Protein AF-A0A7C1ATA1-F1 (afdb_monomer_lite)

Foldseek 3Di:
DDDDDDDDDDDDDDDDDDDDDDDDDPDDPPPPPPPPPPPPPPQFAAQADACPPPPLRLLVRLLVVLVLDQADDPPVSRHNQQFAFDFLLNVLSNLCSLQVFDAPPDQQAPECPPPPSSSSVRSCVVLVLDQADDPPSSRHNRRRDGAFLLNVLSNLCSSLVQDDLVPFQQAVPCPVPPSRSSQSSLVVLVLDQADDPPVSRHNRRGHTQGSSNVSSSSCSSSVGDGHHRRSGDDAADQKFAFADPDDDATDTDGHDHDDDDPDDVVPPPQVPQQEAEEDLVPPQEDPPHRADPVHHHNADDAEHEFSHEYEHEYDADEDDRHHAYHYDPVGAYEYAYNYEYENHDVPGFPYKYDNHHRYIYYHYHYPDDDDDWDQDPVNIITD

pLDDT: mean 73.65, std 23.17, range [24.56, 98.75]

Secondary structure (DSSP, 8-state):
--------------------------------------------SSS-SS-TT-TTHHHHHHHHHTTS---SSTTT-----TTSBPBHHHHHHHHHHHHTPPP-S----TT-TT-TTHHHHHHHHHTT----SSTTT-----TTPBPBHHHHHHHHHHHHT----TTS--STT-TT-TTHHHHHHHHHTTS---SSTTT-----TTSBPBHHHHHHHHHHHTTPPP--------S----EEE--SSSS---EEE----------GGGS---GGGEEEEETTSTT---SSS--SSS-BSS--SEEETT-EEEEEE----SPEEEEEE-BTTB-EEEEESSEE--PPTT--SEEE-S-BSEEEE--EESSS----EE-TTS-EE-

Radius of gyration: 32.14 Å; chains: 1; bounding box: 125×49×92 Å

Structure (mmCIF, N/CA/C/O backbone):
data_AF-A0A7C1ATA1-F1
#
_entry.id   AF-A0A7C1ATA1-F1
#
loop_
_atom_site.group_PDB
_atom_site.id
_atom_site.type_symbol
_atom_site.label_atom_id
_atom_site.label_alt_id
_atom_site.label_comp_id
_atom_site.label_asym_id
_atom_site.label_entity_id
_atom_site.label_seq_id
_atom_site.pdbx_PDB_ins_code
_atom_site.Cartn_x
_atom_site.Cartn_y
_atom_site.Cartn_z
_atom_site.occupancy
_atom_site.B_iso_or_equiv
_atom_site.auth_seq_id
_atom_site.auth_comp_id
_atom_site.auth_asym_id
_atom_site.auth_atom_id
_atom_site.pdbx_PDB_model_num
ATOM 1 N N . MET A 1 1 ? 84.760 -33.172 36.096 1.00 39.41 1 MET A N 1
ATOM 2 C CA . MET A 1 1 ? 84.115 -33.027 34.775 1.00 39.41 1 MET A CA 1
ATOM 3 C C . MET A 1 1 ? 82.608 -33.099 34.961 1.00 39.41 1 MET A C 1
ATOM 5 O O . MET A 1 1 ? 82.132 -34.064 35.534 1.00 39.41 1 MET A O 1
ATOM 9 N N . ASN A 1 2 ? 81.933 -32.041 34.510 1.00 38.62 2 ASN A N 1
ATOM 10 C CA . ASN A 1 2 ? 80.506 -31.889 34.202 1.00 38.62 2 ASN A CA 1
ATOM 11 C C . ASN A 1 2 ? 79.431 -32.105 35.284 1.00 38.62 2 ASN A C 1
ATOM 13 O O . ASN A 1 2 ? 78.920 -33.193 35.503 1.00 38.62 2 ASN A O 1
ATOM 17 N N . HIS A 1 3 ? 79.065 -30.952 35.856 1.00 39.44 3 HIS A N 1
ATOM 18 C CA . HIS A 1 3 ? 77.738 -30.324 35.908 1.00 39.44 3 HIS A CA 1
ATOM 19 C C . HIS A 1 3 ? 76.489 -31.098 36.363 1.00 39.44 3 HIS A C 1
ATOM 21 O O . HIS A 1 3 ? 75.913 -31.924 35.663 1.00 39.44 3 HIS A O 1
ATOM 27 N N . ALA A 1 4 ? 76.009 -30.612 37.510 1.00 38.56 4 ALA A N 1
ATOM 28 C CA . ALA A 1 4 ? 74.712 -30.784 38.140 1.00 38.56 4 ALA A CA 1
ATOM 29 C C . ALA A 1 4 ? 73.516 -30.225 37.339 1.00 38.56 4 ALA A C 1
ATOM 31 O O . ALA A 1 4 ? 73.629 -29.211 36.647 1.00 38.56 4 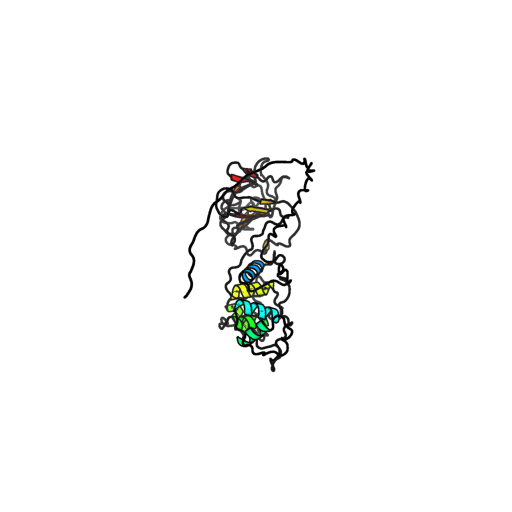ALA A O 1
ATOM 32 N N . ARG A 1 5 ? 72.328 -30.801 37.587 1.00 44.75 5 ARG A N 1
ATOM 33 C CA . ARG A 1 5 ? 71.056 -30.062 37.648 1.00 44.75 5 ARG A CA 1
ATOM 34 C C . ARG A 1 5 ? 70.409 -30.259 39.023 1.00 44.75 5 ARG A C 1
ATOM 36 O O . ARG A 1 5 ? 70.501 -31.319 39.629 1.00 44.75 5 ARG A O 1
ATOM 43 N N . ASN A 1 6 ? 69.830 -29.157 39.473 1.00 39.19 6 ASN A N 1
ATOM 44 C CA . ASN A 1 6 ? 69.396 -28.763 40.810 1.00 39.19 6 ASN A CA 1
ATOM 45 C C . ASN A 1 6 ? 68.031 -29.363 41.225 1.00 39.19 6 ASN A C 1
ATOM 47 O O . ASN A 1 6 ? 67.185 -29.528 40.342 1.00 39.19 6 ASN A O 1
ATOM 51 N N . PRO A 1 7 ? 67.751 -29.576 42.528 1.00 46.19 7 PRO A N 1
ATOM 52 C CA . PRO A 1 7 ? 66.396 -29.795 43.024 1.00 46.19 7 PRO A CA 1
ATOM 53 C C . PRO A 1 7 ? 65.865 -28.676 43.949 1.00 46.19 7 PRO A C 1
ATOM 55 O O . PRO A 1 7 ? 66.582 -28.106 44.760 1.00 46.19 7 PRO A O 1
ATOM 58 N N . ALA A 1 8 ? 64.545 -28.497 43.846 1.00 41.56 8 ALA A N 1
ATOM 59 C CA . ALA A 1 8 ? 63.555 -28.361 44.920 1.00 41.56 8 ALA A CA 1
ATOM 60 C C . ALA A 1 8 ? 63.459 -27.123 45.848 1.00 41.56 8 ALA A C 1
ATOM 62 O O . ALA A 1 8 ? 64.402 -26.675 46.488 1.00 41.56 8 ALA A O 1
ATOM 63 N N . SER A 1 9 ? 62.176 -26.794 46.070 1.00 39.56 9 SER A N 1
ATOM 64 C CA . SER A 1 9 ? 61.508 -26.583 47.369 1.00 39.56 9 SER A CA 1
ATOM 65 C C . SER A 1 9 ? 61.124 -25.149 47.733 1.00 39.56 9 SER A C 1
ATOM 67 O O . SER A 1 9 ? 61.961 -24.303 48.029 1.00 39.56 9 SER A O 1
ATOM 69 N N . GLY A 1 10 ? 59.806 -24.931 47.809 1.00 45.44 10 GLY A N 1
ATOM 70 C CA . GLY A 1 10 ? 59.180 -23.744 48.387 1.00 45.44 10 GLY A CA 1
ATOM 71 C C . GLY A 1 10 ? 59.223 -23.697 49.918 1.00 45.44 10 GLY A C 1
ATOM 72 O O . GLY A 1 10 ? 59.625 -24.658 50.581 1.00 45.44 10 GLY A O 1
ATOM 73 N N . ARG A 1 11 ? 58.779 -22.561 50.480 1.00 45.28 11 ARG A N 1
ATOM 74 C CA . ARG A 1 11 ? 58.467 -22.416 51.909 1.00 45.28 11 ARG A CA 1
ATOM 75 C C . ARG A 1 11 ? 57.536 -21.224 52.209 1.00 45.28 11 ARG A C 1
ATOM 77 O O . ARG A 1 11 ? 57.894 -20.087 51.944 1.00 45.28 11 ARG A O 1
ATOM 84 N N . HIS A 1 12 ? 56.372 -21.557 52.772 1.00 37.31 12 HIS A N 1
ATOM 85 C CA . HIS A 1 12 ? 55.624 -20.952 53.892 1.00 37.31 12 HIS A CA 1
ATOM 86 C C . HIS A 1 12 ? 55.566 -19.419 54.120 1.00 37.31 12 HIS A C 1
ATOM 88 O O . HIS A 1 12 ? 56.536 -18.798 54.536 1.00 37.31 12 HIS A O 1
ATOM 94 N N . GLU A 1 13 ? 54.349 -18.876 53.979 1.00 51.25 13 GLU A N 1
ATOM 95 C CA . GLU A 1 13 ? 53.472 -18.343 55.050 1.00 51.25 13 GLU A CA 1
ATOM 96 C C . GLU A 1 13 ? 54.093 -17.547 56.226 1.00 51.25 13 GLU A C 1
ATOM 98 O O . GLU A 1 13 ? 54.871 -18.097 57.007 1.00 51.25 13 GLU A O 1
ATOM 103 N N . LYS A 1 14 ? 53.625 -16.298 56.430 1.00 38.19 14 LYS A N 1
ATOM 104 C CA . LYS A 1 14 ? 53.154 -15.750 57.730 1.00 38.19 14 LYS A CA 1
ATOM 105 C C . LYS A 1 14 ? 52.607 -14.317 57.607 1.00 38.19 14 LYS A C 1
ATOM 107 O O . LYS A 1 14 ? 53.278 -13.420 57.107 1.00 38.19 14 LYS A O 1
ATOM 112 N N . ALA A 1 15 ? 51.397 -14.120 58.125 1.00 44.94 15 ALA A N 1
ATOM 113 C CA . ALA A 1 15 ? 50.736 -12.836 58.344 1.00 44.94 15 ALA A CA 1
ATOM 114 C C . ALA A 1 15 ? 51.186 -12.178 59.662 1.00 44.94 15 ALA A C 1
ATOM 116 O O . ALA A 1 15 ? 51.399 -12.901 60.632 1.00 44.94 15 ALA A O 1
ATOM 117 N N . THR A 1 16 ? 51.205 -10.836 59.727 1.00 46.66 16 THR A N 1
ATOM 118 C CA . THR A 1 16 ? 51.072 -10.066 60.985 1.00 46.66 16 THR A CA 1
ATOM 119 C C . THR A 1 16 ? 50.442 -8.688 60.726 1.00 46.66 16 THR A C 1
ATOM 121 O O . THR A 1 16 ? 50.883 -7.935 59.863 1.00 46.66 16 THR A O 1
ATOM 124 N N . VAL A 1 17 ? 49.415 -8.370 61.516 1.00 46.78 17 VAL A N 1
ATOM 125 C CA . VAL A 1 17 ? 48.624 -7.126 61.576 1.00 46.78 17 VAL A CA 1
ATOM 126 C C . VAL A 1 17 ? 49.290 -6.095 62.506 1.00 46.78 17 VAL A C 1
ATOM 128 O O . VAL A 1 17 ? 49.743 -6.485 63.578 1.00 46.78 17 VAL A O 1
ATOM 131 N N . SER A 1 18 ? 49.261 -4.784 62.196 1.00 37.59 18 SER A N 1
ATOM 132 C CA . SER A 1 18 ? 49.436 -3.723 63.219 1.00 37.59 18 SER A CA 1
ATOM 133 C C . SER A 1 18 ? 48.897 -2.326 62.829 1.00 37.59 18 SER A C 1
ATOM 135 O O . SER A 1 18 ? 49.565 -1.546 62.164 1.00 37.59 18 SER A O 1
ATOM 137 N N . ARG A 1 19 ? 47.690 -2.033 63.335 1.00 49.34 19 ARG A N 1
ATOM 138 C CA . ARG A 1 19 ? 47.210 -0.843 64.087 1.00 49.34 19 ARG A CA 1
ATOM 139 C C . ARG A 1 19 ? 47.552 0.619 63.684 1.00 49.34 19 ARG A C 1
ATOM 141 O O . ARG A 1 19 ? 48.668 1.085 63.862 1.00 49.34 19 ARG A O 1
ATOM 148 N N . LEU A 1 20 ? 46.438 1.348 63.475 1.00 47.75 20 LEU A N 1
ATOM 149 C CA . LEU A 1 20 ? 46.050 2.711 63.914 1.00 47.75 20 LEU A CA 1
ATOM 150 C C . LEU A 1 20 ? 46.734 3.960 63.316 1.00 47.75 20 LEU A C 1
ATOM 152 O O . LEU A 1 20 ? 47.887 4.247 63.615 1.00 47.75 20 LEU A O 1
ATOM 156 N N . ARG A 1 21 ? 45.908 4.860 62.751 1.00 47.88 21 ARG A N 1
ATOM 157 C CA . ARG A 1 21 ? 45.452 6.093 63.438 1.00 47.88 21 ARG A CA 1
ATOM 158 C C . ARG A 1 21 ? 44.312 6.788 62.681 1.00 47.88 21 ARG A C 1
ATOM 160 O O . ARG A 1 21 ? 44.357 6.958 61.472 1.00 47.88 21 ARG A O 1
ATOM 167 N N . SER A 1 22 ? 43.294 7.153 63.452 1.00 44.22 22 SER A N 1
ATOM 168 C CA . SER A 1 22 ? 42.032 7.770 63.060 1.00 44.22 22 SER A CA 1
ATOM 169 C C . SER A 1 22 ? 42.198 9.186 62.505 1.00 44.22 22 SER A C 1
ATOM 171 O O . SER A 1 22 ? 42.897 10.010 63.092 1.00 44.22 22 SER A O 1
ATOM 173 N N . THR A 1 23 ? 41.463 9.501 61.442 1.00 47.69 23 THR A N 1
ATOM 174 C CA . THR A 1 23 ? 41.158 10.877 61.035 1.00 47.69 23 THR A CA 1
ATOM 175 C C . THR A 1 23 ? 39.650 10.938 60.815 1.00 47.69 23 THR A C 1
ATOM 177 O O . THR A 1 23 ? 39.127 10.242 59.949 1.00 47.69 23 THR A O 1
ATOM 180 N N . LEU A 1 24 ? 38.935 11.691 61.660 1.00 43.41 24 LEU A N 1
ATOM 181 C CA . LEU A 1 24 ? 37.517 11.981 61.451 1.00 43.41 24 LEU A CA 1
ATOM 182 C C . LEU A 1 24 ? 37.401 12.861 60.202 1.00 43.41 24 LEU A C 1
ATOM 184 O O . LEU A 1 24 ? 37.769 14.033 60.235 1.00 43.41 24 LEU A O 1
ATOM 188 N N . LEU A 1 25 ? 36.894 12.290 59.114 1.00 40.97 25 LEU A N 1
ATOM 189 C CA . LEU A 1 25 ? 36.463 13.029 57.937 1.00 40.97 25 LEU A CA 1
ATOM 190 C C . LEU A 1 25 ? 34.956 13.273 58.088 1.00 40.97 25 LEU A C 1
ATOM 192 O O . LEU A 1 25 ? 34.162 12.336 58.034 1.00 40.97 25 LEU A O 1
ATOM 196 N N . VAL A 1 26 ? 34.563 14.525 58.327 1.00 46.84 26 VAL A N 1
ATOM 197 C CA . VAL A 1 26 ? 33.162 14.953 58.244 1.00 46.84 26 VAL A CA 1
ATOM 198 C C . VAL A 1 26 ? 32.791 14.931 56.762 1.00 46.84 26 VAL A C 1
ATOM 200 O O . VAL A 1 26 ? 33.082 15.877 56.034 1.00 46.84 26 VAL A O 1
ATOM 203 N N . LEU A 1 27 ? 32.215 13.824 56.288 1.00 39.12 27 LEU A N 1
ATOM 204 C CA . LEU A 1 27 ? 31.630 13.777 54.953 1.00 39.12 27 LEU A CA 1
ATOM 205 C C . LEU A 1 27 ? 30.306 14.539 55.008 1.00 39.12 27 LEU A C 1
ATOM 207 O O . LEU A 1 27 ? 29.321 14.063 55.572 1.00 39.12 27 LEU A O 1
ATOM 211 N N . ALA A 1 28 ? 30.295 15.739 54.433 1.00 43.81 28 ALA A N 1
ATOM 212 C CA . ALA A 1 28 ? 29.060 16.376 54.021 1.00 43.81 28 ALA A CA 1
ATOM 213 C C . ALA A 1 28 ? 28.344 15.406 53.071 1.00 43.81 28 ALA A C 1
ATOM 215 O O . ALA A 1 28 ? 28.845 15.117 51.983 1.00 43.81 28 ALA A O 1
ATOM 216 N N . VAL A 1 29 ? 27.202 14.864 53.495 1.00 44.47 29 VAL A N 1
ATOM 217 C CA . VAL A 1 29 ? 26.305 14.136 52.598 1.00 44.47 29 VAL A CA 1
ATOM 218 C C . VAL A 1 29 ? 25.724 15.186 51.662 1.00 44.47 29 VAL A C 1
ATOM 220 O O . VAL A 1 29 ? 24.733 15.842 51.972 1.00 44.47 29 VAL A O 1
ATOM 223 N N . ALA A 1 30 ? 26.403 15.407 50.538 1.00 46.44 30 ALA A N 1
ATOM 224 C CA . ALA A 1 30 ? 25.793 16.056 49.399 1.00 46.44 30 ALA A CA 1
ATOM 225 C C . ALA A 1 30 ? 24.594 15.184 49.022 1.00 46.44 30 ALA A C 1
ATOM 227 O O . ALA A 1 30 ? 24.766 14.037 48.609 1.00 46.44 30 ALA A O 1
ATOM 228 N N . PHE A 1 31 ? 23.385 15.705 49.229 1.00 47.56 31 PHE A N 1
ATOM 229 C CA . PHE A 1 31 ? 22.196 15.182 48.575 1.00 47.56 31 PHE A CA 1
ATOM 230 C C . PHE A 1 31 ? 22.475 15.273 47.073 1.00 47.56 31 PHE A C 1
ATOM 232 O O . PHE A 1 31 ? 22.336 16.336 46.470 1.00 47.56 31 PHE A O 1
ATOM 239 N N . ALA A 1 32 ? 22.966 14.179 46.491 1.00 49.94 32 ALA A N 1
ATOM 240 C CA . ALA A 1 32 ? 22.978 14.001 45.055 1.00 49.94 32 ALA A CA 1
ATOM 241 C C . ALA A 1 32 ? 21.514 14.106 44.639 1.00 49.94 32 ALA A C 1
ATOM 243 O O . ALA A 1 32 ? 20.700 13.254 44.999 1.00 49.94 32 ALA A O 1
ATOM 244 N N . GLY A 1 33 ? 21.178 15.231 44.005 1.00 44.78 33 GLY A N 1
ATOM 245 C CA . GLY A 1 33 ? 19.848 15.483 43.486 1.00 44.78 33 GLY A CA 1
ATOM 246 C C . GLY A 1 33 ? 19.424 14.269 42.682 1.00 44.78 33 GLY A C 1
ATOM 247 O O . GLY A 1 33 ? 20.157 13.824 41.799 1.00 44.78 33 GLY A O 1
ATOM 248 N N . LEU A 1 34 ? 18.277 13.709 43.052 1.00 43.75 34 LEU A N 1
ATOM 249 C CA . LEU A 1 34 ? 17.637 12.639 42.315 1.00 43.75 34 LEU A CA 1
ATOM 250 C C . LEU A 1 34 ? 17.423 13.171 40.895 1.00 43.75 34 LEU A C 1
ATOM 252 O O . LEU A 1 34 ? 16.560 14.019 40.669 1.00 43.75 34 LEU A O 1
ATOM 256 N N . SER A 1 35 ? 18.278 12.761 39.960 1.00 39.72 35 SER A N 1
ATOM 257 C CA . SER A 1 35 ? 18.061 13.038 38.551 1.00 39.72 35 SER A CA 1
ATOM 258 C C . SER A 1 35 ? 16.770 12.331 38.190 1.00 39.72 35 SER A C 1
ATOM 260 O O . SER A 1 35 ? 16.709 11.102 38.182 1.00 39.72 35 SER A O 1
ATOM 262 N N . VAL A 1 36 ? 15.723 13.115 37.951 1.00 39.41 36 VAL A N 1
ATOM 263 C CA . VAL A 1 36 ? 14.541 12.628 37.257 1.00 39.41 36 VAL A CA 1
ATOM 264 C C . VAL A 1 36 ? 15.054 12.227 35.883 1.00 39.41 36 VAL A C 1
ATOM 266 O O . VAL A 1 36 ? 15.340 13.075 35.040 1.00 39.41 36 VAL A O 1
ATOM 269 N N . VAL A 1 37 ? 15.297 10.933 35.699 1.00 36.44 37 VAL A N 1
ATOM 270 C CA . VAL A 1 37 ? 15.455 10.374 34.367 1.00 36.44 37 VAL A CA 1
ATOM 271 C C . VAL A 1 37 ? 14.085 10.575 33.743 1.00 36.44 37 VAL A C 1
ATOM 273 O O . VAL A 1 37 ? 13.114 9.958 34.181 1.00 36.44 37 VAL A O 1
ATOM 276 N N . SER A 1 38 ? 13.979 11.497 32.787 1.00 31.86 38 SER A N 1
ATOM 277 C CA . SER A 1 38 ? 12.852 11.476 31.869 1.00 31.86 38 SER A CA 1
ATOM 278 C C . SER A 1 38 ? 12.953 10.135 31.161 1.00 31.86 38 SER A C 1
ATOM 280 O O . SER A 1 38 ? 13.826 9.942 30.311 1.00 31.86 38 SER A O 1
ATOM 282 N N . VAL A 1 39 ? 12.140 9.175 31.585 1.00 31.50 39 VAL A N 1
ATOM 283 C CA . VAL A 1 39 ? 11.906 7.979 30.790 1.00 31.50 39 VAL A CA 1
ATOM 284 C C . VAL A 1 39 ? 11.403 8.516 29.457 1.00 31.50 39 VAL A C 1
ATOM 286 O O . VAL A 1 39 ? 10.394 9.221 29.428 1.00 31.50 39 VAL A O 1
ATOM 289 N N . GLY A 1 40 ? 12.187 8.315 28.395 1.00 33.25 40 GLY A N 1
ATOM 290 C CA . GLY A 1 40 ? 11.743 8.623 27.045 1.00 33.25 40 GLY A CA 1
ATOM 291 C C . GLY A 1 40 ? 10.387 7.964 26.859 1.00 33.25 40 GLY A C 1
ATOM 292 O O . GLY A 1 40 ? 10.221 6.797 27.216 1.00 33.25 40 GLY A O 1
ATOM 293 N N . GLN A 1 41 ? 9.424 8.762 26.414 1.00 30.28 41 GLN A N 1
ATOM 294 C CA . GLN A 1 41 ? 8.101 8.324 26.011 1.00 30.28 41 GLN A CA 1
ATOM 295 C C . GLN A 1 41 ? 8.276 7.057 25.167 1.00 30.28 41 GLN A C 1
ATOM 297 O O . GLN A 1 41 ? 8.998 7.081 24.173 1.00 30.28 41 GLN A O 1
ATOM 302 N N . ALA A 1 42 ? 7.742 5.931 25.638 1.00 34.97 42 ALA A N 1
ATOM 303 C CA . ALA A 1 42 ? 7.700 4.729 24.828 1.00 34.97 42 ALA A CA 1
ATOM 304 C C . ALA A 1 42 ? 6.777 5.062 23.657 1.00 34.97 42 ALA A C 1
ATOM 306 O O . ALA A 1 42 ? 5.573 5.218 23.864 1.00 34.97 42 ALA A O 1
ATOM 307 N N . ASP A 1 43 ? 7.366 5.291 22.483 1.00 38.94 43 ASP A N 1
ATOM 308 C CA . ASP A 1 43 ? 6.608 5.463 21.256 1.00 38.94 43 ASP A CA 1
ATOM 309 C C . ASP A 1 43 ? 5.790 4.203 21.046 1.00 38.94 43 ASP A C 1
ATOM 311 O O . ASP A 1 43 ? 6.235 3.068 21.228 1.00 38.94 43 ASP A O 1
ATOM 315 N N . ALA A 1 44 ? 4.533 4.458 20.789 1.00 46.12 44 ALA A N 1
ATOM 316 C CA . ALA A 1 44 ? 3.469 3.545 21.059 1.00 46.12 44 ALA A CA 1
ATOM 317 C C . ALA A 1 44 ? 2.819 3.193 19.708 1.00 46.12 44 ALA A C 1
ATOM 319 O O . ALA A 1 44 ? 1.615 3.211 19.562 1.00 46.12 44 ALA A O 1
ATOM 320 N N . ALA A 1 45 ? 3.615 2.964 18.669 1.00 58.03 45 ALA A N 1
ATOM 321 C CA . ALA A 1 45 ? 3.108 2.816 17.311 1.00 58.03 45 ALA A CA 1
ATOM 322 C C . ALA A 1 45 ? 4.203 2.224 16.424 1.00 58.03 45 ALA A C 1
ATOM 324 O O . ALA A 1 45 ? 5.286 2.801 16.359 1.00 58.03 45 ALA A O 1
ATOM 325 N N . GLY A 1 46 ? 3.924 1.070 15.812 1.00 66.38 46 GLY A N 1
ATOM 326 C CA . GLY A 1 46 ? 4.640 0.534 14.647 1.00 66.38 46 GLY A CA 1
ATOM 327 C C . GLY A 1 46 ? 6.172 0.535 14.641 1.00 66.38 46 GLY A C 1
ATOM 328 O O . GLY A 1 46 ? 6.869 0.688 15.642 1.00 66.38 46 GLY A O 1
ATOM 329 N N . THR A 1 47 ? 6.714 0.280 13.457 1.00 82.12 47 THR A N 1
ATOM 330 C CA . THR A 1 47 ? 8.118 0.482 13.102 1.00 82.12 47 THR A CA 1
ATOM 331 C C . THR A 1 47 ? 8.359 1.940 12.717 1.00 82.12 47 THR A C 1
ATOM 333 O O . THR A 1 47 ? 9.460 2.463 12.924 1.00 82.12 47 THR A O 1
ATOM 336 N N . PHE A 1 48 ? 7.346 2.594 12.143 1.00 83.69 48 PHE A N 1
ATOM 337 C CA . PHE A 1 48 ? 7.389 3.989 11.725 1.00 83.69 48 PHE A CA 1
ATOM 338 C C . PHE A 1 48 ? 6.345 4.814 12.483 1.00 83.69 48 PHE A C 1
ATOM 340 O O . PHE A 1 48 ? 5.376 4.284 12.997 1.00 83.69 48 PHE A O 1
ATOM 347 N N . ASN A 1 49 ? 6.590 6.118 12.614 1.00 81.75 49 ASN A N 1
ATOM 348 C CA . ASN A 1 49 ? 5.730 7.019 13.387 1.00 81.75 49 ASN A CA 1
ATOM 349 C C . ASN A 1 49 ? 4.842 7.927 12.519 1.00 81.75 49 ASN A C 1
ATOM 351 O O . ASN A 1 49 ? 4.205 8.842 13.036 1.00 81.75 49 ASN A O 1
ATOM 355 N N . ASP A 1 50 ? 4.909 7.778 11.195 1.00 80.69 50 ASP A N 1
ATOM 356 C CA . ASP A 1 50 ? 4.201 8.624 10.230 1.00 80.69 50 ASP A CA 1
ATOM 357 C C . ASP A 1 50 ? 3.348 7.830 9.234 1.00 80.69 50 ASP A C 1
ATOM 359 O O . ASP A 1 50 ? 2.916 8.387 8.226 1.00 80.69 50 ASP A O 1
ATOM 363 N N . ASP A 1 51 ? 3.114 6.547 9.500 1.00 74.00 51 ASP A N 1
ATOM 364 C CA . ASP A 1 51 ? 2.184 5.681 8.780 1.00 74.00 51 ASP A CA 1
ATOM 365 C C . ASP A 1 51 ? 0.890 5.384 9.551 1.00 74.00 51 ASP A C 1
ATOM 367 O O . ASP A 1 51 ? -0.055 4.886 8.933 1.00 74.00 51 ASP A O 1
ATOM 371 N N . ASP A 1 52 ? 0.813 5.771 10.827 1.00 70.25 52 ASP A N 1
ATOM 372 C CA . ASP A 1 52 ? -0.397 5.715 11.649 1.00 70.25 52 ASP A CA 1
ATOM 373 C C . ASP A 1 52 ? -1.612 6.312 10.919 1.00 70.25 52 ASP A C 1
ATOM 375 O O . ASP A 1 52 ? -1.607 7.462 10.461 1.00 70.25 52 ASP A O 1
ATOM 379 N N . GLY A 1 53 ? -2.687 5.527 10.815 1.00 58.72 53 GLY A N 1
ATOM 380 C CA . GLY A 1 53 ? -3.927 5.938 10.146 1.00 58.72 53 GLY A CA 1
ATOM 381 C C . GLY A 1 53 ? -3.900 5.795 8.620 1.00 58.72 53 GLY A C 1
ATOM 382 O O . GLY A 1 53 ? -4.899 6.078 7.952 1.00 58.72 53 GLY A O 1
ATOM 383 N N . SER A 1 54 ? -2.800 5.311 8.040 1.00 66.44 54 SER A N 1
ATOM 384 C CA . SER A 1 54 ? -2.779 4.879 6.647 1.00 66.44 54 SER A CA 1
ATOM 385 C C . SER A 1 54 ? -3.557 3.574 6.482 1.00 66.44 54 SER A C 1
ATOM 387 O O . SER A 1 54 ? -3.281 2.576 7.141 1.00 66.44 54 SER A O 1
ATOM 389 N N . ILE A 1 55 ? -4.428 3.482 5.472 1.00 69.06 55 ILE A N 1
ATOM 390 C CA . ILE A 1 55 ? -5.065 2.200 5.099 1.00 69.06 55 ILE A CA 1
ATOM 391 C C . ILE A 1 55 ? -4.052 1.113 4.681 1.00 69.06 55 ILE A C 1
ATOM 393 O O . ILE A 1 55 ? -4.413 -0.048 4.477 1.00 69.06 55 ILE A O 1
ATOM 397 N N . HIS A 1 56 ? -2.789 1.498 4.483 1.00 80.25 56 HIS A N 1
ATOM 398 C CA . HIS A 1 56 ? -1.689 0.632 4.089 1.00 80.25 56 HIS A CA 1
ATOM 399 C C . HIS A 1 56 ? -0.751 0.271 5.248 1.00 80.25 56 HIS A C 1
ATOM 401 O O . HIS A 1 56 ? 0.121 -0.569 5.029 1.00 80.25 56 HIS A O 1
ATOM 407 N N . GLU A 1 57 ? -0.940 0.850 6.440 1.00 77.94 57 GLU A N 1
ATOM 408 C CA . GLU A 1 57 ? -0.096 0.694 7.638 1.00 77.94 57 GLU A CA 1
ATOM 409 C C . GLU A 1 57 ? 0.237 -0.776 7.906 1.00 77.94 57 GLU A C 1
ATOM 411 O O . GLU A 1 57 ? 1.398 -1.171 7.942 1.00 77.94 57 GLU A O 1
ATOM 416 N N . SER A 1 58 ? -0.780 -1.641 7.903 1.00 79.75 58 SER A N 1
ATOM 417 C CA . SER A 1 58 ? -0.561 -3.064 8.178 1.00 79.75 58 SER A CA 1
ATOM 418 C C . SER A 1 58 ? 0.389 -3.777 7.204 1.00 79.75 58 SER A C 1
ATOM 420 O O . SER A 1 58 ? 1.078 -4.731 7.571 1.00 79.75 58 SER A O 1
ATOM 422 N N . TYR A 1 59 ? 0.452 -3.328 5.948 1.00 84.31 59 TYR A N 1
ATOM 423 C CA . TYR A 1 59 ? 1.425 -3.836 4.985 1.00 84.31 59 TYR A CA 1
ATOM 424 C C . TYR A 1 59 ? 2.758 -3.094 5.046 1.00 84.31 59 TYR A C 1
ATOM 426 O O . TYR A 1 59 ? 3.766 -3.702 4.698 1.00 84.31 59 TYR A O 1
ATOM 434 N N . ILE A 1 60 ? 2.782 -1.831 5.479 1.00 89.12 60 ILE A N 1
ATOM 435 C CA . ILE A 1 60 ? 4.018 -1.085 5.752 1.00 89.12 60 ILE A CA 1
ATOM 436 C C . ILE A 1 60 ? 4.812 -1.810 6.843 1.00 89.12 60 ILE A C 1
ATOM 438 O O . ILE A 1 60 ? 5.974 -2.156 6.623 1.00 89.12 60 ILE A O 1
ATOM 442 N N . GLU A 1 61 ? 4.152 -2.170 7.939 1.00 85.75 61 GLU A N 1
ATOM 443 C CA . GLU A 1 61 ? 4.739 -2.952 9.026 1.00 85.75 61 GLU A CA 1
ATOM 444 C C . GLU A 1 61 ? 5.175 -4.349 8.576 1.00 85.75 61 GLU A C 1
ATOM 446 O O . GLU A 1 61 ? 6.282 -4.795 8.880 1.00 85.75 61 GLU A O 1
ATOM 451 N N . ALA A 1 62 ? 4.359 -5.030 7.765 1.00 83.56 62 ALA A N 1
ATOM 452 C CA . ALA A 1 62 ? 4.715 -6.345 7.238 1.00 83.56 62 ALA A CA 1
ATOM 453 C C . ALA A 1 62 ? 5.992 -6.310 6.379 1.00 83.56 62 ALA A C 1
ATOM 455 O O . ALA A 1 62 ? 6.871 -7.162 6.537 1.00 83.56 62 ALA A O 1
ATOM 456 N N . ILE A 1 63 ? 6.134 -5.321 5.486 1.00 96.69 63 ILE A N 1
ATOM 457 C CA . ILE A 1 63 ? 7.347 -5.194 4.666 1.00 96.69 63 ILE A CA 1
ATOM 458 C C . ILE A 1 63 ? 8.552 -4.701 5.483 1.00 96.69 63 ILE A C 1
ATOM 460 O O . ILE A 1 63 ? 9.693 -4.976 5.107 1.00 96.69 63 ILE A O 1
ATOM 464 N N . ALA A 1 64 ? 8.330 -3.995 6.595 1.00 94.88 64 ALA A N 1
ATOM 465 C CA . ALA A 1 64 ? 9.385 -3.590 7.520 1.00 94.88 64 ALA A CA 1
ATOM 466 C C . ALA A 1 64 ? 9.924 -4.790 8.301 1.00 94.88 64 ALA A C 1
ATOM 468 O O . ALA A 1 64 ? 11.132 -5.033 8.299 1.00 94.88 64 ALA A O 1
ATOM 469 N N . ALA A 1 65 ? 9.029 -5.607 8.861 1.00 88.25 65 ALA A N 1
ATOM 470 C CA . ALA A 1 65 ? 9.367 -6.853 9.542 1.00 88.25 65 ALA A CA 1
ATOM 471 C C . ALA A 1 65 ? 10.085 -7.850 8.615 1.00 88.25 65 ALA A C 1
ATOM 473 O O . ALA A 1 65 ? 10.982 -8.571 9.050 1.00 88.25 65 ALA A O 1
ATOM 474 N N . ALA A 1 66 ? 9.741 -7.854 7.322 1.00 89.44 66 ALA A N 1
ATOM 475 C CA . ALA A 1 66 ? 10.429 -8.638 6.296 1.00 89.44 66 ALA A CA 1
ATOM 476 C C . ALA A 1 66 ? 11.777 -8.034 5.837 1.00 89.44 66 ALA A C 1
ATOM 478 O O . ALA A 1 66 ? 12.459 -8.625 5.003 1.00 89.44 66 ALA A O 1
ATOM 479 N N . GLY A 1 67 ? 12.175 -6.858 6.338 1.00 95.06 67 GLY A N 1
ATOM 480 C CA . GLY A 1 67 ? 13.434 -6.192 5.982 1.00 95.06 67 GLY A CA 1
ATOM 481 C C . GLY A 1 67 ? 13.461 -5.557 4.584 1.00 95.06 67 GLY A C 1
AT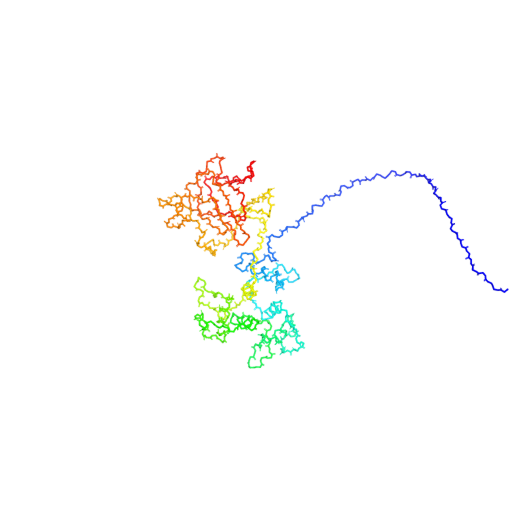OM 482 O O . GLY A 1 67 ? 14.528 -5.187 4.088 1.00 95.06 67 GLY A O 1
ATOM 483 N N . ILE A 1 68 ? 12.303 -5.411 3.939 1.00 97.75 68 ILE A N 1
ATOM 484 C CA . ILE A 1 68 ? 12.170 -4.889 2.570 1.00 97.75 68 ILE A CA 1
ATOM 485 C C . ILE A 1 68 ? 12.278 -3.360 2.561 1.00 97.75 68 ILE A C 1
ATOM 487 O O . ILE A 1 68 ? 12.906 -2.774 1.672 1.00 97.75 68 ILE A O 1
ATOM 491 N N . THR A 1 69 ? 11.716 -2.700 3.575 1.00 97.19 69 THR A N 1
ATOM 492 C CA . THR A 1 69 ? 11.862 -1.254 3.790 1.00 97.19 69 THR A CA 1
ATOM 493 C C . THR A 1 69 ? 12.763 -0.948 4.981 1.00 97.19 69 THR A C 1
ATOM 495 O O . THR A 1 69 ? 12.852 -1.718 5.931 1.00 97.19 69 THR A O 1
ATOM 498 N N . LYS A 1 70 ? 13.430 0.207 4.918 1.00 93.00 70 LYS A N 1
ATOM 499 C CA . LYS A 1 70 ? 14.233 0.780 6.009 1.00 93.00 70 LYS A CA 1
ATOM 500 C C . LYS A 1 70 ? 13.753 2.181 6.409 1.00 93.00 70 LYS A C 1
ATOM 502 O O . LYS A 1 70 ? 14.473 2.876 7.106 1.00 93.00 70 LYS A O 1
ATOM 507 N N . GLY A 1 71 ? 12.599 2.627 5.912 1.00 94.19 71 GLY A N 1
ATOM 508 C CA . GLY A 1 71 ? 12.129 4.005 6.088 1.00 94.19 71 GLY A CA 1
ATOM 509 C C . GLY A 1 71 ? 12.697 4.995 5.062 1.00 94.19 71 GLY A C 1
ATOM 510 O O . GLY A 1 71 ? 13.206 4.593 4.011 1.00 94.19 71 GLY A O 1
ATOM 511 N N . CYS A 1 72 ? 12.539 6.291 5.335 1.00 95.31 72 CYS A N 1
ATOM 512 C CA . CYS A 1 72 ? 12.873 7.395 4.424 1.00 95.31 72 CYS A CA 1
ATOM 513 C C . CYS A 1 72 ? 13.815 8.460 5.019 1.00 95.31 72 CYS A C 1
ATOM 515 O O . CYS A 1 72 ? 14.270 9.332 4.281 1.00 95.31 72 CYS A O 1
ATOM 517 N N . ASN A 1 73 ? 14.127 8.424 6.319 1.00 94.62 73 ASN A N 1
ATOM 518 C CA . ASN A 1 73 ? 14.880 9.484 7.003 1.00 94.62 73 ASN A CA 1
ATOM 519 C C . ASN A 1 73 ? 16.160 8.974 7.701 1.00 94.62 73 ASN A C 1
ATOM 521 O O . ASN A 1 73 ? 16.260 8.990 8.934 1.00 94.62 73 ASN A O 1
ATOM 525 N N . PRO A 1 74 ? 17.179 8.541 6.938 1.00 90.62 74 PRO A N 1
ATOM 526 C CA . PRO A 1 74 ? 18.434 8.092 7.522 1.00 90.62 74 PRO A CA 1
ATOM 527 C C . PRO A 1 74 ? 19.151 9.231 8.277 1.00 90.62 74 PRO A C 1
ATOM 529 O O . PRO A 1 74 ? 19.049 10.396 7.888 1.00 90.62 74 PRO A O 1
ATOM 532 N N . PRO A 1 75 ? 19.922 8.915 9.333 1.00 91.50 75 PRO A N 1
ATOM 533 C CA . PRO A 1 75 ? 20.163 7.570 9.856 1.00 91.50 75 PRO A CA 1
ATOM 534 C C . PRO A 1 75 ? 19.065 7.073 10.809 1.00 91.50 75 PRO A C 1
ATOM 536 O O . PRO A 1 75 ? 19.084 5.897 11.159 1.00 91.50 75 PRO A O 1
ATOM 539 N N . THR A 1 76 ? 18.143 7.945 11.232 1.00 93.00 76 THR A N 1
ATOM 540 C CA . THR A 1 76 ? 17.135 7.638 12.259 1.00 93.00 76 THR A CA 1
ATOM 541 C C . THR A 1 76 ? 16.153 6.569 11.800 1.00 93.00 76 THR A C 1
ATOM 543 O O . THR A 1 76 ? 15.846 5.675 12.579 1.00 93.00 76 THR A O 1
ATOM 546 N N . ASN A 1 77 ? 15.712 6.628 10.538 1.00 91.75 77 ASN A N 1
ATOM 547 C CA . ASN A 1 77 ? 14.883 5.602 9.898 1.00 91.75 77 ASN A CA 1
ATOM 548 C C . ASN A 1 77 ? 13.591 5.252 10.663 1.00 91.75 77 ASN A C 1
ATOM 550 O O . ASN A 1 77 ? 13.117 4.124 10.586 1.00 91.75 77 ASN A O 1
ATOM 554 N N . ASN A 1 78 ? 13.015 6.220 11.377 1.00 88.25 78 ASN A N 1
ATOM 555 C CA . ASN A 1 78 ? 11.750 6.073 12.102 1.00 88.25 78 ASN A CA 1
ATOM 556 C C . ASN A 1 78 ? 10.535 6.606 11.325 1.00 88.25 78 ASN A C 1
ATOM 558 O O . ASN A 1 78 ? 9.430 6.563 11.843 1.00 88.25 78 ASN A O 1
ATOM 562 N N . ARG A 1 79 ? 10.724 7.104 10.095 1.00 89.44 79 ARG A N 1
ATOM 563 C CA . ARG A 1 79 ? 9.644 7.520 9.188 1.00 89.44 79 ARG A CA 1
ATOM 564 C C . ARG A 1 79 ? 9.579 6.625 7.960 1.00 89.44 79 ARG A C 1
ATOM 566 O O . ARG A 1 79 ? 10.621 6.292 7.387 1.00 89.44 79 ARG A O 1
ATOM 573 N N . PHE A 1 80 ? 8.374 6.311 7.505 1.00 93.31 80 PHE A N 1
ATOM 574 C CA . PHE A 1 80 ? 8.102 5.627 6.251 1.00 93.31 80 PHE A CA 1
ATOM 575 C C . PHE A 1 80 ? 7.881 6.589 5.081 1.00 93.31 80 PHE A C 1
ATOM 577 O O . PHE A 1 80 ? 8.266 6.230 3.963 1.00 93.31 80 PHE A O 1
ATOM 584 N N . CYS A 1 81 ? 7.330 7.787 5.317 1.00 94.62 81 CYS A N 1
ATOM 585 C CA . CYS A 1 81 ? 6.894 8.739 4.284 1.00 94.62 81 CYS A CA 1
ATOM 586 C C . CYS A 1 81 ? 5.845 8.130 3.317 1.00 94.62 81 CYS A C 1
ATOM 588 O O . CYS A 1 81 ? 6.154 7.898 2.145 1.00 94.62 81 CYS A O 1
ATOM 590 N N . PRO A 1 82 ? 4.621 7.815 3.781 1.00 85.50 82 PRO A N 1
ATOM 591 C CA . PRO A 1 82 ? 3.638 7.028 3.020 1.00 85.50 82 PRO A CA 1
ATOM 592 C C . PRO A 1 82 ? 3.148 7.677 1.716 1.00 85.50 82 PRO A C 1
ATOM 594 O O . PRO A 1 82 ? 2.905 6.958 0.739 1.00 85.50 82 PRO A O 1
ATOM 597 N N . ASP A 1 83 ? 3.032 9.006 1.686 1.00 87.81 83 ASP A N 1
ATOM 598 C CA . ASP A 1 83 ? 2.470 9.760 0.555 1.00 87.81 83 ASP A CA 1
ATOM 599 C C . ASP A 1 83 ? 3.488 10.086 -0.542 1.00 87.81 83 ASP A C 1
ATOM 601 O O . ASP A 1 83 ? 3.108 10.464 -1.654 1.00 87.81 83 ASP A O 1
ATOM 605 N N . ASP A 1 84 ? 4.781 9.912 -0.265 1.00 95.50 84 ASP A N 1
ATOM 606 C CA . ASP A 1 84 ? 5.820 10.215 -1.241 1.00 95.50 84 ASP A CA 1
ATOM 607 C C . ASP A 1 84 ? 5.736 9.236 -2.429 1.00 95.50 84 ASP A C 1
ATOM 609 O O . ASP A 1 84 ? 5.576 8.021 -2.236 1.00 95.50 84 ASP A O 1
ATOM 613 N N . PRO A 1 85 ? 5.868 9.723 -3.676 1.00 96.25 85 PRO A N 1
ATOM 614 C CA . PRO A 1 85 ? 5.943 8.857 -4.841 1.00 96.25 85 PRO A CA 1
ATOM 615 C C . PRO A 1 85 ? 7.253 8.060 -4.843 1.00 96.25 85 PRO A C 1
ATOM 617 O O . PRO A 1 85 ? 8.317 8.565 -4.484 1.00 96.25 85 PRO A O 1
ATOM 620 N N . VAL A 1 86 ? 7.187 6.808 -5.294 1.00 98.44 86 VAL A N 1
ATOM 621 C CA . VAL A 1 86 ? 8.357 5.921 -5.363 1.00 98.44 86 VAL A CA 1
ATOM 622 C C . VAL A 1 86 ? 9.235 6.285 -6.561 1.00 98.44 86 VAL A C 1
ATOM 624 O O . VAL A 1 86 ? 8.759 6.338 -7.700 1.00 98.44 86 VAL A O 1
ATOM 627 N N . THR A 1 87 ? 10.536 6.479 -6.326 1.00 98.56 87 THR A N 1
ATOM 628 C CA . THR A 1 87 ? 11.523 6.591 -7.412 1.00 98.56 87 THR A CA 1
ATOM 629 C C . THR A 1 87 ? 11.885 5.216 -7.973 1.00 98.56 87 THR A C 1
ATOM 631 O O . THR A 1 87 ? 11.786 4.186 -7.302 1.00 98.56 87 THR A O 1
ATOM 634 N N . ARG A 1 88 ? 12.370 5.168 -9.214 1.00 98.44 88 ARG A N 1
ATOM 635 C CA . ARG A 1 88 ? 12.814 3.921 -9.857 1.00 98.44 88 ARG A CA 1
ATOM 636 C C . ARG A 1 88 ? 13.949 3.240 -9.095 1.00 98.44 88 ARG A C 1
ATOM 638 O O . ARG A 1 88 ? 13.978 2.016 -9.015 1.00 98.44 88 ARG A O 1
ATOM 645 N N . SER A 1 89 ? 14.859 4.010 -8.508 1.00 98.06 89 SER A N 1
ATOM 646 C CA . SER A 1 89 ? 15.945 3.474 -7.683 1.00 98.06 89 SER A CA 1
ATOM 647 C C . SER A 1 89 ? 15.450 2.909 -6.345 1.00 98.06 89 SER A C 1
ATOM 649 O O . SER A 1 89 ? 15.888 1.838 -5.932 1.00 98.06 89 SER A O 1
ATOM 651 N N . GLN A 1 90 ? 14.445 3.533 -5.721 1.00 98.31 90 GLN A N 1
ATOM 652 C CA . GLN A 1 90 ? 13.764 2.958 -4.555 1.00 98.31 90 GLN A CA 1
ATOM 653 C C . GLN A 1 90 ? 13.011 1.666 -4.906 1.00 98.31 90 GLN A C 1
ATOM 655 O O . GLN A 1 90 ? 13.068 0.709 -4.137 1.00 98.31 90 GLN A O 1
ATOM 660 N N . MET A 1 91 ? 12.351 1.602 -6.070 1.00 98.62 91 MET A N 1
ATOM 661 C CA . MET A 1 91 ? 11.734 0.367 -6.575 1.00 98.62 91 MET A CA 1
ATOM 662 C C . MET A 1 91 ? 12.768 -0.760 -6.709 1.00 98.62 91 MET A C 1
ATOM 664 O O . MET A 1 91 ? 12.506 -1.881 -6.276 1.00 98.62 91 MET A O 1
ATOM 668 N N . ALA A 1 92 ? 13.954 -0.465 -7.255 1.00 98.06 92 ALA A N 1
ATOM 669 C CA . ALA A 1 92 ? 15.039 -1.442 -7.344 1.00 98.06 92 ALA A CA 1
ATOM 670 C C . ALA A 1 92 ? 15.454 -1.959 -5.964 1.00 98.06 92 ALA A C 1
ATOM 672 O O . ALA A 1 92 ? 15.522 -3.166 -5.749 1.00 98.06 92 ALA A O 1
ATOM 673 N N . ALA A 1 93 ? 15.630 -1.052 -5.005 1.00 97.94 93 ALA A N 1
ATOM 674 C CA . ALA A 1 93 ? 15.987 -1.406 -3.641 1.00 97.94 93 ALA A CA 1
ATOM 675 C C . ALA A 1 93 ? 14.924 -2.274 -2.942 1.00 97.94 93 ALA A C 1
ATOM 677 O O . ALA A 1 93 ? 15.273 -3.214 -2.227 1.00 97.94 93 ALA A O 1
ATOM 678 N N . PHE A 1 94 ? 13.633 -1.985 -3.143 1.00 98.62 94 PHE A N 1
ATOM 679 C CA . PHE A 1 94 ? 12.553 -2.817 -2.609 1.00 98.62 94 PHE A CA 1
ATOM 680 C C . PHE A 1 94 ? 12.570 -4.225 -3.208 1.00 98.62 94 PHE A C 1
ATOM 682 O O . PHE A 1 94 ? 12.520 -5.201 -2.465 1.00 98.62 94 PHE A O 1
ATOM 689 N N . LEU A 1 95 ? 12.672 -4.340 -4.534 1.00 98.62 95 LEU A N 1
ATOM 690 C CA . LEU A 1 95 ? 12.628 -5.635 -5.214 1.00 98.62 95 LEU A CA 1
ATOM 691 C C . LEU A 1 95 ? 13.873 -6.478 -4.958 1.00 98.62 95 LEU A C 1
ATOM 693 O O . LEU A 1 95 ? 13.748 -7.685 -4.775 1.00 98.62 95 LEU A O 1
ATOM 697 N N . ASN A 1 96 ? 15.051 -5.858 -4.879 1.00 97.94 96 ASN A N 1
ATOM 698 C CA . ASN A 1 96 ? 16.264 -6.583 -4.530 1.00 97.94 96 ASN A CA 1
ATOM 699 C C . ASN A 1 96 ? 16.171 -7.167 -3.112 1.00 97.94 96 ASN A C 1
ATOM 701 O O . ASN A 1 96 ? 16.445 -8.344 -2.919 1.00 97.94 96 ASN A O 1
ATOM 705 N N . ARG A 1 97 ? 15.695 -6.394 -2.124 1.00 97.94 97 ARG A N 1
ATOM 706 C CA . ARG A 1 97 ? 15.505 -6.912 -0.755 1.00 97.94 97 ARG A CA 1
ATOM 707 C C . ARG A 1 97 ? 14.398 -7.956 -0.656 1.00 97.94 97 ARG A C 1
ATOM 709 O O . ARG A 1 97 ? 14.527 -8.885 0.128 1.00 97.94 97 ARG A O 1
ATOM 716 N N . ALA A 1 98 ? 13.330 -7.810 -1.436 1.00 97.25 98 ALA A N 1
ATOM 717 C CA . ALA A 1 98 ? 12.230 -8.770 -1.458 1.00 97.25 98 ALA A CA 1
ATOM 718 C C . ALA A 1 98 ? 12.631 -10.130 -2.054 1.00 97.25 98 ALA A C 1
ATOM 720 O O . ALA A 1 98 ? 12.073 -11.149 -1.655 1.00 97.25 98 ALA A O 1
ATOM 721 N N . LEU A 1 99 ? 13.562 -10.143 -3.012 1.00 97.00 99 LEU A N 1
ATOM 722 C CA . LEU A 1 99 ? 13.927 -11.340 -3.777 1.00 97.00 99 LEU A CA 1
ATOM 723 C C . LEU A 1 99 ? 15.349 -11.853 -3.512 1.00 97.00 99 LEU A C 1
ATOM 725 O O . LEU A 1 99 ? 15.701 -12.904 -4.040 1.00 97.00 99 LEU A O 1
ATOM 729 N N . ASP A 1 100 ? 16.147 -11.124 -2.728 1.00 95.56 100 ASP A N 1
ATOM 730 C CA . ASP A 1 100 ? 17.564 -11.403 -2.452 1.00 95.56 100 ASP A CA 1
ATOM 731 C C . ASP A 1 100 ? 18.365 -11.666 -3.744 1.00 95.56 100 ASP A C 1
ATOM 733 O O . ASP A 1 100 ? 18.947 -12.733 -3.958 1.00 95.56 100 ASP A O 1
ATOM 737 N N . LEU A 1 101 ? 18.324 -10.707 -4.678 1.00 95.00 101 LEU A N 1
ATOM 738 C CA . LEU A 1 101 ? 18.892 -10.900 -6.013 1.00 95.00 101 LEU A CA 1
ATOM 739 C C . LEU A 1 101 ? 20.422 -10.817 -5.983 1.00 95.00 101 LEU A C 1
ATOM 741 O O . LEU A 1 101 ? 21.031 -9.910 -5.415 1.00 95.00 101 LEU A O 1
ATOM 745 N N . ALA A 1 102 ? 21.062 -11.736 -6.703 1.00 87.94 102 ALA A N 1
ATOM 746 C CA . ALA A 1 102 ? 22.499 -11.683 -6.920 1.00 87.94 102 ALA A CA 1
ATOM 747 C C . ALA A 1 102 ? 22.870 -10.544 -7.885 1.00 87.94 102 ALA A C 1
ATOM 749 O O . ALA A 1 102 ? 22.324 -10.435 -8.986 1.00 87.94 102 ALA A O 1
ATOM 750 N N . SER A 1 103 ? 23.863 -9.735 -7.512 1.00 77.12 103 SER A N 1
ATOM 751 C CA . SER A 1 103 ? 24.485 -8.795 -8.449 1.00 77.12 103 SER A CA 1
ATOM 752 C C . SER A 1 103 ? 25.326 -9.548 -9.485 1.00 77.12 103 SER A C 1
ATOM 754 O O . SER A 1 103 ? 26.056 -10.482 -9.146 1.00 77.12 103 SER A O 1
ATOM 756 N N . SER A 1 104 ? 25.252 -9.130 -10.752 1.00 71.69 104 SER A N 1
ATOM 757 C CA . SER A 1 104 ? 26.066 -9.709 -11.834 1.00 71.69 104 SER A CA 1
ATOM 758 C C . SER A 1 104 ? 27.416 -9.016 -12.038 1.00 71.69 104 SER A C 1
ATOM 760 O O . SER A 1 104 ? 28.188 -9.440 -12.899 1.00 71.69 104 SER A O 1
ATOM 762 N N . GLY A 1 105 ? 27.705 -7.940 -11.292 1.00 67.56 105 GLY A N 1
ATOM 763 C CA . GLY A 1 105 ? 28.922 -7.130 -11.444 1.00 67.56 105 GLY A CA 1
ATOM 764 C C . GLY A 1 105 ? 29.104 -6.481 -12.825 1.00 67.56 105 GLY A C 1
ATOM 765 O O . GLY A 1 105 ? 30.133 -5.858 -13.067 1.00 67.56 105 GLY A O 1
ATOM 766 N N . THR A 1 106 ? 28.141 -6.645 -13.737 1.00 81.19 106 THR A N 1
ATOM 767 C CA . THR A 1 106 ? 28.137 -6.016 -15.056 1.00 81.19 106 THR A CA 1
ATOM 768 C C . THR A 1 106 ? 27.299 -4.760 -14.967 1.00 81.19 106 THR A C 1
ATOM 770 O O . THR A 1 106 ? 26.098 -4.855 -14.722 1.00 81.19 106 THR A O 1
ATOM 773 N N . ASP A 1 107 ? 27.931 -3.613 -15.185 1.00 87.31 107 ASP A N 1
ATOM 774 C CA . ASP A 1 107 ? 27.220 -2.350 -15.284 1.00 87.31 107 ASP A CA 1
ATOM 775 C C . ASP A 1 107 ? 26.502 -2.252 -16.639 1.00 87.31 107 ASP A C 1
ATOM 777 O O . ASP A 1 107 ? 27.126 -2.290 -17.706 1.00 87.31 107 ASP A O 1
ATOM 781 N N . ARG A 1 108 ? 25.167 -2.206 -16.588 1.00 91.31 108 ARG A N 1
ATOM 782 C CA . ARG A 1 108 ? 24.307 -2.111 -17.771 1.00 91.31 108 ARG A CA 1
ATOM 783 C C . ARG A 1 108 ? 23.873 -0.680 -18.101 1.00 91.31 108 ARG A C 1
ATOM 785 O O . ARG A 1 108 ? 23.480 -0.452 -19.249 1.00 91.31 108 ARG A O 1
ATOM 792 N N . PHE A 1 109 ? 23.866 0.240 -17.141 1.00 96.00 109 PHE A N 1
ATOM 793 C CA . PHE A 1 109 ? 23.200 1.530 -17.288 1.00 96.00 109 PHE A CA 1
ATOM 794 C C . PHE A 1 109 ? 24.168 2.680 -17.058 1.00 96.00 109 PHE A C 1
ATOM 796 O O . PHE A 1 109 ? 24.747 2.826 -16.004 1.00 96.00 109 PHE A O 1
ATOM 803 N N . THR A 1 110 ? 24.278 3.593 -18.016 1.00 96.06 110 THR A N 1
ATOM 804 C CA . THR A 1 110 ? 25.286 4.663 -17.958 1.00 96.06 110 THR A CA 1
ATOM 805 C C . THR A 1 110 ? 24.933 5.812 -17.008 1.00 96.06 110 THR A C 1
ATOM 807 O O . THR A 1 110 ? 25.594 6.849 -17.040 1.00 96.06 110 THR A O 1
ATOM 810 N N . ASP A 1 111 ? 23.806 5.737 -16.297 1.00 96.94 111 ASP A N 1
ATOM 811 C CA . ASP A 1 111 ? 23.270 6.844 -15.499 1.00 96.94 111 ASP A CA 1
ATOM 812 C C . ASP A 1 111 ? 22.877 6.473 -14.063 1.00 96.94 111 ASP A C 1
ATOM 814 O O . ASP A 1 111 ? 22.131 7.227 -13.436 1.00 96.94 111 ASP A O 1
ATOM 818 N N . ASP A 1 112 ? 23.388 5.358 -13.527 1.00 94.56 112 ASP A N 1
ATOM 819 C CA . ASP A 1 112 ? 23.162 4.927 -12.143 1.00 94.56 112 ASP A CA 1
ATOM 820 C C . ASP A 1 112 ? 24.403 4.969 -11.229 1.00 94.56 112 ASP A C 1
ATOM 822 O O . ASP A 1 112 ? 24.215 4.891 -10.018 1.00 94.56 112 ASP A O 1
ATOM 826 N N . ASP A 1 113 ? 25.606 5.239 -11.754 1.00 92.12 113 ASP A N 1
ATOM 827 C CA . ASP A 1 113 ? 26.876 5.375 -11.001 1.00 92.12 113 ASP A CA 1
ATOM 828 C C . ASP A 1 113 ? 26.799 6.289 -9.758 1.00 92.12 113 ASP A C 1
ATOM 830 O O . ASP A 1 113 ? 27.521 6.124 -8.775 1.00 92.12 113 ASP A O 1
ATOM 834 N N . ALA A 1 114 ? 25.960 7.328 -9.805 1.00 92.44 114 ALA A N 1
ATOM 835 C CA . ALA A 1 114 ? 25.786 8.279 -8.703 1.00 92.44 114 ALA A CA 1
ATOM 836 C C . ALA A 1 114 ? 24.679 7.868 -7.713 1.00 92.44 114 ALA A C 1
ATOM 838 O O . ALA A 1 114 ? 24.456 8.548 -6.708 1.00 92.44 114 ALA A O 1
ATOM 839 N N . SER A 1 115 ? 23.947 6.792 -8.003 1.00 94.06 115 SER A N 1
ATOM 840 C CA . SER A 1 115 ? 22.829 6.324 -7.196 1.00 94.06 115 SER A CA 1
ATOM 841 C C . SER A 1 115 ? 23.319 5.524 -5.997 1.00 94.06 115 SER A C 1
ATOM 843 O O . SER A 1 115 ? 24.081 4.573 -6.124 1.00 94.06 115 SER A O 1
ATOM 845 N N . LEU A 1 116 ? 22.762 5.811 -4.819 1.00 93.25 116 LEU A N 1
ATOM 846 C CA . LEU A 1 116 ? 22.956 4.965 -3.633 1.00 93.25 116 LEU A CA 1
ATOM 847 C C . LEU A 1 116 ? 22.433 3.529 -3.824 1.00 93.25 116 LEU A C 1
ATOM 849 O O . LEU A 1 116 ? 22.753 2.655 -3.021 1.00 93.25 116 LEU A O 1
ATOM 853 N N . PHE A 1 117 ? 21.617 3.302 -4.857 1.00 95.25 117 PHE A N 1
ATOM 854 C CA . PHE A 1 117 ? 20.985 2.025 -5.173 1.00 95.25 117 PHE A CA 1
ATOM 855 C C . PHE A 1 117 ? 21.560 1.377 -6.442 1.00 95.25 117 PHE A C 1
ATOM 857 O O . PHE A 1 117 ? 20.938 0.465 -6.975 1.00 95.25 117 PHE A O 1
ATOM 864 N N . GLU A 1 118 ? 22.728 1.815 -6.929 1.00 95.12 118 GLU A N 1
ATOM 865 C CA . GLU A 1 118 ? 23.398 1.243 -8.111 1.00 95.12 118 GLU A CA 1
ATOM 866 C C . GLU A 1 118 ? 23.451 -0.294 -8.039 1.00 95.12 118 GLU A C 1
ATOM 868 O O . GLU A 1 118 ? 22.952 -0.989 -8.919 1.00 95.12 118 GLU A O 1
ATOM 873 N N . ALA A 1 119 ? 23.928 -0.856 -6.924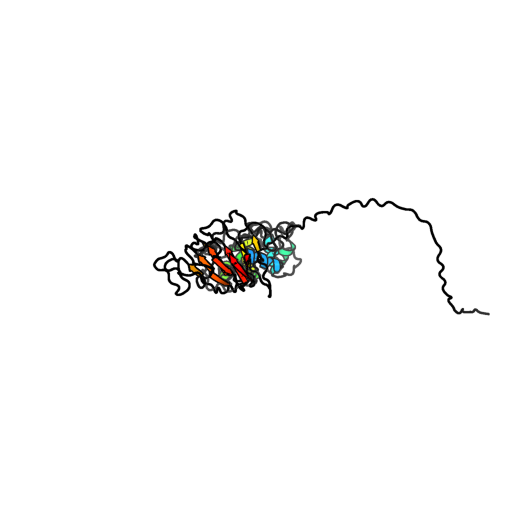 1.00 94.44 119 ALA A N 1
ATOM 874 C CA . ALA A 1 119 ? 24.003 -2.308 -6.749 1.00 94.44 119 ALA A CA 1
ATOM 875 C C . ALA A 1 119 ? 22.634 -3.013 -6.857 1.00 94.44 119 ALA A C 1
ATOM 877 O O . ALA A 1 119 ? 22.553 -4.104 -7.426 1.00 94.44 119 ALA A O 1
ATOM 878 N N . ASP A 1 120 ? 21.565 -2.391 -6.347 1.00 96.31 120 ASP A N 1
ATOM 879 C CA . ASP A 1 120 ? 20.199 -2.913 -6.463 1.00 96.31 120 ASP A CA 1
ATOM 880 C C . ASP A 1 120 ? 19.724 -2.868 -7.925 1.00 96.31 120 ASP A C 1
ATOM 882 O O . ASP A 1 120 ? 19.129 -3.822 -8.429 1.00 96.31 120 ASP A O 1
ATOM 886 N N . ILE A 1 121 ? 20.032 -1.780 -8.636 1.00 96.88 121 ILE A N 1
ATOM 887 C CA . ILE A 1 121 ? 19.695 -1.588 -10.051 1.00 96.88 121 ILE A CA 1
ATOM 888 C C . ILE A 1 121 ? 20.371 -2.659 -10.918 1.00 96.88 121 ILE A C 1
ATOM 890 O O . ILE A 1 121 ? 19.700 -3.295 -11.740 1.00 96.88 121 ILE A O 1
ATOM 894 N N . GLN A 1 122 ? 21.659 -2.924 -10.695 1.00 94.94 122 GLN A N 1
ATOM 895 C CA . GLN A 1 122 ? 22.399 -3.947 -11.437 1.00 94.94 122 GLN A CA 1
ATOM 896 C C . GLN A 1 122 ? 21.895 -5.366 -11.139 1.00 94.94 122 GLN A C 1
ATOM 898 O O . GLN A 1 122 ? 21.863 -6.214 -12.036 1.00 94.94 122 GLN A O 1
ATOM 903 N N . ALA A 1 123 ? 21.447 -5.641 -9.910 1.00 96.25 123 ALA A N 1
ATOM 904 C CA . ALA A 1 123 ? 20.830 -6.921 -9.562 1.00 96.25 123 ALA A CA 1
ATOM 905 C C . ALA A 1 123 ? 19.489 -7.123 -10.295 1.00 96.25 123 ALA A C 1
ATOM 907 O O . ALA A 1 123 ? 19.242 -8.183 -10.875 1.00 96.25 123 ALA A O 1
ATOM 908 N N . LEU A 1 124 ? 18.651 -6.082 -10.378 1.00 97.00 124 LEU A N 1
ATOM 909 C CA . LEU A 1 124 ? 17.421 -6.122 -11.178 1.00 97.00 124 LEU A CA 1
ATOM 910 C C . LEU A 1 124 ? 17.706 -6.316 -12.672 1.00 97.00 124 LEU A C 1
ATOM 912 O O . LEU A 1 124 ? 16.956 -7.017 -13.357 1.00 97.00 124 LEU A O 1
ATOM 916 N N . ALA A 1 125 ? 18.755 -5.676 -13.192 1.00 95.56 125 ALA A N 1
ATOM 917 C CA . ALA A 1 125 ? 19.168 -5.812 -14.584 1.00 95.56 125 ALA A CA 1
ATOM 918 C C . ALA A 1 125 ? 19.609 -7.248 -14.892 1.00 95.56 125 ALA A C 1
ATOM 920 O O . ALA A 1 125 ? 19.156 -7.837 -15.874 1.00 95.56 125 ALA A O 1
ATOM 921 N N . ALA A 1 126 ? 20.434 -7.827 -14.015 1.00 95.44 126 ALA A N 1
ATOM 922 C CA . ALA A 1 126 ? 20.886 -9.213 -14.092 1.00 95.44 126 ALA A CA 1
ATOM 923 C C . ALA A 1 126 ? 19.723 -10.212 -14.081 1.00 95.44 126 ALA A C 1
ATOM 925 O O . ALA A 1 126 ? 19.728 -11.179 -14.841 1.00 95.44 126 ALA A O 1
ATOM 926 N N . ALA A 1 127 ? 18.710 -9.951 -13.252 1.00 95.94 127 ALA A N 1
ATOM 927 C CA . ALA A 1 127 ? 17.505 -10.767 -13.149 1.00 95.94 127 ALA A CA 1
ATOM 928 C C . ALA A 1 127 ? 16.502 -10.545 -14.302 1.00 95.94 127 ALA A C 1
ATOM 930 O O . ALA A 1 127 ? 15.475 -11.216 -14.359 1.00 95.94 127 ALA A O 1
ATOM 931 N N . GLY A 1 128 ? 16.758 -9.604 -15.221 1.00 95.19 128 GLY A N 1
ATOM 932 C CA . GLY A 1 128 ? 15.849 -9.287 -16.330 1.00 95.19 128 GLY A CA 1
ATOM 933 C C . GLY A 1 128 ? 14.567 -8.554 -15.911 1.00 95.19 128 GLY A C 1
ATOM 934 O O . GLY A 1 128 ? 13.614 -8.476 -16.690 1.00 95.19 128 GLY A O 1
ATOM 935 N N . ILE A 1 129 ? 14.537 -7.997 -14.698 1.00 97.44 129 ILE A N 1
ATOM 936 C CA . ILE A 1 129 ? 13.373 -7.302 -14.133 1.00 97.44 129 ILE A CA 1
ATOM 937 C C . ILE A 1 129 ? 13.231 -5.903 -14.745 1.00 97.44 129 ILE A C 1
ATOM 939 O O . ILE A 1 129 ? 12.129 -5.470 -15.091 1.00 97.44 129 ILE A O 1
ATOM 943 N N . THR A 1 130 ? 14.349 -5.197 -14.934 1.00 96.00 130 THR A N 1
ATOM 944 C CA . THR A 1 130 ? 14.375 -3.881 -15.588 1.00 96.00 130 THR A CA 1
ATOM 945 C C . THR A 1 130 ? 14.920 -3.962 -17.009 1.00 96.00 130 THR A C 1
ATOM 947 O O . THR A 1 130 ? 15.850 -4.710 -17.301 1.00 96.00 130 THR A O 1
ATOM 950 N N . LYS A 1 131 ? 14.349 -3.145 -17.899 1.00 93.12 131 LYS A N 1
ATOM 951 C CA . LYS A 1 131 ? 14.788 -2.997 -19.294 1.00 93.12 131 LYS A CA 1
ATOM 952 C C . LYS A 1 131 ? 15.407 -1.629 -19.596 1.00 93.12 131 LYS A C 1
ATOM 954 O O . LYS A 1 131 ? 15.840 -1.439 -20.719 1.00 93.12 131 LYS A O 1
ATOM 959 N N . GLY A 1 132 ? 15.453 -0.702 -18.638 1.00 95.19 132 GLY A N 1
ATOM 960 C CA . GLY A 1 132 ? 15.855 0.694 -18.869 1.00 95.19 132 GLY A CA 1
ATOM 961 C C . GLY A 1 132 ? 14.679 1.638 -19.159 1.00 95.19 132 GLY A C 1
ATOM 962 O O . GLY A 1 132 ? 13.517 1.239 -19.056 1.00 95.19 132 GLY A O 1
ATOM 963 N N . CYS A 1 133 ? 14.980 2.908 -19.447 1.00 96.00 133 CYS A N 1
ATOM 964 C CA . CYS A 1 133 ? 13.994 3.992 -19.591 1.00 96.00 133 CYS A CA 1
ATOM 965 C C . CYS A 1 133 ? 14.043 4.746 -20.934 1.00 96.00 133 CYS A C 1
ATOM 967 O O . CYS A 1 133 ? 13.179 5.585 -21.179 1.00 96.00 133 CYS A O 1
ATOM 969 N N . ASN A 1 134 ? 15.025 4.490 -21.802 1.00 96.06 134 ASN A N 1
ATOM 970 C CA . ASN A 1 134 ? 15.251 5.257 -23.033 1.00 96.06 134 ASN A CA 1
ATOM 971 C C . ASN A 1 134 ? 15.257 4.363 -24.292 1.00 96.06 134 ASN A C 1
ATOM 973 O O . ASN A 1 134 ? 16.302 4.150 -24.918 1.00 96.06 134 ASN A O 1
ATOM 977 N N . PRO A 1 135 ? 14.096 3.826 -24.699 1.00 92.25 135 PRO A N 1
ATOM 978 C CA . PRO A 1 135 ? 14.018 3.015 -25.904 1.00 92.25 135 PRO A CA 1
ATOM 979 C C . PRO A 1 135 ? 14.404 3.828 -27.160 1.00 92.25 135 PRO A C 1
ATOM 981 O O . PRO A 1 135 ? 14.148 5.031 -27.223 1.00 92.25 135 PRO A O 1
ATOM 984 N N . PRO A 1 136 ? 14.990 3.186 -28.188 1.00 94.31 136 PRO A N 1
ATOM 985 C CA . PRO A 1 136 ? 15.312 1.759 -28.245 1.00 94.31 136 PRO A CA 1
ATOM 986 C C . PRO A 1 136 ? 16.652 1.395 -27.579 1.00 94.31 136 PRO A C 1
ATOM 988 O O . PRO A 1 136 ? 16.925 0.207 -27.433 1.00 94.31 136 PRO A O 1
ATOM 991 N N . ALA A 1 137 ? 17.470 2.384 -27.192 1.00 95.81 137 ALA A N 1
ATOM 992 C CA . ALA A 1 137 ? 18.828 2.172 -26.681 1.00 95.81 137 ALA A CA 1
ATOM 993 C C . ALA A 1 137 ? 18.838 1.401 -25.357 1.00 95.81 137 ALA A C 1
ATOM 995 O O . ALA A 1 137 ? 19.577 0.426 -25.233 1.00 95.81 137 ALA A O 1
ATOM 996 N N . ASN A 1 138 ? 17.952 1.770 -24.423 1.00 95.12 138 ASN A N 1
ATOM 997 C CA . ASN A 1 138 ? 17.754 1.058 -23.158 1.00 95.12 138 ASN A CA 1
ATOM 998 C C . ASN A 1 138 ? 19.051 0.885 -22.335 1.00 95.12 138 ASN A C 1
ATOM 1000 O O . ASN A 1 138 ? 19.222 -0.108 -21.625 1.00 95.12 138 ASN A O 1
ATOM 1004 N N . ASP A 1 139 ? 19.953 1.860 -22.448 1.00 95.88 139 ASP A N 1
ATOM 1005 C CA . ASP A 1 139 ? 21.237 1.973 -21.748 1.00 95.88 139 ASP A CA 1
ATOM 1006 C C . ASP A 1 139 ? 21.175 2.960 -20.570 1.00 95.88 139 ASP A C 1
ATOM 1008 O O . ASP A 1 139 ? 22.182 3.209 -19.917 1.00 95.88 139 ASP A O 1
ATOM 1012 N N . ARG A 1 140 ? 19.989 3.494 -20.251 1.00 97.81 140 ARG A N 1
ATOM 1013 C CA . ARG A 1 140 ? 19.733 4.316 -19.060 1.00 97.81 140 ARG A CA 1
ATOM 1014 C C . ARG A 1 140 ? 18.686 3.686 -18.155 1.00 97.81 140 ARG A C 1
ATOM 1016 O O . ARG A 1 140 ? 17.684 3.151 -18.639 1.00 97.81 140 ARG A O 1
ATOM 1023 N N . PHE A 1 141 ? 18.874 3.804 -16.845 1.00 97.81 141 PHE A N 1
ATOM 1024 C CA . PHE A 1 141 ? 17.913 3.381 -15.834 1.00 97.81 141 PHE A CA 1
ATOM 1025 C C . PHE A 1 141 ? 16.977 4.509 -15.394 1.00 97.81 141 PHE A C 1
ATOM 1027 O O . PHE A 1 141 ? 15.825 4.213 -15.066 1.00 97.81 141 PHE A O 1
ATOM 1034 N N . CYS A 1 142 ? 17.424 5.771 -15.422 1.00 97.81 142 CYS A N 1
ATOM 1035 C CA . CYS A 1 142 ? 16.720 6.932 -14.861 1.00 97.81 142 CYS A CA 1
ATOM 1036 C C . CYS A 1 142 ? 16.408 6.790 -13.346 1.00 97.81 142 CYS A C 1
ATOM 1038 O O . CYS A 1 142 ? 15.230 6.699 -12.982 1.00 97.81 142 CYS A O 1
ATOM 1040 N N . PRO A 1 143 ? 17.417 6.771 -12.449 1.00 98.06 143 PRO A N 1
ATOM 1041 C CA . PRO A 1 143 ? 17.245 6.438 -11.024 1.00 98.06 143 PRO A CA 1
ATOM 1042 C C . PRO A 1 143 ? 16.245 7.311 -10.248 1.00 98.06 143 PRO A C 1
ATOM 1044 O O . PRO A 1 143 ? 15.529 6.796 -9.384 1.00 98.06 143 PRO A O 1
ATOM 1047 N N . ASP A 1 144 ? 16.171 8.603 -10.571 1.00 97.88 144 ASP A N 1
ATOM 1048 C CA . ASP A 1 144 ? 15.301 9.581 -9.895 1.00 97.88 144 ASP A CA 1
ATOM 1049 C C . ASP A 1 144 ? 13.912 9.703 -10.537 1.00 97.88 144 ASP A C 1
ATOM 1051 O O . ASP A 1 144 ? 13.051 10.434 -10.048 1.00 97.88 144 ASP A O 1
ATOM 1055 N N . GLY A 1 145 ? 13.670 8.993 -11.644 1.00 98.12 145 GLY A N 1
ATOM 1056 C CA . GLY A 1 145 ? 12.361 8.981 -12.289 1.00 98.12 145 GLY A CA 1
ATOM 1057 C C . GLY A 1 145 ? 11.302 8.405 -11.351 1.00 98.12 145 GLY A C 1
ATOM 1058 O O . GLY A 1 145 ? 11.535 7.380 -10.712 1.00 98.12 145 GLY A O 1
ATOM 1059 N N . LEU A 1 146 ? 10.136 9.045 -11.278 1.00 98.56 146 LEU A N 1
ATOM 1060 C CA . LEU A 1 146 ? 9.003 8.538 -10.504 1.00 98.56 146 LEU A CA 1
ATOM 1061 C C . LEU A 1 146 ? 8.323 7.392 -11.255 1.00 98.56 146 LEU A C 1
ATOM 1063 O O . LEU A 1 146 ? 8.248 7.400 -12.485 1.00 98.56 146 LEU A O 1
ATOM 1067 N N . VAL A 1 147 ? 7.840 6.401 -10.513 1.00 98.56 147 VAL A N 1
ATOM 1068 C CA . VAL A 1 147 ? 7.233 5.197 -11.084 1.00 98.56 147 VAL A CA 1
ATOM 1069 C C . VAL A 1 147 ? 5.725 5.387 -11.231 1.00 98.56 147 VAL A C 1
ATOM 1071 O O . VAL A 1 147 ? 5.022 5.655 -10.254 1.00 98.56 147 VAL A O 1
ATOM 1074 N N . THR A 1 148 ? 5.209 5.207 -12.448 1.00 98.50 148 THR A N 1
ATOM 1075 C CA . THR A 1 148 ? 3.759 5.108 -12.671 1.00 98.50 148 THR A CA 1
ATOM 1076 C C . THR A 1 148 ? 3.246 3.717 -12.309 1.00 98.50 148 THR A C 1
ATOM 1078 O O . THR A 1 148 ? 3.998 2.740 -12.284 1.00 98.50 148 THR A O 1
ATOM 1081 N N . ARG A 1 149 ? 1.944 3.584 -12.068 1.00 98.25 149 ARG A N 1
ATOM 1082 C CA . ARG A 1 149 ? 1.324 2.295 -11.745 1.00 98.25 149 ARG A CA 1
ATOM 1083 C C . ARG A 1 149 ? 1.487 1.265 -12.866 1.00 98.25 149 ARG A C 1
ATOM 1085 O O . ARG A 1 149 ? 1.750 0.105 -12.569 1.00 98.25 149 ARG A O 1
ATOM 1092 N N . GLY A 1 150 ? 1.411 1.672 -14.134 1.00 98.19 150 GLY A N 1
ATOM 1093 C CA . GLY A 1 150 ? 1.677 0.780 -15.269 1.00 98.19 150 GLY A CA 1
ATOM 1094 C C . GLY A 1 150 ? 3.125 0.277 -15.287 1.00 98.19 150 GLY A C 1
ATOM 1095 O O . GLY A 1 150 ? 3.377 -0.916 -15.444 1.00 98.19 150 GLY A O 1
ATOM 1096 N N . GLN A 1 151 ? 4.093 1.158 -15.019 1.00 98.56 151 GLN A N 1
ATOM 1097 C CA . GLN A 1 151 ? 5.495 0.750 -14.890 1.00 98.56 151 GLN A CA 1
ATOM 1098 C C . GLN A 1 151 ? 5.713 -0.183 -13.692 1.00 98.56 151 GLN A C 1
ATOM 1100 O O . GLN A 1 151 ? 6.449 -1.160 -13.807 1.00 98.56 151 GLN A O 1
ATOM 1105 N N . MET A 1 152 ? 5.069 0.095 -12.555 1.00 98.69 152 MET A N 1
ATOM 1106 C CA . MET A 1 152 ? 5.098 -0.763 -11.369 1.00 98.69 152 MET A CA 1
ATOM 1107 C C . MET A 1 152 ? 4.541 -2.160 -11.667 1.00 98.69 152 MET A C 1
ATOM 1109 O O . MET A 1 152 ? 5.170 -3.139 -11.269 1.00 98.69 152 MET A O 1
ATOM 1113 N N . ALA A 1 153 ? 3.457 -2.277 -12.442 1.00 98.50 153 ALA A N 1
ATOM 1114 C CA . ALA A 1 153 ? 2.953 -3.576 -12.888 1.00 98.50 153 ALA A CA 1
ATOM 1115 C C . ALA A 1 153 ? 4.009 -4.348 -13.685 1.00 98.50 153 ALA A C 1
ATOM 1117 O O . ALA A 1 153 ? 4.315 -5.492 -13.361 1.00 98.50 153 ALA A O 1
ATOM 1118 N N . ALA A 1 154 ? 4.661 -3.688 -14.640 1.00 98.44 154 ALA A N 1
ATOM 1119 C CA . ALA A 1 154 ? 5.718 -4.296 -15.439 1.00 98.44 154 ALA A CA 1
ATOM 1120 C C . ALA A 1 154 ? 6.936 -4.748 -14.609 1.00 98.44 154 ALA A C 1
ATOM 1122 O O . ALA A 1 154 ? 7.571 -5.754 -14.935 1.00 98.44 154 ALA A O 1
ATOM 1123 N N . PHE A 1 155 ? 7.280 -4.015 -13.544 1.00 98.75 155 PHE A N 1
ATOM 1124 C CA . PHE A 1 155 ? 8.306 -4.429 -12.585 1.00 98.75 155 PHE A CA 1
ATOM 1125 C C . PHE A 1 155 ? 7.876 -5.683 -11.816 1.00 98.75 155 PHE A C 1
ATOM 1127 O O . PHE A 1 155 ? 8.614 -6.665 -11.803 1.00 98.75 155 PHE A O 1
ATOM 1134 N N . LEU A 1 156 ? 6.685 -5.671 -11.211 1.00 98.69 156 LEU A N 1
ATOM 1135 C CA . LEU A 1 156 ? 6.202 -6.770 -10.371 1.00 98.69 156 LEU A CA 1
ATOM 1136 C C . LEU A 1 156 ? 5.934 -8.048 -11.168 1.00 98.69 156 LEU A C 1
ATOM 1138 O O . LEU A 1 156 ? 6.321 -9.126 -10.728 1.00 98.69 156 LEU A O 1
ATOM 1142 N N . VAL A 1 157 ? 5.354 -7.948 -12.364 1.00 98.50 157 VAL A N 1
ATOM 1143 C CA . VAL A 1 157 ? 5.117 -9.109 -13.234 1.00 98.50 157 VAL A CA 1
ATOM 1144 C C . VAL A 1 157 ? 6.420 -9.816 -13.588 1.00 98.50 157 VAL A C 1
ATOM 1146 O O . VAL A 1 157 ? 6.490 -11.040 -13.510 1.00 98.50 157 VAL A O 1
ATOM 1149 N N . ARG A 1 158 ? 7.480 -9.067 -13.917 1.00 98.62 158 ARG A N 1
ATOM 1150 C CA . ARG A 1 158 ? 8.797 -9.660 -14.209 1.00 98.62 158 ARG A CA 1
ATOM 1151 C C . ARG A 1 158 ? 9.478 -10.197 -12.959 1.00 98.62 158 ARG A C 1
ATOM 1153 O O . ARG A 1 158 ? 10.084 -11.257 -13.024 1.00 98.62 158 ARG A O 1
ATOM 1160 N N . ALA A 1 159 ? 9.364 -9.481 -11.844 1.00 98.31 159 ALA A N 1
ATOM 1161 C CA . ALA A 1 159 ? 9.960 -9.862 -10.569 1.00 98.31 159 ALA A CA 1
ATOM 1162 C C . ALA A 1 159 ? 9.376 -11.174 -10.017 1.00 98.31 159 ALA A C 1
ATOM 1164 O O . ALA A 1 159 ? 10.126 -12.026 -9.551 1.00 98.31 159 ALA A O 1
ATOM 1165 N N . PHE A 1 160 ? 8.057 -11.355 -10.112 1.00 97.69 160 PHE A N 1
ATOM 1166 C CA . PHE A 1 160 ? 7.343 -12.506 -9.547 1.00 97.69 160 PHE A CA 1
ATOM 1167 C C . PHE A 1 160 ? 6.915 -13.552 -10.587 1.00 97.69 160 PHE A C 1
ATOM 1169 O O . PHE A 1 160 ? 6.338 -14.576 -10.230 1.00 97.69 160 PHE A O 1
ATOM 1176 N N . GLY A 1 161 ? 7.214 -13.325 -11.869 1.00 97.38 161 GLY A N 1
ATOM 1177 C CA . GLY A 1 161 ? 6.971 -14.291 -12.941 1.00 97.38 161 GLY A CA 1
ATOM 1178 C C . GLY A 1 161 ? 5.491 -14.558 -13.216 1.00 97.38 161 GLY A C 1
ATOM 1179 O O . GLY A 1 161 ? 5.130 -15.683 -13.560 1.00 97.38 161 GLY A O 1
ATOM 1180 N N . TYR A 1 162 ? 4.622 -13.556 -13.057 1.00 97.50 162 TYR A N 1
ATOM 1181 C CA . TYR A 1 162 ? 3.204 -13.713 -13.378 1.00 97.50 162 TYR A CA 1
ATOM 1182 C C . TYR A 1 162 ? 3.022 -13.867 -14.891 1.00 97.50 162 TYR A C 1
ATOM 1184 O O . TYR A 1 162 ? 3.523 -13.063 -15.673 1.00 97.50 162 TYR A O 1
ATOM 1192 N N . VAL A 1 163 ? 2.315 -14.918 -15.305 1.00 96.19 163 VAL A N 1
ATOM 1193 C CA . VAL A 1 163 ? 2.104 -15.247 -16.728 1.00 96.19 163 VAL A CA 1
ATOM 1194 C C . VAL A 1 163 ? 0.634 -15.279 -17.129 1.00 96.19 163 VAL A C 1
ATOM 1196 O O . VAL A 1 163 ? 0.333 -15.060 -18.299 1.00 96.19 163 VAL A O 1
ATOM 1199 N N . ASP A 1 164 ? -0.261 -15.538 -16.177 1.00 94.94 164 ASP A N 1
ATOM 1200 C CA . ASP A 1 164 ? -1.701 -15.654 -16.401 1.00 94.94 164 ASP A CA 1
ATOM 1201 C C . ASP A 1 164 ? -2.360 -14.273 -16.345 1.00 94.94 164 ASP A C 1
ATOM 1203 O O . ASP A 1 164 ? -2.311 -13.607 -15.312 1.00 94.94 164 ASP A O 1
ATOM 1207 N N . ASP A 1 165 ? -2.944 -13.840 -17.460 1.00 92.12 165 ASP A N 1
ATOM 1208 C CA . ASP A 1 165 ? -3.702 -12.591 -17.571 1.00 92.12 165 ASP A CA 1
ATOM 1209 C C . ASP A 1 165 ? -5.179 -12.760 -17.180 1.00 92.12 165 ASP A C 1
ATOM 1211 O O . ASP A 1 165 ? -5.907 -11.775 -17.095 1.00 92.12 165 ASP A O 1
ATOM 1215 N N . GLY A 1 166 ? -5.636 -13.981 -16.883 1.00 87.06 166 GLY A N 1
ATOM 1216 C CA . GLY A 1 166 ? -7.015 -14.254 -16.486 1.00 87.06 166 GLY A CA 1
ATOM 1217 C C . GLY A 1 166 ? -8.037 -14.025 -17.603 1.00 87.06 166 GLY A C 1
ATOM 1218 O O . GLY A 1 166 ? -9.226 -13.894 -17.310 1.00 87.06 166 GLY A O 1
ATOM 1219 N N . GLY A 1 167 ? -7.594 -13.989 -18.865 1.00 85.12 167 GLY A N 1
ATOM 1220 C CA . GLY A 1 167 ? -8.432 -13.708 -20.032 1.00 85.12 167 GLY A CA 1
ATOM 1221 C C . GLY A 1 167 ? -8.405 -12.253 -20.511 1.00 85.12 167 GLY A C 1
ATOM 1222 O O . GLY A 1 167 ? -9.071 -11.964 -21.506 1.00 85.12 167 GLY A O 1
ATOM 1223 N N . GLY A 1 168 ? -7.627 -11.386 -19.851 1.00 82.94 168 GLY A N 1
ATOM 1224 C CA . GLY A 1 168 ? -7.441 -9.973 -20.201 1.00 82.94 168 GLY A CA 1
ATOM 1225 C C . GLY A 1 168 ? -8.618 -9.052 -19.850 1.00 82.94 168 GLY A C 1
ATOM 1226 O O . GLY A 1 168 ? -9.679 -9.518 -19.426 1.00 82.94 168 GLY A O 1
ATOM 1227 N N . ASP A 1 169 ? -8.412 -7.745 -20.050 1.00 84.81 169 ASP A N 1
ATOM 1228 C CA . ASP A 1 169 ? -9.423 -6.672 -19.946 1.00 84.81 169 ASP A CA 1
ATOM 1229 C C . ASP A 1 169 ? -10.080 -6.587 -18.553 1.00 84.81 169 ASP A C 1
ATOM 1231 O O . ASP A 1 169 ? -11.302 -6.514 -18.379 1.00 84.81 169 ASP A O 1
ATOM 1235 N N . ARG A 1 170 ? -9.257 -6.656 -17.501 1.00 86.94 170 ARG A N 1
ATOM 1236 C CA . ARG A 1 170 ? -9.742 -6.602 -16.116 1.00 86.94 170 ARG A CA 1
ATOM 1237 C C . ARG A 1 170 ? -10.105 -5.183 -15.681 1.00 86.94 170 ARG A C 1
ATOM 1239 O O . ARG A 1 170 ? -10.928 -5.023 -14.771 1.00 86.94 170 ARG A O 1
ATOM 1246 N N . PHE A 1 171 ? -9.491 -4.167 -16.283 1.00 92.94 171 PHE A N 1
ATOM 1247 C CA . PHE A 1 171 ? -9.697 -2.766 -15.938 1.00 92.94 171 PHE A CA 1
ATOM 1248 C C . PHE A 1 171 ? -10.081 -1.942 -17.164 1.00 92.94 171 PHE A C 1
ATOM 1250 O O . PHE A 1 171 ? -9.409 -1.950 -18.176 1.00 92.94 171 PHE A O 1
ATOM 1257 N N . ILE A 1 172 ? -11.119 -1.119 -17.037 1.00 94.81 172 ILE A N 1
ATOM 1258 C CA . ILE A 1 172 ? -11.706 -0.396 -18.181 1.00 94.81 172 ILE A CA 1
ATOM 1259 C C . ILE A 1 172 ? -10.850 0.765 -18.720 1.00 94.81 172 ILE A C 1
ATOM 1261 O O . ILE A 1 172 ? -11.300 1.509 -19.591 1.00 94.81 172 ILE A O 1
ATOM 1265 N N . ASP A 1 173 ? -9.701 1.046 -18.104 1.00 95.25 173 ASP A N 1
ATOM 1266 C CA . ASP A 1 173 ? -8.865 2.216 -18.389 1.00 95.25 173 ASP A CA 1
ATOM 1267 C C . ASP A 1 173 ? -7.395 1.875 -18.674 1.00 95.25 173 ASP A C 1
ATOM 1269 O O . ASP A 1 173 ? -6.551 2.775 -18.633 1.00 95.25 173 ASP A O 1
ATOM 1273 N N . ASP A 1 174 ? -7.076 0.615 -18.985 1.00 93.44 174 ASP A N 1
ATOM 1274 C CA . ASP A 1 174 ? -5.722 0.178 -19.342 1.00 93.44 174 ASP A CA 1
ATOM 1275 C C . ASP A 1 174 ? -5.514 -0.141 -20.835 1.00 93.44 174 ASP A C 1
ATOM 1277 O O . ASP A 1 174 ? -4.361 -0.208 -21.252 1.00 93.44 174 ASP A O 1
ATOM 1281 N N . ASP A 1 175 ? -6.571 -0.186 -21.655 1.00 90.56 175 ASP A N 1
ATOM 1282 C CA . ASP A 1 175 ? -6.529 -0.451 -23.110 1.00 90.56 175 ASP A CA 1
ATOM 1283 C C . ASP A 1 175 ? -5.542 0.418 -23.912 1.00 90.56 175 ASP A C 1
ATOM 1285 O O . ASP A 1 175 ? -5.033 0.028 -24.964 1.00 90.56 175 ASP A O 1
ATOM 1289 N N . ALA A 1 176 ? -5.288 1.647 -23.458 1.00 91.19 176 ALA A N 1
ATOM 1290 C CA . ALA A 1 176 ? -4.344 2.561 -24.106 1.00 91.19 176 ALA A CA 1
ATOM 1291 C C . ALA A 1 176 ? -2.912 2.440 -23.553 1.00 91.19 176 ALA A C 1
ATOM 1293 O O . ALA A 1 176 ? -1.991 3.097 -24.049 1.00 91.19 176 ALA A O 1
ATOM 1294 N N . SER A 1 177 ? -2.713 1.644 -22.503 1.00 95.25 177 SER A N 1
ATOM 1295 C CA . SER A 1 177 ? -1.437 1.485 -21.825 1.00 95.25 177 SER A CA 1
ATOM 1296 C C . SER A 1 177 ? -0.566 0.460 -22.535 1.00 95.25 177 SER A C 1
ATOM 1298 O O . SER A 1 177 ? -0.961 -0.675 -22.770 1.00 95.25 177 SER A O 1
ATOM 1300 N N . VAL A 1 178 ? 0.705 0.804 -22.747 1.00 95.44 178 VAL A N 1
ATOM 1301 C CA . VAL A 1 178 ? 1.722 -0.169 -23.191 1.00 95.44 178 VAL A CA 1
ATOM 1302 C C . VAL A 1 178 ? 1.975 -1.288 -22.168 1.00 95.44 178 VAL A C 1
ATOM 1304 O O . VAL A 1 178 ? 2.730 -2.214 -22.456 1.00 95.44 178 VAL A O 1
ATOM 1307 N N . PHE A 1 179 ? 1.394 -1.179 -20.969 1.00 96.75 179 PHE A N 1
ATOM 1308 C CA . PHE A 1 179 ? 1.512 -2.137 -19.875 1.00 96.75 179 PHE A CA 1
ATOM 1309 C C . PHE A 1 179 ? 0.235 -2.958 -19.646 1.00 96.75 179 PHE A C 1
ATOM 1311 O O . PHE A 1 179 ? 0.187 -3.645 -18.633 1.00 96.75 179 PHE A O 1
ATOM 1318 N N . GLN A 1 180 ? -0.767 -2.903 -20.535 1.00 96.56 180 GLN A N 1
ATOM 1319 C CA . GLN A 1 180 ? -2.048 -3.612 -20.378 1.00 96.56 180 GLN A CA 1
ATOM 1320 C C . GLN A 1 180 ? -1.865 -5.082 -19.950 1.00 96.56 180 GLN A C 1
ATOM 1322 O O . GLN A 1 180 ? -2.303 -5.461 -18.869 1.00 96.56 180 GLN A O 1
ATOM 1327 N N . ASP A 1 181 ? -1.087 -5.870 -20.700 1.00 96.25 181 ASP A N 1
ATOM 1328 C CA . ASP A 1 181 ? -0.812 -7.276 -20.358 1.00 96.25 181 ASP A CA 1
ATOM 1329 C C . ASP A 1 181 ? -0.210 -7.459 -18.950 1.00 96.25 181 ASP A C 1
ATOM 1331 O O . ASP A 1 181 ? -0.515 -8.419 -18.240 1.00 96.25 181 ASP A O 1
ATOM 1335 N N . ASP A 1 182 ? 0.698 -6.564 -18.544 1.00 97.94 182 ASP A N 1
ATOM 1336 C CA . ASP A 1 182 ? 1.328 -6.626 -17.223 1.00 97.94 182 ASP A CA 1
ATOM 1337 C C . ASP A 1 182 ? 0.312 -6.235 -16.122 1.00 97.94 182 ASP A C 1
ATOM 1339 O O . ASP A 1 182 ? 0.333 -6.783 -15.018 1.00 97.94 182 ASP A O 1
ATOM 1343 N N . ILE A 1 183 ? -0.606 -5.314 -16.415 1.00 98.38 183 ILE A N 1
ATOM 1344 C CA . ILE A 1 183 ? -1.672 -4.874 -15.508 1.00 98.38 183 ILE A CA 1
ATOM 1345 C C . ILE A 1 183 ? -2.685 -5.999 -15.268 1.00 98.38 183 ILE A C 1
ATOM 1347 O O . ILE A 1 183 ? -2.998 -6.293 -14.109 1.00 98.38 183 ILE A O 1
ATOM 1351 N N . ASP A 1 184 ? -3.133 -6.667 -16.330 1.00 96.25 184 ASP A N 1
ATOM 1352 C CA . ASP A 1 184 ? -4.078 -7.782 -16.248 1.00 96.25 184 ASP A CA 1
ATOM 1353 C C . ASP A 1 184 ? -3.497 -8.949 -15.446 1.00 96.25 184 ASP A C 1
ATOM 1355 O O . ASP A 1 184 ? -4.129 -9.436 -14.505 1.00 96.25 184 ASP A O 1
ATOM 1359 N N . ARG A 1 185 ? -2.238 -9.327 -15.711 1.00 97.88 185 ARG A N 1
ATOM 1360 C CA . ARG A 1 185 ? -1.528 -10.357 -14.930 1.00 97.88 185 ARG A CA 1
ATOM 1361 C C . ARG A 1 185 ? -1.418 -9.999 -13.454 1.00 97.88 185 ARG A C 1
ATOM 1363 O O . ARG A 1 185 ? -1.637 -10.845 -12.586 1.00 97.88 185 ARG A O 1
ATOM 1370 N N . LEU A 1 186 ? -1.101 -8.741 -13.147 1.00 96.44 186 LEU A N 1
ATOM 1371 C CA . LEU A 1 186 ? -1.012 -8.266 -11.767 1.00 96.44 186 LEU A CA 1
ATOM 1372 C C . LEU A 1 186 ? -2.376 -8.311 -11.057 1.00 96.44 186 LEU A C 1
ATOM 1374 O O . LEU A 1 186 ? -2.458 -8.626 -9.865 1.00 96.44 186 LEU A O 1
ATOM 1378 N N . GLY A 1 187 ? -3.448 -7.975 -11.778 1.00 91.88 187 GLY A N 1
ATOM 1379 C CA . GLY A 1 187 ? -4.819 -8.031 -11.281 1.00 91.88 187 GLY A CA 1
ATOM 1380 C C . GLY A 1 187 ? -5.309 -9.459 -11.060 1.00 91.88 187 GLY A C 1
ATOM 1381 O O . GLY A 1 187 ? -5.924 -9.733 -10.028 1.00 91.88 187 GLY A O 1
ATOM 1382 N N . THR A 1 188 ? -4.984 -10.367 -11.977 1.00 93.50 188 THR A N 1
ATOM 1383 C CA . THR A 1 188 ? -5.287 -11.802 -11.889 1.00 93.50 188 THR A CA 1
ATOM 1384 C C . THR A 1 188 ? -4.538 -12.469 -10.738 1.00 93.50 188 THR A C 1
ATOM 1386 O O . THR A 1 188 ? -5.129 -13.247 -9.992 1.00 93.50 188 THR A O 1
ATOM 1389 N N . ALA A 1 189 ? -3.287 -12.073 -10.484 1.00 89.81 189 ALA A N 1
ATOM 1390 C CA . ALA A 1 189 ? -2.525 -12.506 -9.312 1.00 89.81 189 ALA A CA 1
ATOM 1391 C C . ALA A 1 189 ? -3.058 -11.949 -7.970 1.00 89.81 189 ALA A C 1
ATOM 1393 O O . ALA A 1 189 ? -2.548 -12.304 -6.909 1.00 89.81 189 ALA A O 1
ATOM 1394 N N . GLY A 1 190 ? -4.059 -11.057 -7.981 1.00 88.38 190 GLY A N 1
ATOM 1395 C CA . GLY A 1 190 ? -4.649 -10.470 -6.771 1.00 88.38 190 GLY A CA 1
ATOM 1396 C C . GLY A 1 190 ? -3.771 -9.420 -6.077 1.00 88.38 190 GLY A C 1
ATOM 1397 O O . GLY A 1 190 ? -4.070 -8.997 -4.956 1.00 88.38 190 GLY A O 1
ATOM 1398 N N . VAL A 1 191 ? -2.699 -8.969 -6.732 1.00 89.62 191 VAL A N 1
ATOM 1399 C CA . VAL A 1 191 ? -1.763 -7.983 -6.174 1.00 89.62 191 VAL A CA 1
ATOM 1400 C C . VAL A 1 191 ? -2.376 -6.581 -6.184 1.00 89.62 191 VAL A C 1
ATOM 1402 O O . VAL A 1 191 ? -2.264 -5.833 -5.204 1.00 89.62 191 VAL A O 1
ATOM 1405 N N . THR A 1 192 ? -3.098 -6.233 -7.253 1.00 89.19 192 THR A N 1
ATOM 1406 C CA . THR A 1 192 ? -3.856 -4.979 -7.352 1.00 89.19 192 THR A CA 1
ATOM 1407 C C . THR A 1 192 ? -5.354 -5.184 -7.153 1.00 89.19 192 THR A C 1
ATOM 1409 O O . THR A 1 192 ? -5.932 -6.172 -7.598 1.00 89.19 192 THR A O 1
ATOM 1412 N N . LYS A 1 193 ? -5.990 -4.210 -6.490 1.00 82.00 193 LYS A N 1
ATOM 1413 C CA . LYS A 1 193 ? -7.446 -4.134 -6.303 1.00 82.00 193 LYS A CA 1
ATOM 1414 C C . LYS A 1 193 ? -8.102 -3.034 -7.149 1.00 82.00 193 LYS A C 1
ATOM 1416 O O . LYS A 1 193 ? -9.290 -2.823 -6.995 1.00 82.00 193 LYS A O 1
ATOM 1421 N N . GLY A 1 194 ? -7.356 -2.322 -7.997 1.00 81.50 194 GLY A N 1
ATOM 1422 C CA . GLY A 1 194 ? -7.848 -1.129 -8.704 1.00 81.50 194 GLY A CA 1
ATOM 1423 C C . GLY A 1 194 ? -7.622 0.183 -7.936 1.00 81.50 194 GLY A C 1
ATOM 1424 O O . GLY A 1 194 ? -6.918 0.198 -6.924 1.00 81.50 194 GLY A O 1
ATOM 1425 N N . CYS A 1 195 ? -8.139 1.297 -8.464 1.00 81.12 195 CYS A N 1
ATOM 1426 C CA . CYS A 1 195 ? -7.901 2.658 -7.951 1.00 81.12 195 CYS A CA 1
ATOM 1427 C C . CYS A 1 195 ? -9.171 3.477 -7.653 1.00 81.12 195 CYS A C 1
ATOM 1429 O O . CYS A 1 195 ? -9.054 4.606 -7.184 1.00 81.12 195 CYS A O 1
ATOM 1431 N N . ASN A 1 196 ? -10.372 2.963 -7.930 1.00 80.06 196 ASN A N 1
ATOM 1432 C CA . ASN A 1 196 ? -11.626 3.713 -7.798 1.00 80.06 196 ASN A CA 1
ATOM 1433 C C . ASN A 1 196 ? -12.661 2.973 -6.930 1.00 80.06 196 ASN A C 1
ATOM 1435 O O . ASN A 1 196 ? -13.669 2.472 -7.444 1.00 80.06 196 ASN A O 1
ATOM 1439 N N . PRO A 1 197 ? -12.433 2.880 -5.611 1.00 66.56 197 PRO A N 1
ATOM 1440 C CA . PRO A 1 197 ? -13.393 2.251 -4.717 1.00 66.56 197 PRO A CA 1
ATOM 1441 C C . PRO A 1 197 ? -14.757 2.976 -4.752 1.00 66.56 197 PRO A C 1
ATOM 1443 O O . PRO A 1 197 ? -14.808 4.182 -5.001 1.00 66.56 197 PRO A O 1
ATOM 1446 N N . PRO A 1 198 ? -15.870 2.259 -4.509 1.00 61.06 198 PRO A N 1
ATOM 1447 C CA . PRO A 1 198 ? -15.931 0.816 -4.259 1.00 61.06 198 PRO A CA 1
ATOM 1448 C C . PRO A 1 198 ? -15.871 -0.026 -5.546 1.00 61.06 198 PRO A C 1
ATOM 1450 O O . PRO A 1 198 ? -15.588 -1.219 -5.474 1.00 61.06 198 PRO A O 1
ATOM 1453 N N . SER A 1 199 ? -16.111 0.581 -6.714 1.00 71.69 199 SER A N 1
ATOM 1454 C CA . SER A 1 199 ? -16.258 -0.129 -7.991 1.00 71.69 199 SER A CA 1
ATOM 1455 C C . SER A 1 199 ? -14.998 -0.866 -8.429 1.00 71.69 199 SER A C 1
ATOM 1457 O O . SER A 1 199 ? -15.107 -1.944 -9.003 1.00 71.69 199 SER A O 1
ATOM 1459 N N . ASN A 1 200 ? -13.816 -0.297 -8.162 1.00 78.62 200 ASN A N 1
ATOM 1460 C CA . ASN A 1 200 ? -12.515 -0.943 -8.362 1.00 78.62 200 ASN A CA 1
ATOM 1461 C C . ASN A 1 200 ? -12.282 -1.510 -9.779 1.00 78.62 200 ASN A C 1
ATOM 1463 O O . ASN A 1 200 ? -11.487 -2.427 -9.972 1.00 78.62 200 ASN A O 1
ATOM 1467 N N . ASN A 1 201 ? -12.957 -0.942 -10.779 1.00 84.94 201 ASN A N 1
ATOM 1468 C CA . ASN A 1 201 ? -12.892 -1.358 -12.179 1.00 84.94 201 ASN A CA 1
ATOM 1469 C C . ASN A 1 201 ? -11.900 -0.537 -13.017 1.00 84.94 201 ASN A C 1
ATOM 1471 O O . ASN A 1 201 ? -11.811 -0.750 -14.220 1.00 84.94 201 ASN A O 1
ATOM 1475 N N . ARG A 1 202 ? -11.167 0.399 -12.404 1.00 88.75 202 ARG A N 1
ATOM 1476 C CA . ARG A 1 202 ? -10.070 1.160 -13.019 1.00 88.75 202 ARG A CA 1
ATOM 1477 C C . ARG A 1 202 ? -8.733 0.805 -12.380 1.00 88.75 202 ARG A C 1
ATOM 1479 O O . ARG A 1 202 ? -8.664 0.607 -11.164 1.00 88.75 202 ARG A O 1
ATOM 1486 N N . PHE A 1 203 ? -7.669 0.795 -13.173 1.00 93.88 203 PHE A N 1
ATOM 1487 C CA . PHE A 1 203 ? -6.293 0.618 -12.733 1.00 93.88 203 PHE A CA 1
ATOM 1488 C C . PHE A 1 203 ? -5.538 1.939 -12.557 1.00 93.88 203 PHE A C 1
ATOM 1490 O O . PHE A 1 203 ? -4.663 1.993 -11.687 1.00 93.88 203 PHE A O 1
ATOM 1497 N N . CYS A 1 204 ? -5.872 2.992 -13.315 1.00 93.94 204 CYS A N 1
ATOM 1498 C CA . CYS A 1 204 ? -5.156 4.273 -13.339 1.00 93.94 204 CYS A CA 1
ATOM 1499 C C . CYS A 1 204 ? -3.657 4.138 -13.725 1.00 93.94 204 CYS A C 1
ATOM 1501 O O . CYS A 1 204 ? -2.790 4.449 -12.902 1.00 93.94 204 CYS A O 1
ATOM 1503 N N . PRO A 1 205 ? -3.307 3.674 -14.942 1.00 97.12 205 PRO A N 1
ATOM 1504 C CA . PRO A 1 205 ? -1.931 3.296 -15.304 1.00 97.12 205 PRO A CA 1
ATOM 1505 C C . PRO A 1 205 ? -0.902 4.437 -15.252 1.00 97.12 205 PRO A C 1
ATOM 1507 O O . PRO A 1 205 ? 0.263 4.186 -14.930 1.00 97.12 205 PRO A O 1
ATOM 1510 N N . ASP A 1 206 ? -1.318 5.675 -15.520 1.00 96.81 206 ASP A N 1
ATOM 1511 C CA . ASP A 1 206 ? -0.425 6.844 -15.557 1.00 96.81 206 ASP A CA 1
ATOM 1512 C C . ASP A 1 206 ? -0.246 7.528 -14.195 1.00 96.81 206 ASP A C 1
ATOM 1514 O O . ASP A 1 206 ? 0.629 8.381 -14.037 1.00 96.81 206 ASP A O 1
ATOM 1518 N N . ALA A 1 207 ? -1.047 7.161 -13.190 1.00 93.56 207 ALA A N 1
ATOM 1519 C CA . ALA A 1 207 ? -0.895 7.717 -11.852 1.00 93.56 207 ALA A CA 1
ATOM 1520 C C . ALA A 1 207 ? 0.404 7.214 -11.205 1.00 93.56 207 ALA A C 1
ATOM 1522 O O . ALA A 1 207 ? 0.810 6.065 -11.396 1.00 93.56 207 ALA A O 1
ATOM 1523 N N . LEU A 1 208 ? 1.058 8.079 -10.430 1.00 95.25 208 LEU A N 1
ATOM 1524 C CA . LEU A 1 208 ? 2.246 7.712 -9.663 1.00 95.25 208 LEU A CA 1
ATOM 1525 C C . LEU A 1 208 ? 1.874 6.756 -8.529 1.00 95.25 208 LEU A C 1
ATOM 1527 O O . LEU A 1 208 ? 0.802 6.875 -7.937 1.00 95.25 208 LEU A O 1
ATOM 1531 N N . VAL A 1 209 ? 2.768 5.816 -8.223 1.00 94.19 209 VAL A N 1
ATOM 1532 C CA . VAL A 1 209 ? 2.609 4.931 -7.065 1.00 94.19 209 VAL A CA 1
ATOM 1533 C C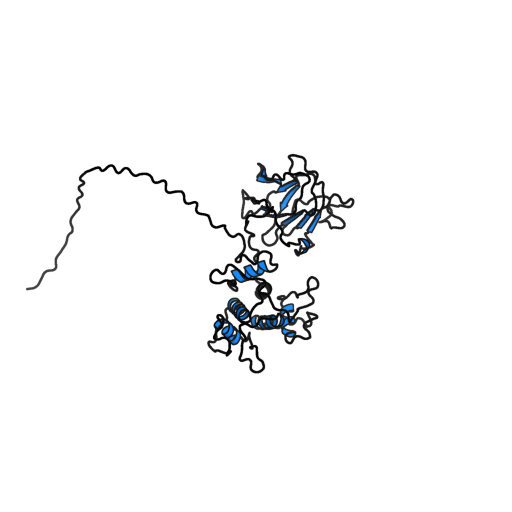 . VAL A 1 209 ? 3.252 5.565 -5.833 1.00 94.19 209 VAL A C 1
ATOM 1535 O O . VAL A 1 209 ? 4.431 5.929 -5.859 1.00 94.19 209 VAL A O 1
ATOM 1538 N N . THR A 1 210 ? 2.484 5.705 -4.752 1.00 94.00 210 THR A N 1
ATOM 1539 C CA . THR A 1 210 ? 3.025 6.157 -3.461 1.00 94.00 210 THR A CA 1
ATOM 1540 C C . THR A 1 210 ? 3.738 5.017 -2.743 1.00 94.00 210 THR A C 1
ATOM 1542 O O . THR A 1 210 ? 3.502 3.833 -3.017 1.00 94.00 210 THR A O 1
ATOM 1545 N N . ARG A 1 211 ? 4.605 5.350 -1.787 1.00 98.06 211 ARG A N 1
ATOM 1546 C CA . ARG A 1 211 ? 5.300 4.356 -0.958 1.00 98.06 211 ARG A CA 1
ATOM 1547 C C . ARG A 1 211 ? 4.325 3.465 -0.186 1.00 98.06 211 ARG A C 1
ATOM 1549 O O . ARG A 1 211 ? 4.537 2.255 -0.128 1.00 98.06 211 ARG A O 1
ATOM 1556 N N . ALA A 1 212 ? 3.230 4.022 0.331 1.00 85.75 212 ALA A N 1
ATOM 1557 C CA . ALA A 1 212 ? 2.197 3.260 1.035 1.00 85.75 212 ALA A CA 1
ATOM 1558 C C . ALA A 1 212 ? 1.490 2.248 0.121 1.00 85.75 212 ALA A C 1
ATOM 1560 O O . ALA A 1 212 ? 1.341 1.070 0.459 1.00 85.75 212 ALA A O 1
ATOM 1561 N N . GLN A 1 213 ? 1.128 2.671 -1.092 1.00 87.94 213 GLN A N 1
ATOM 1562 C CA . GLN A 1 213 ? 0.555 1.766 -2.086 1.00 87.94 213 GLN A CA 1
ATOM 1563 C C . GLN A 1 213 ? 1.542 0.655 -2.458 1.00 87.94 213 GLN A C 1
ATOM 1565 O O . GLN A 1 213 ? 1.151 -0.512 -2.535 1.00 87.94 213 GLN A O 1
ATOM 1570 N N . MET A 1 214 ? 2.824 0.996 -2.633 1.00 97.81 214 MET A N 1
ATOM 1571 C CA . MET A 1 214 ? 3.881 0.023 -2.906 1.00 97.81 214 MET A CA 1
ATOM 1572 C C . MET A 1 214 ? 3.995 -1.031 -1.799 1.00 97.81 214 MET A C 1
ATOM 1574 O O . MET A 1 214 ? 4.108 -2.216 -2.106 1.00 97.81 214 MET A O 1
ATOM 1578 N N . ALA A 1 215 ? 3.887 -0.645 -0.526 1.00 94.19 215 ALA A N 1
ATOM 1579 C CA . ALA A 1 215 ? 3.894 -1.603 0.578 1.00 94.19 215 ALA A CA 1
ATOM 1580 C C . ALA A 1 215 ? 2.762 -2.631 0.454 1.00 94.19 215 ALA A C 1
ATOM 1582 O O . ALA A 1 215 ? 3.002 -3.833 0.537 1.00 94.19 215 ALA A O 1
ATOM 1583 N N . SER A 1 216 ? 1.544 -2.179 0.147 1.00 87.69 216 SER A N 1
ATOM 1584 C CA . SER A 1 216 ? 0.412 -3.082 -0.090 1.00 87.69 216 SER A CA 1
ATOM 1585 C C . SER A 1 216 ? 0.593 -3.991 -1.307 1.00 87.69 216 SER A C 1
ATOM 1587 O O . SER A 1 216 ? 0.187 -5.152 -1.264 1.00 87.69 216 SER A O 1
ATOM 1589 N N . PHE A 1 217 ? 1.180 -3.492 -2.397 1.00 93.56 217 PHE A N 1
ATOM 1590 C CA . PHE A 1 217 ? 1.463 -4.316 -3.574 1.00 93.56 217 PHE A CA 1
ATOM 1591 C C . PHE A 1 217 ? 2.519 -5.385 -3.278 1.00 93.56 217 PHE A C 1
ATOM 1593 O O . PHE A 1 217 ? 2.288 -6.553 -3.575 1.00 93.56 217 PHE A O 1
ATOM 1600 N N . LEU A 1 218 ? 3.640 -5.015 -2.652 1.00 97.44 218 LEU A N 1
ATOM 1601 C CA . LEU A 1 218 ? 4.691 -5.964 -2.274 1.00 97.44 218 LEU A CA 1
ATOM 1602 C C . LEU A 1 218 ? 4.181 -6.981 -1.259 1.00 97.44 218 LEU A C 1
ATOM 1604 O O . LEU A 1 218 ? 4.391 -8.175 -1.441 1.00 97.44 218 LEU A O 1
ATOM 1608 N N . GLY A 1 219 ? 3.457 -6.524 -0.237 1.00 85.00 219 GLY A N 1
ATOM 1609 C CA . GLY A 1 219 ? 2.876 -7.395 0.774 1.00 85.00 219 GLY A CA 1
ATOM 1610 C C . GLY A 1 219 ? 1.960 -8.459 0.174 1.00 85.00 219 GLY A C 1
ATOM 1611 O O . GLY A 1 219 ? 2.105 -9.633 0.498 1.00 85.00 219 GLY A O 1
ATOM 1612 N N . ARG A 1 220 ? 1.084 -8.088 -0.771 1.00 89.94 220 ARG A N 1
ATOM 1613 C CA . ARG A 1 220 ? 0.244 -9.066 -1.484 1.00 89.94 220 ARG A CA 1
ATOM 1614 C C . ARG A 1 220 ? 1.044 -9.960 -2.426 1.00 89.94 220 ARG A C 1
ATOM 1616 O O . ARG A 1 220 ? 0.810 -11.162 -2.427 1.00 89.94 220 ARG A O 1
ATOM 1623 N N . ALA A 1 221 ? 1.985 -9.403 -3.192 1.00 88.62 221 ALA A N 1
ATOM 1624 C CA . ALA A 1 221 ? 2.810 -10.173 -4.128 1.00 88.62 221 ALA A CA 1
ATOM 1625 C C . ALA A 1 221 ? 3.641 -11.258 -3.423 1.00 88.62 221 ALA A C 1
ATOM 1627 O O . ALA A 1 221 ? 3.817 -12.351 -3.954 1.00 88.62 221 ALA A O 1
ATOM 1628 N N . LEU A 1 222 ? 4.098 -10.963 -2.205 1.00 89.12 222 LEU A N 1
ATOM 1629 C CA . LEU A 1 222 ? 4.868 -11.864 -1.349 1.00 89.12 222 LEU A CA 1
ATOM 1630 C C . LEU A 1 222 ? 3.997 -12.744 -0.437 1.00 89.12 222 LEU A C 1
ATOM 1632 O O . LEU A 1 222 ? 4.532 -13.595 0.268 1.00 89.12 222 LEU A O 1
ATOM 1636 N N . GLY A 1 223 ? 2.675 -12.538 -0.413 1.00 83.19 223 GLY A N 1
ATOM 1637 C CA . GLY A 1 223 ? 1.768 -13.246 0.493 1.00 83.19 223 GLY A CA 1
ATOM 1638 C C . GLY A 1 223 ? 2.044 -12.975 1.977 1.00 83.19 223 GLY A C 1
ATOM 1639 O O . GLY A 1 223 ? 1.827 -13.857 2.807 1.00 83.19 223 GLY A O 1
ATOM 1640 N N . LEU A 1 224 ? 2.551 -11.786 2.317 1.00 77.25 224 LEU A N 1
ATOM 1641 C CA . LEU A 1 224 ? 2.819 -11.411 3.702 1.00 77.25 224 LEU A CA 1
ATOM 1642 C C . LEU A 1 224 ? 1.510 -11.268 4.477 1.00 77.25 224 LEU A C 1
ATOM 1644 O O . LEU A 1 224 ? 0.552 -10.652 4.004 1.00 77.25 224 LEU A O 1
ATOM 1648 N N . THR A 1 225 ? 1.499 -11.782 5.703 1.00 78.44 225 THR A N 1
ATOM 1649 C CA . THR A 1 225 ? 0.431 -11.494 6.659 1.00 78.44 225 THR A CA 1
ATOM 1650 C C . THR A 1 225 ? 0.530 -10.022 7.071 1.00 78.44 225 THR A C 1
ATOM 1652 O O . THR A 1 225 ? 1.593 -9.624 7.552 1.00 78.44 225 THR A O 1
ATOM 1655 N N . PRO A 1 226 ? -0.532 -9.210 6.903 1.00 70.81 226 PRO A N 1
ATOM 1656 C CA . PRO A 1 226 ? -0.545 -7.841 7.406 1.00 70.81 226 PRO A CA 1
ATOM 1657 C C . PRO A 1 226 ? -0.288 -7.822 8.915 1.00 70.81 226 PRO A C 1
ATOM 1659 O O . PRO A 1 226 ? -0.858 -8.632 9.648 1.00 70.81 226 PRO A O 1
ATOM 1662 N N . ILE A 1 227 ? 0.557 -6.904 9.370 1.00 71.44 227 ILE A N 1
ATOM 1663 C CA . ILE A 1 227 ? 0.877 -6.714 10.784 1.00 71.44 227 ILE A CA 1
ATOM 1664 C C . ILE A 1 227 ? 0.167 -5.449 11.227 1.00 71.44 227 ILE A C 1
ATOM 1666 O O . ILE A 1 227 ? 0.573 -4.364 10.852 1.00 71.44 227 ILE A O 1
ATOM 1670 N N . THR A 1 228 ? -0.898 -5.571 12.006 1.00 61.38 228 THR A N 1
ATOM 1671 C CA . THR A 1 228 ? -1.459 -4.419 12.715 1.00 61.38 228 THR A CA 1
ATOM 1672 C C . THR A 1 228 ? -0.560 -4.150 13.917 1.00 61.38 228 THR A C 1
ATOM 1674 O O . THR A 1 228 ? -0.505 -5.019 14.800 1.00 61.38 228 THR A O 1
ATOM 1677 N N . PRO A 1 229 ? 0.190 -3.035 13.951 1.00 50.50 229 PRO A N 1
ATOM 1678 C CA . PRO A 1 229 ? 0.971 -2.720 15.130 1.00 50.50 229 PRO A CA 1
ATOM 1679 C C . PRO A 1 229 ? 0.025 -2.559 16.320 1.00 50.50 229 PRO A C 1
ATOM 1681 O O . PRO A 1 229 ? -1.122 -2.136 16.170 1.00 50.50 229 PRO A O 1
ATOM 1684 N N . ASP A 1 230 ? 0.488 -2.984 17.497 1.00 43.62 230 ASP A N 1
ATOM 1685 C CA . ASP A 1 230 ? -0.204 -2.661 18.742 1.00 43.62 230 ASP A CA 1
ATOM 1686 C C . ASP A 1 230 ? -0.289 -1.129 18.769 1.00 43.62 230 ASP A C 1
ATOM 1688 O O . ASP A 1 230 ? 0.773 -0.499 18.656 1.00 43.62 230 ASP A O 1
ATOM 1692 N N . PRO A 1 231 ? -1.492 -0.521 18.805 1.00 40.41 231 PRO A N 1
ATOM 1693 C CA . PRO A 1 231 ? -1.641 0.912 18.967 1.00 40.41 231 PRO A CA 1
ATOM 1694 C C . PRO A 1 231 ? -1.187 1.193 20.386 1.00 40.41 231 PRO A C 1
ATOM 1696 O O . PRO A 1 231 ? -1.981 1.292 21.320 1.00 40.41 231 PRO A O 1
ATOM 1699 N N . GLY A 1 232 ? 0.122 1.218 20.576 1.00 36.78 232 GLY A N 1
ATOM 1700 C CA . GLY A 1 232 ? 0.713 1.584 21.824 1.00 36.78 232 GLY A CA 1
ATOM 1701 C C . GLY A 1 232 ? 0.018 2.854 22.300 1.00 36.78 232 GLY A C 1
ATOM 1702 O O . GLY A 1 232 ? -0.296 3.803 21.577 1.00 36.78 232 GLY A O 1
ATOM 1703 N N . PHE A 1 233 ? -0.305 2.818 23.575 1.00 37.81 233 PHE A N 1
ATOM 1704 C CA . PHE A 1 233 ? -1.216 3.768 24.165 1.00 37.81 233 PHE A CA 1
ATOM 1705 C C . PHE A 1 233 ? -0.469 5.079 24.448 1.00 37.81 233 PHE A C 1
ATOM 1707 O O . PHE A 1 233 ? -0.070 5.369 25.576 1.00 37.81 233 PHE A O 1
ATOM 1714 N N . GLY A 1 234 ? -0.239 5.862 23.392 1.00 31.81 234 GLY A N 1
ATOM 1715 C CA . GLY A 1 234 ? 0.201 7.247 23.444 1.00 31.81 234 GLY A CA 1
ATOM 1716 C C . GLY A 1 234 ? -0.931 8.128 23.972 1.00 31.81 234 GLY A C 1
ATOM 1717 O O . GLY A 1 234 ? -2.077 8.033 23.536 1.00 31.81 234 GLY A O 1
ATOM 1718 N N . ALA A 1 235 ? -0.616 8.954 24.968 1.00 30.17 235 ALA A N 1
ATOM 1719 C CA . ALA A 1 235 ? -1.565 9.816 25.662 1.00 30.17 235 ALA A CA 1
ATOM 1720 C C . ALA A 1 235 ? -2.349 10.722 24.692 1.00 30.17 235 ALA A C 1
ATOM 1722 O O . ALA A 1 235 ? -1.745 11.511 23.968 1.00 30.17 235 ALA A O 1
ATOM 1723 N N . GLY A 1 236 ? -3.685 10.652 24.724 1.00 31.08 236 GLY A N 1
ATOM 1724 C CA . GLY A 1 236 ? -4.527 11.588 23.967 1.00 31.08 236 GLY A CA 1
ATOM 1725 C C . GLY A 1 236 ? -5.987 11.201 23.727 1.00 31.08 236 GLY A C 1
ATOM 1726 O O . GLY A 1 236 ? -6.731 12.036 23.228 1.00 31.08 236 GLY A O 1
ATOM 1727 N N . TRP A 1 237 ? -6.425 9.993 24.088 1.00 32.91 237 TRP A N 1
ATOM 1728 C CA . TRP A 1 237 ? -7.707 9.453 23.623 1.00 32.91 237 TRP A CA 1
ATOM 1729 C C . TRP A 1 237 ? -8.639 8.955 24.730 1.00 32.91 237 TRP A C 1
ATOM 1731 O O . TRP A 1 237 ? -8.162 8.351 25.687 1.00 32.91 237 TRP A O 1
ATOM 1741 N N . ASN A 1 238 ? -9.959 9.100 24.536 1.00 33.78 238 ASN A N 1
ATOM 1742 C CA . ASN A 1 238 ? -11.011 8.433 25.322 1.00 33.78 238 ASN A CA 1
ATOM 1743 C C . ASN A 1 238 ? -11.219 6.972 24.864 1.00 33.78 238 ASN A C 1
ATOM 1745 O O . ASN A 1 238 ? -12.272 6.644 24.324 1.00 33.78 238 ASN A O 1
ATOM 1749 N N . TYR A 1 239 ? -10.230 6.098 25.058 1.00 35.72 239 TYR A N 1
ATOM 1750 C CA . TYR A 1 239 ? -10.368 4.659 24.792 1.00 35.72 239 TYR A CA 1
ATOM 1751 C C . TYR A 1 239 ? -10.497 3.864 26.091 1.00 35.72 239 TYR A C 1
ATOM 1753 O O . TYR A 1 239 ? -9.829 4.162 27.082 1.00 35.72 239 TYR A O 1
ATOM 1761 N N . VAL A 1 240 ? -11.306 2.806 26.054 1.00 40.56 240 VAL A N 1
ATOM 1762 C CA . VAL A 1 240 ? -11.254 1.705 27.020 1.00 40.56 240 VAL A CA 1
ATOM 1763 C C . VAL A 1 240 ? -10.745 0.473 26.274 1.00 40.56 240 VAL A C 1
ATOM 1765 O O . VAL A 1 240 ? -11.511 -0.191 25.579 1.00 40.56 240 VAL A O 1
ATOM 1768 N N . GLY A 1 241 ? -9.445 0.193 26.383 1.00 40.25 241 GLY A N 1
ATOM 1769 C CA . GLY A 1 241 ? -8.829 -1.004 25.808 1.00 40.25 241 GLY A CA 1
ATOM 1770 C C . GLY A 1 241 ? -8.713 -2.123 26.843 1.00 40.25 241 GLY A C 1
ATOM 1771 O O . GLY A 1 241 ? -8.188 -1.898 27.935 1.00 40.25 241 GLY A O 1
ATOM 1772 N N . VAL A 1 242 ? -9.173 -3.331 26.500 1.00 36.88 242 VAL A N 1
ATOM 1773 C CA . VAL A 1 242 ? -8.928 -4.549 27.294 1.00 36.88 242 VAL A CA 1
ATOM 1774 C C . VAL A 1 242 ? -8.011 -5.491 26.514 1.00 36.88 242 VAL A C 1
ATOM 1776 O O . VAL A 1 242 ? -8.427 -6.099 25.524 1.00 36.88 242 VAL A O 1
ATOM 1779 N N . GLN A 1 243 ? -6.765 -5.627 26.971 1.00 38.31 243 GLN A N 1
ATOM 1780 C CA . GLN A 1 243 ? -5.796 -6.598 26.458 1.00 38.31 243 GLN A CA 1
ATOM 1781 C C . GLN A 1 243 ? -5.480 -7.599 27.579 1.00 38.31 243 GLN A C 1
ATOM 1783 O O . GLN A 1 243 ? -5.038 -7.204 28.656 1.00 38.31 243 GLN A O 1
ATOM 1788 N N . ASP A 1 244 ? -5.705 -8.893 27.345 1.00 31.92 244 ASP A N 1
ATOM 1789 C CA . ASP A 1 244 ? -5.184 -9.959 28.210 1.00 31.92 244 ASP A CA 1
ATOM 1790 C C . ASP A 1 244 ? -4.379 -10.948 27.353 1.00 31.92 244 ASP A C 1
ATOM 1792 O O . ASP A 1 244 ? -4.970 -11.682 26.555 1.00 31.92 244 ASP A O 1
ATOM 1796 N N . PRO A 1 245 ? -3.037 -10.974 27.470 1.00 34.84 245 PRO A N 1
ATOM 1797 C CA . PRO A 1 245 ? -2.222 -11.964 26.779 1.00 34.84 245 PRO A CA 1
ATOM 1798 C C . PRO A 1 245 ? -2.261 -13.364 27.416 1.00 34.84 245 PRO A C 1
ATOM 1800 O O . PRO A 1 245 ? -1.917 -14.310 26.713 1.00 34.84 245 PRO A O 1
ATOM 1803 N N . SER A 1 246 ? -2.660 -13.520 28.693 1.00 29.94 246 SER A N 1
ATOM 1804 C CA . SER A 1 246 ? -2.928 -14.809 29.366 1.00 29.94 246 SER A CA 1
ATOM 1805 C C . SER A 1 246 ? -3.136 -14.663 30.900 1.00 29.94 246 SER A C 1
ATOM 1807 O O . SER A 1 246 ? -2.178 -14.824 31.654 1.00 29.94 246 SER A O 1
ATOM 1809 N N . ALA A 1 247 ? -4.385 -14.499 31.350 1.00 26.81 247 ALA A N 1
ATOM 1810 C CA . ALA A 1 247 ? -4.961 -14.819 32.672 1.00 26.81 247 ALA A CA 1
ATOM 1811 C C . ALA A 1 247 ? -4.581 -13.998 33.940 1.00 26.81 247 ALA A C 1
ATOM 1813 O O . ALA A 1 247 ? -3.421 -13.797 34.285 1.00 26.81 247 ALA A O 1
ATOM 1814 N N . GLU A 1 248 ? -5.642 -13.681 34.708 1.00 24.56 248 GLU A N 1
ATOM 1815 C CA . GLU A 1 248 ? -5.719 -13.156 36.092 1.00 24.56 248 GLU A CA 1
ATOM 1816 C C . GLU A 1 248 ? -5.123 -11.760 36.364 1.00 24.56 248 GLU A C 1
ATOM 1818 O O . GLU A 1 248 ? -4.243 -11.595 37.205 1.00 24.56 248 GLU A O 1
ATOM 1823 N N . ASN A 1 249 ? -5.675 -10.753 35.675 1.00 28.45 249 ASN A N 1
ATOM 1824 C CA . ASN A 1 249 ? -5.794 -9.319 36.022 1.00 28.45 249 ASN A CA 1
ATOM 1825 C C . ASN A 1 249 ? -5.508 -8.478 34.773 1.00 28.45 249 ASN A C 1
ATOM 1827 O O . ASN A 1 249 ? -4.423 -7.917 34.629 1.00 28.45 249 ASN A O 1
ATOM 1831 N N . ALA A 1 250 ? -6.493 -8.392 33.872 1.00 29.09 250 ALA A N 1
ATOM 1832 C CA . ALA A 1 250 ? -6.432 -7.514 32.709 1.00 29.09 250 ALA A CA 1
ATOM 1833 C C . ALA A 1 250 ? -6.189 -6.068 33.170 1.00 29.09 250 ALA A C 1
ATOM 1835 O O . ALA A 1 250 ? -7.046 -5.449 33.802 1.00 29.09 250 ALA A O 1
ATOM 1836 N N . THR A 1 251 ? -5.002 -5.530 32.893 1.00 28.25 251 THR A N 1
ATOM 1837 C CA . THR A 1 251 ? -4.728 -4.102 33.057 1.00 28.25 251 THR A CA 1
ATOM 1838 C C . THR A 1 251 ? -5.522 -3.347 32.011 1.00 28.25 251 THR A C 1
ATOM 1840 O O . THR A 1 251 ? -5.376 -3.576 30.813 1.00 28.25 251 THR A O 1
ATOM 1843 N N . LEU A 1 252 ? -6.391 -2.473 32.493 1.00 34.72 252 LEU A N 1
ATOM 1844 C CA . LEU A 1 252 ? -7.392 -1.797 31.699 1.00 34.72 252 LEU A CA 1
ATOM 1845 C C . LEU A 1 252 ? -7.070 -0.313 31.757 1.00 34.72 252 LEU A C 1
ATOM 1847 O O . LEU A 1 252 ? -7.110 0.307 32.822 1.00 34.72 252 LEU A O 1
ATOM 1851 N N . THR A 1 253 ? -6.633 0.217 30.622 1.00 34.75 253 THR A N 1
ATOM 1852 C CA . THR A 1 253 ? -6.141 1.587 30.518 1.00 34.75 253 THR A CA 1
ATOM 1853 C C . THR A 1 253 ? -7.272 2.441 29.965 1.00 34.75 253 THR A C 1
ATOM 1855 O O . THR A 1 253 ? -7.644 2.293 28.805 1.00 34.75 253 THR A O 1
ATOM 1858 N N . ALA A 1 254 ? -7.825 3.319 30.803 1.00 31.56 254 ALA A N 1
ATOM 1859 C CA . ALA A 1 254 ? -8.690 4.411 30.371 1.00 31.56 254 ALA A CA 1
ATOM 1860 C C . ALA A 1 254 ? -7.865 5.706 30.356 1.00 31.56 254 ALA A C 1
ATOM 1862 O O . ALA A 1 254 ? -7.188 6.019 31.339 1.00 31.56 254 ALA A O 1
ATOM 1863 N N . SER A 1 255 ? -7.897 6.457 29.258 1.00 30.91 255 SER A N 1
ATOM 1864 C CA . SER A 1 255 ? -7.332 7.813 29.190 1.00 30.91 255 SER A CA 1
ATOM 1865 C C . SER A 1 255 ? -8.411 8.791 28.733 1.00 30.91 255 SER A C 1
ATOM 1867 O O . SER A 1 255 ? -9.424 8.341 28.206 1.00 30.91 255 SER A O 1
ATOM 1869 N N . PHE A 1 256 ? -8.244 10.098 28.990 1.00 31.44 256 PHE A N 1
ATOM 1870 C CA . PHE A 1 256 ? -9.231 11.105 28.589 1.00 31.44 256 PHE A CA 1
ATOM 1871 C C . PHE A 1 256 ? -8.615 12.315 27.864 1.00 31.44 256 PHE A C 1
ATOM 1873 O O . PHE A 1 256 ? -7.688 12.928 28.395 1.00 31.44 256 PHE A O 1
ATOM 1880 N N . GLY A 1 257 ? -9.148 12.701 26.694 1.00 26.39 257 GLY A N 1
ATOM 1881 C CA . GLY A 1 257 ? -8.698 13.872 25.916 1.00 26.39 257 GLY A CA 1
ATOM 1882 C C . GLY A 1 257 ? -9.311 13.991 24.509 1.00 26.39 257 GLY A C 1
ATOM 1883 O O . GLY A 1 257 ? -9.684 12.986 23.915 1.00 26.39 257 GLY A O 1
ATOM 1884 N N . TYR A 1 258 ? -9.458 15.224 24.002 1.00 26.25 258 TYR A N 1
ATOM 1885 C CA . TYR A 1 258 ? -10.090 15.583 22.722 1.00 26.25 258 TYR A CA 1
ATOM 1886 C C . TYR A 1 258 ? -9.050 16.140 21.732 1.00 26.25 258 TYR A C 1
ATOM 1888 O O . TYR A 1 258 ? -8.326 17.059 22.096 1.00 26.25 258 TYR A O 1
ATOM 1896 N N . GLU A 1 259 ? -8.992 15.617 20.499 1.00 29.42 259 GLU A N 1
ATOM 1897 C CA . GLU A 1 259 ? -8.953 16.377 19.231 1.00 29.42 259 GLU A CA 1
ATOM 1898 C C . GLU A 1 259 ? -8.905 15.451 17.996 1.00 29.42 259 GLU A C 1
ATOM 1900 O O . GLU A 1 259 ? -8.364 14.350 18.019 1.00 29.42 259 GLU A O 1
ATOM 1905 N N . ALA A 1 260 ? -9.564 15.929 16.938 1.00 30.11 260 ALA A N 1
ATOM 1906 C CA . ALA A 1 260 ? -9.989 15.256 15.715 1.00 30.11 260 ALA A CA 1
ATOM 1907 C C . ALA A 1 260 ? -8.911 14.479 14.940 1.00 30.11 260 ALA A C 1
ATOM 1909 O O . ALA A 1 260 ? -7.940 15.058 14.455 1.00 30.11 260 ALA A O 1
ATOM 1910 N N . TRP A 1 261 ? -9.213 13.213 14.647 1.00 32.09 261 TRP A N 1
ATOM 1911 C CA . TRP A 1 261 ? -8.738 12.569 13.430 1.00 32.09 261 TRP A CA 1
ATOM 1912 C C . TRP A 1 261 ? -9.843 12.575 12.378 1.00 32.09 261 TRP A C 1
ATOM 1914 O O . TRP A 1 261 ? -11.014 12.388 12.698 1.00 32.09 261 TRP A O 1
ATOM 1924 N N . GLY A 1 262 ? -9.468 12.709 11.108 1.00 31.20 262 GLY A N 1
ATOM 1925 C CA . GLY A 1 262 ? -10.337 12.431 9.959 1.00 31.20 262 GLY A CA 1
ATOM 1926 C C . GLY A 1 262 ? -10.672 10.940 9.794 1.00 31.20 262 GLY A C 1
ATOM 1927 O O . GLY A 1 262 ? -10.698 10.454 8.668 1.00 31.20 262 GLY A O 1
ATOM 1928 N N . TYR A 1 263 ? -10.885 10.222 10.901 1.00 35.44 263 TYR A N 1
ATOM 1929 C CA . TYR A 1 263 ? -11.471 8.887 10.935 1.00 35.44 263 TYR A CA 1
ATOM 1930 C C . TYR A 1 263 ? -12.944 9.023 10.554 1.00 35.44 263 TYR A C 1
ATOM 1932 O O . TYR A 1 263 ? -13.743 9.564 11.316 1.00 35.44 263 TYR A O 1
ATOM 1940 N N . ASP A 1 264 ? -13.300 8.549 9.365 1.00 35.12 264 ASP A N 1
ATOM 1941 C CA . ASP A 1 264 ? -14.693 8.306 9.015 1.00 35.12 264 ASP A CA 1
ATOM 1942 C C . ASP A 1 264 ? -15.021 6.841 9.354 1.00 35.12 264 ASP A C 1
ATOM 1944 O O . ASP A 1 264 ? -14.583 5.942 8.622 1.00 35.12 264 ASP A O 1
ATOM 1948 N N . PRO A 1 265 ? -15.769 6.558 10.438 1.00 36.34 265 PRO A N 1
ATOM 1949 C CA . PRO A 1 265 ? -16.155 5.195 10.807 1.00 36.34 265 PRO A CA 1
ATOM 1950 C C . PRO A 1 265 ? -16.973 4.483 9.714 1.00 36.34 265 PRO A C 1
ATOM 1952 O O . PRO A 1 265 ? -17.055 3.256 9.723 1.00 36.34 265 PRO A O 1
ATOM 1955 N N . ALA A 1 266 ? -17.502 5.204 8.716 1.00 34.16 266 ALA A N 1
ATOM 1956 C CA . ALA A 1 266 ? -18.157 4.619 7.547 1.00 34.16 266 ALA A CA 1
ATOM 1957 C C . ALA A 1 266 ? -17.187 3.976 6.532 1.00 34.16 266 ALA A C 1
ATOM 1959 O O . ALA A 1 266 ? -17.636 3.339 5.578 1.00 34.16 266 ALA A O 1
ATOM 1960 N N . THR A 1 267 ? -15.869 4.141 6.701 1.00 35.41 267 THR A N 1
ATOM 1961 C CA . THR A 1 267 ? -14.847 3.687 5.734 1.00 35.41 267 THR A CA 1
ATOM 1962 C C . THR A 1 267 ? -14.054 2.459 6.175 1.00 35.41 267 THR A C 1
ATOM 1964 O O . THR A 1 267 ? -13.272 1.921 5.385 1.00 35.41 267 THR A O 1
ATOM 1967 N N . ILE A 1 268 ? -14.291 1.954 7.390 1.00 37.38 268 ILE A N 1
ATOM 1968 C CA . ILE A 1 268 ? -13.808 0.628 7.780 1.00 37.38 268 ILE A CA 1
ATOM 1969 C C . ILE A 1 268 ? -14.557 -0.391 6.910 1.00 37.38 268 ILE A C 1
ATOM 1971 O O . ILE A 1 268 ? -15.789 -0.352 6.873 1.00 37.38 268 ILE A O 1
ATOM 1975 N N . PRO A 1 269 ? -13.878 -1.321 6.208 1.00 34.69 269 PRO A N 1
ATOM 1976 C CA . PRO A 1 269 ? -14.545 -2.455 5.588 1.00 34.69 269 PRO A CA 1
ATOM 1977 C C . PRO A 1 269 ? -15.059 -3.355 6.712 1.00 34.69 269 PRO A C 1
ATOM 1979 O O . PRO A 1 269 ? -14.401 -4.311 7.120 1.00 34.69 269 PRO A O 1
ATOM 1982 N N . VAL A 1 270 ? -16.215 -3.007 7.269 1.00 38.44 270 VAL A N 1
ATOM 1983 C CA . VAL A 1 270 ? -16.879 -3.832 8.261 1.00 38.44 270 VAL A CA 1
ATOM 1984 C C . VAL A 1 270 ? -17.425 -5.037 7.507 1.00 38.44 270 VAL A C 1
ATOM 1986 O O . VAL A 1 270 ? -18.154 -4.855 6.527 1.00 38.44 270 VAL A O 1
ATOM 1989 N N . PRO A 1 271 ? -17.080 -6.275 7.887 1.00 38.66 271 PRO A N 1
ATOM 1990 C CA . PRO A 1 271 ? -17.769 -7.427 7.342 1.00 38.66 271 PRO A CA 1
ATOM 1991 C C . PRO A 1 271 ? -19.255 -7.268 7.684 1.00 38.66 271 PRO A C 1
ATOM 1993 O O . PRO A 1 271 ? -19.630 -7.393 8.847 1.00 38.66 271 PRO A O 1
ATOM 1996 N N . GLU A 1 272 ? -20.105 -6.991 6.688 1.00 45.72 272 GLU A N 1
ATOM 1997 C CA . GLU A 1 272 ? -21.552 -6.763 6.884 1.00 45.72 272 GLU A CA 1
ATOM 1998 C C . GLU A 1 272 ? -22.232 -7.904 7.664 1.00 45.72 272 GLU A C 1
ATOM 2000 O O . GLU A 1 272 ? -23.298 -7.739 8.251 1.00 45.72 272 GLU A O 1
ATOM 2005 N N . THR A 1 273 ? -21.603 -9.079 7.704 1.00 54.53 273 THR A N 1
ATOM 2006 C CA . THR A 1 273 ? -22.098 -10.272 8.383 1.00 54.53 273 THR A CA 1
ATOM 2007 C C . THR A 1 273 ? -22.027 -10.216 9.910 1.00 54.53 273 THR A C 1
ATOM 2009 O O . THR A 1 273 ? -22.697 -11.028 10.541 1.00 54.53 273 THR A O 1
ATOM 2012 N N . ASN A 1 274 ? -21.240 -9.314 10.516 1.00 73.44 274 ASN A N 1
ATOM 2013 C CA . ASN A 1 274 ? -21.059 -9.261 11.977 1.00 73.44 274 ASN A CA 1
ATOM 2014 C C . ASN A 1 274 ? -21.232 -7.853 12.584 1.00 73.44 274 ASN A C 1
ATOM 2016 O O . ASN A 1 274 ? -20.750 -7.570 13.682 1.00 73.44 274 ASN A O 1
ATOM 2020 N N . THR A 1 275 ? -21.934 -6.975 11.864 1.00 79.56 275 THR A N 1
ATOM 2021 C CA . THR A 1 275 ? -22.310 -5.640 12.342 1.00 79.56 275 THR A CA 1
ATOM 2022 C C . THR A 1 275 ? -23.673 -5.677 13.011 1.00 79.56 275 THR A C 1
ATOM 2024 O O . THR A 1 275 ? -24.649 -6.106 12.397 1.00 79.56 275 THR A O 1
ATOM 2027 N N . HIS A 1 276 ? -23.749 -5.172 14.237 1.00 85.69 276 HIS A N 1
ATOM 2028 C CA . HIS A 1 276 ? -24.969 -4.982 14.995 1.00 85.69 276 HIS A CA 1
ATOM 2029 C C . HIS A 1 276 ? -25.382 -3.512 14.986 1.00 85.69 276 HIS A C 1
ATOM 2031 O O . HIS A 1 276 ? -24.657 -2.671 15.509 1.00 85.69 276 HIS A O 1
ATOM 2037 N N . TYR A 1 277 ? -26.558 -3.206 14.442 1.00 83.56 277 TYR A N 1
ATOM 2038 C CA . TYR A 1 277 ? -27.159 -1.873 14.556 1.00 83.56 277 TYR A CA 1
ATOM 2039 C C . TYR A 1 277 ? -28.157 -1.872 15.705 1.00 83.56 277 TYR A C 1
ATOM 2041 O O . TYR A 1 277 ? -29.094 -2.670 15.689 1.00 83.56 277 TYR A O 1
ATOM 2049 N N . VAL A 1 278 ? -27.969 -0.994 16.688 1.00 90.69 278 VAL A N 1
ATOM 2050 C CA . VAL A 1 278 ? -28.768 -0.936 17.916 1.00 90.69 278 VAL A CA 1
ATOM 2051 C C . VAL A 1 278 ? -29.368 0.458 18.084 1.00 90.69 278 VAL A C 1
ATOM 2053 O O . VAL A 1 278 ? -28.655 1.458 18.155 1.00 90.69 278 VAL A O 1
ATOM 2056 N N . ASP A 1 279 ? -30.693 0.509 18.146 1.00 88.94 279 ASP A N 1
ATOM 2057 C CA . ASP A 1 279 ? -31.473 1.715 18.412 1.00 88.94 279 ASP A CA 1
ATOM 2058 C C . ASP A 1 279 ? -32.836 1.287 18.953 1.00 88.94 279 ASP A C 1
ATOM 2060 O O . ASP A 1 279 ? -33.708 0.815 18.219 1.00 88.94 279 ASP A O 1
ATOM 2064 N N . ASN A 1 280 ? -33.023 1.438 20.260 1.00 89.94 280 ASN A N 1
ATOM 2065 C CA . ASN A 1 280 ? -34.265 1.049 20.914 1.00 89.94 280 ASN A CA 1
ATOM 2066 C C . ASN A 1 280 ? -35.313 2.164 20.979 1.00 89.94 280 ASN A C 1
ATOM 2068 O O . ASN A 1 280 ? -36.407 1.951 21.506 1.00 89.94 280 ASN A O 1
ATOM 2072 N N . THR A 1 281 ? -35.004 3.334 20.416 1.00 88.75 281 THR A N 1
ATOM 2073 C CA . THR A 1 281 ? -35.990 4.392 20.182 1.00 88.75 281 THR A CA 1
ATOM 2074 C C . THR A 1 281 ? -36.820 4.110 18.933 1.00 88.75 281 THR A C 1
ATOM 2076 O O . THR A 1 281 ? -37.956 4.582 18.815 1.00 88.75 281 THR A O 1
ATOM 2079 N N . ALA A 1 282 ? -36.292 3.291 18.019 1.00 88.12 282 ALA A N 1
ATOM 2080 C CA . ALA A 1 282 ? -37.000 2.840 16.837 1.00 88.12 282 ALA A CA 1
ATOM 2081 C C . ALA A 1 282 ? -38.195 1.952 17.219 1.00 88.12 282 ALA A C 1
ATOM 2083 O O . ALA A 1 282 ? -38.050 0.854 17.757 1.00 88.12 282 ALA A O 1
ATOM 2084 N N . ALA A 1 283 ? -39.406 2.397 16.873 1.00 93.88 283 ALA A N 1
ATOM 2085 C CA . ALA A 1 283 ? -40.650 1.693 17.203 1.00 93.88 283 ALA A CA 1
ATOM 2086 C C . ALA A 1 283 ? -40.750 0.275 16.603 1.00 93.88 283 ALA A C 1
ATOM 2088 O O . ALA A 1 283 ? -41.567 -0.529 17.048 1.00 93.88 283 ALA A O 1
ATOM 2089 N N . ASN A 1 284 ? -39.957 -0.015 15.570 1.00 93.44 284 ASN A N 1
ATOM 2090 C CA . ASN A 1 284 ? -39.891 -1.302 14.887 1.00 93.44 284 ASN A CA 1
ATOM 2091 C C . ASN A 1 284 ? -38.625 -2.103 15.225 1.00 93.44 284 ASN A C 1
ATOM 2093 O O . ASN A 1 284 ? -38.320 -3.042 14.489 1.00 93.44 284 ASN A O 1
ATOM 2097 N N . CYS A 1 285 ? -37.882 -1.737 16.274 1.00 94.00 285 CYS A N 1
ATOM 2098 C CA . CYS A 1 285 ? -36.695 -2.486 16.663 1.00 94.00 285 CYS A CA 1
ATOM 2099 C C . CYS A 1 285 ? -37.032 -3.970 16.923 1.00 94.00 285 CYS A C 1
ATOM 2101 O O . CYS A 1 285 ? -38.148 -4.324 17.319 1.00 94.00 285 CYS A O 1
ATOM 2103 N N . SER A 1 286 ? -36.066 -4.857 16.687 1.00 94.00 286 SER A N 1
ATOM 2104 C CA . SER A 1 286 ? -36.183 -6.294 16.936 1.00 94.00 286 SER A CA 1
ATOM 2105 C C . SER A 1 286 ? -34.819 -6.917 17.204 1.00 94.00 286 SER A C 1
ATOM 2107 O O . SER A 1 286 ? -33.870 -6.709 16.455 1.00 94.00 286 SER A O 1
ATOM 2109 N N . ASP A 1 287 ? -34.739 -7.784 18.210 1.00 93.69 287 ASP A N 1
ATOM 2110 C CA . ASP A 1 287 ? -33.511 -8.518 18.545 1.00 93.69 287 ASP A CA 1
ATOM 2111 C C . ASP A 1 287 ? -33.306 -9.797 17.713 1.00 93.69 287 ASP A C 1
ATOM 2113 O O . ASP A 1 287 ? -32.424 -10.613 18.004 1.00 93.69 287 ASP A O 1
ATOM 2117 N N . SER A 1 288 ? -34.105 -9.979 16.659 1.00 89.19 288 SER A N 1
ATOM 2118 C CA . SER A 1 288 ? -33.927 -11.043 15.673 1.00 89.19 288 SER A CA 1
ATOM 2119 C C . SER A 1 288 ? -32.733 -10.744 14.755 1.00 89.19 288 SER A C 1
ATOM 2121 O O . SER A 1 288 ? -32.847 -9.946 13.824 1.00 89.19 288 SER A O 1
ATOM 2123 N N . GLY A 1 289 ? -31.604 -11.418 14.980 1.00 87.44 289 GLY A N 1
ATOM 2124 C CA . GLY A 1 289 ? -30.380 -11.225 14.191 1.00 87.44 289 GLY A CA 1
ATOM 2125 C C . GLY A 1 289 ? -29.629 -9.944 14.562 1.00 87.44 289 GLY A C 1
ATOM 2126 O O . GLY A 1 289 ? -29.853 -9.374 15.624 1.00 87.44 289 GLY A O 1
ATOM 2127 N N . ASN A 1 290 ? -28.719 -9.476 13.709 1.00 86.44 290 ASN A N 1
ATOM 2128 C CA . ASN A 1 290 ? -27.812 -8.389 14.096 1.00 86.44 290 ASN A CA 1
ATOM 2129 C C . ASN A 1 290 ? -28.442 -6.986 14.015 1.00 86.44 290 ASN A C 1
ATOM 2131 O O . ASN A 1 290 ? -27.906 -6.042 14.583 1.00 86.44 290 ASN A O 1
ATOM 2135 N N . GLY A 1 291 ? -29.616 -6.848 13.400 1.00 83.06 291 GLY A N 1
ATOM 2136 C CA . GLY A 1 291 ? -30.245 -5.551 13.163 1.00 83.06 291 GLY A CA 1
ATOM 2137 C C . GLY A 1 291 ? -29.622 -4.808 11.981 1.00 83.06 291 GLY A C 1
ATOM 2138 O O . GLY A 1 291 ? -28.520 -5.101 11.527 1.00 83.06 291 GLY A O 1
ATOM 2139 N N . THR A 1 292 ? -30.371 -3.854 11.449 1.00 78.88 292 THR A N 1
ATOM 2140 C CA . THR A 1 292 ? -29.971 -2.978 10.341 1.00 78.88 292 THR A CA 1
ATOM 2141 C C . THR A 1 292 ? -30.429 -1.561 10.650 1.00 78.88 292 THR A C 1
ATOM 2143 O O . THR A 1 292 ? -31.261 -1.367 11.529 1.00 78.88 292 THR A O 1
ATOM 2146 N N . VAL A 1 293 ? -29.992 -0.574 9.871 1.00 74.56 293 VAL A N 1
ATOM 2147 C CA . VAL A 1 293 ? -30.518 0.798 9.983 1.00 74.56 293 VAL A CA 1
ATOM 2148 C C . VAL A 1 293 ? -32.050 0.848 9.830 1.00 74.56 293 VAL A C 1
ATOM 2150 O O . VAL A 1 293 ? -32.713 1.656 10.468 1.00 74.56 293 VAL A O 1
ATOM 2153 N N . ALA A 1 294 ? -32.639 -0.026 9.003 1.00 75.88 294 ALA A N 1
ATOM 2154 C CA . ALA A 1 294 ? -34.086 -0.047 8.771 1.00 75.88 294 ALA A CA 1
ATOM 2155 C C . ALA A 1 294 ? -34.875 -0.765 9.880 1.00 75.88 294 ALA A C 1
ATOM 2157 O O . ALA A 1 294 ? -36.025 -0.416 10.146 1.00 75.88 294 ALA A O 1
ATOM 2158 N N . VAL A 1 295 ? -34.282 -1.795 10.486 1.00 84.75 295 VAL A N 1
ATOM 2159 C CA . VAL A 1 295 ? -34.857 -2.588 11.583 1.00 84.75 295 VAL A CA 1
ATOM 2160 C C . VAL A 1 295 ? -33.730 -2.854 12.584 1.00 84.75 295 VAL A C 1
ATOM 2162 O O . VAL A 1 295 ? -33.045 -3.877 12.462 1.00 84.75 295 VAL A O 1
ATOM 2165 N N . PRO A 1 296 ? -33.459 -1.914 13.502 1.00 90.62 296 PRO A N 1
ATOM 2166 C CA . PRO A 1 296 ? -32.351 -2.036 14.440 1.00 90.62 296 PRO A CA 1
ATOM 2167 C C . PRO A 1 296 ? -32.685 -3.031 15.551 1.00 90.62 296 PRO A C 1
ATOM 2169 O O . PRO A 1 296 ? -33.837 -3.428 15.737 1.00 90.62 296 PRO A O 1
ATOM 2172 N N . ARG A 1 297 ? -31.676 -3.431 16.318 1.00 93.88 297 ARG A N 1
ATOM 2173 C CA . ARG A 1 297 ? -31.861 -4.170 17.566 1.00 93.88 297 ARG A CA 1
ATOM 2174 C C . ARG A 1 297 ? -32.442 -3.269 18.646 1.00 93.88 297 ARG A C 1
ATOM 2176 O O . ARG A 1 297 ? -32.105 -2.089 18.721 1.00 93.88 297 ARG A O 1
ATOM 2183 N N . CYS A 1 298 ? -33.266 -3.854 19.509 1.00 93.62 298 CYS A N 1
ATOM 2184 C CA . CYS A 1 298 ? -33.765 -3.192 20.711 1.00 93.62 298 CYS A CA 1
ATOM 2185 C C . CYS A 1 298 ? -32.757 -3.265 21.867 1.00 93.62 298 CYS A C 1
ATOM 2187 O O . CYS A 1 298 ? -32.824 -2.462 22.795 1.00 93.62 298 CYS A O 1
ATOM 2189 N N . SER A 1 299 ? -31.857 -4.251 21.858 1.00 93.38 299 SER A N 1
ATOM 2190 C CA . SER A 1 299 ? -30.863 -4.456 22.910 1.00 93.38 299 SER A CA 1
ATOM 2191 C C . SER A 1 299 ? -29.440 -4.515 22.367 1.00 93.38 299 SER A C 1
ATOM 2193 O O . SER A 1 299 ? -29.171 -5.086 21.300 1.00 93.38 299 SER A O 1
ATOM 2195 N N . ILE A 1 300 ? -28.520 -3.952 23.154 1.00 92.25 300 ILE A N 1
ATOM 2196 C CA . ILE A 1 300 ? -27.082 -4.069 22.923 1.00 92.25 300 ILE A CA 1
ATOM 2197 C C . ILE A 1 300 ? -26.677 -5.533 23.180 1.00 92.25 300 ILE A C 1
ATOM 2199 O O . ILE A 1 300 ? -26.951 -6.049 24.267 1.00 92.25 300 ILE A O 1
ATOM 2203 N N . PRO A 1 301 ? -26.069 -6.231 22.203 1.00 92.88 301 PRO A N 1
ATOM 2204 C CA . PRO A 1 301 ? -25.613 -7.606 22.391 1.00 92.88 301 PRO A CA 1
ATOM 2205 C C . PRO A 1 301 ? -24.436 -7.681 23.375 1.00 92.88 301 PRO A C 1
ATOM 2207 O O . PRO A 1 301 ? -23.519 -6.867 23.315 1.00 92.88 301 PRO A O 1
ATOM 2210 N N . GLY A 1 302 ? -24.473 -8.674 24.270 1.00 89.56 302 GLY A N 1
ATOM 2211 C CA . GLY A 1 302 ? -23.437 -8.889 25.287 1.00 89.56 302 GLY A CA 1
ATOM 2212 C C . GLY A 1 302 ? -22.286 -9.790 24.836 1.00 89.56 302 GLY A C 1
ATOM 2213 O O . GLY A 1 302 ? -21.129 -9.491 25.114 1.00 89.56 302 GLY A O 1
ATOM 2214 N N . ASP A 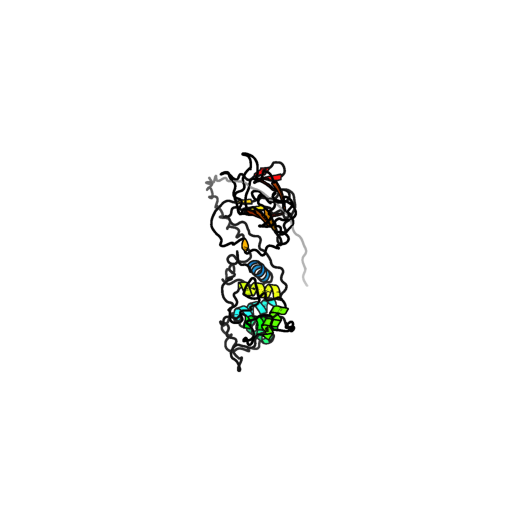1 303 ? -22.585 -10.864 24.103 1.00 91.94 303 ASP A N 1
ATOM 2215 C CA . ASP A 1 303 ? -21.581 -11.804 23.595 1.00 91.94 303 ASP A CA 1
ATOM 2216 C C . ASP A 1 303 ? -21.138 -11.392 22.188 1.00 91.94 303 ASP A C 1
ATOM 2218 O O . ASP A 1 303 ? -21.932 -11.430 21.244 1.00 91.94 303 ASP A O 1
ATOM 2222 N N . LEU A 1 304 ? -19.870 -11.002 22.045 1.00 90.25 304 LEU A N 1
ATOM 2223 C CA . LEU A 1 304 ? -19.338 -10.417 20.814 1.00 90.25 304 LEU A CA 1
ATOM 2224 C C . LEU A 1 304 ? -18.150 -11.240 20.287 1.00 90.25 304 LEU A C 1
ATOM 2226 O O . LEU A 1 304 ? -17.046 -11.139 20.832 1.00 90.25 304 LEU A O 1
ATOM 2230 N N . PRO A 1 305 ? -18.329 -12.065 19.236 1.00 87.00 305 PRO A N 1
ATOM 2231 C CA . PRO A 1 305 ? -17.222 -12.801 18.628 1.00 87.00 305 PRO A CA 1
ATOM 2232 C C . PRO A 1 305 ? -16.218 -11.874 17.925 1.00 87.00 305 PRO A C 1
ATOM 2234 O O . PRO A 1 305 ? -16.514 -10.711 17.651 1.00 87.00 305 PRO A O 1
ATOM 2237 N N . ALA A 1 306 ? -15.035 -12.390 17.589 1.00 76.75 306 ALA A N 1
ATOM 2238 C CA . ALA A 1 306 ? -14.000 -11.634 16.883 1.00 76.75 306 ALA A CA 1
ATOM 2239 C C . ALA A 1 306 ? -14.533 -10.956 15.604 1.00 76.75 306 ALA A C 1
ATOM 2241 O O . ALA A 1 306 ? -15.288 -11.555 14.835 1.00 76.75 306 ALA A O 1
ATOM 2242 N N . GLY A 1 307 ? -14.155 -9.694 15.388 1.00 64.94 307 GLY A N 1
ATOM 2243 C CA . GLY A 1 307 ? -14.599 -8.890 14.247 1.00 64.94 307 GLY A CA 1
ATOM 2244 C C . GLY A 1 307 ? -16.031 -8.355 14.352 1.00 64.94 307 GLY A C 1
ATOM 2245 O O . GLY A 1 307 ? -16.549 -7.853 13.357 1.00 64.94 307 GLY A O 1
ATOM 2246 N N . SER A 1 308 ? -16.696 -8.491 15.506 1.00 80.94 308 SER A N 1
ATOM 2247 C CA . SER A 1 308 ? -18.009 -7.869 15.729 1.00 80.94 308 SER A CA 1
ATOM 2248 C C . SER A 1 308 ? -17.889 -6.351 15.782 1.00 80.94 308 SER A C 1
ATOM 2250 O O . SER A 1 308 ? -16.961 -5.820 16.392 1.00 80.94 308 SER A O 1
ATOM 2252 N N . VAL A 1 309 ? -18.869 -5.660 15.208 1.00 79.38 309 VAL A N 1
ATOM 2253 C CA . VAL A 1 309 ? -19.018 -4.206 15.339 1.00 79.38 309 VAL A CA 1
ATOM 2254 C C . VAL A 1 309 ? -20.407 -3.907 15.869 1.00 79.38 309 VAL A C 1
ATOM 2256 O O . VAL A 1 309 ? -21.380 -4.412 15.326 1.00 79.38 309 VAL A O 1
ATOM 2259 N N . VAL A 1 310 ? -20.519 -3.097 16.915 1.00 86.50 310 VAL A N 1
ATOM 2260 C CA . VAL A 1 310 ? -21.797 -2.682 17.500 1.00 86.50 310 VAL A CA 1
ATOM 2261 C C . VAL A 1 310 ? -21.939 -1.174 17.353 1.00 86.50 310 VAL A C 1
ATOM 2263 O O . VAL A 1 310 ? -21.203 -0.429 17.987 1.00 86.50 310 VAL A O 1
ATOM 2266 N N . GLN A 1 311 ? -22.895 -0.734 16.539 1.00 81.94 311 GLN A N 1
ATOM 2267 C CA . GLN A 1 311 ? -23.242 0.672 16.343 1.00 81.94 311 GLN A CA 1
ATOM 2268 C C . GLN A 1 311 ? -24.472 1.022 17.189 1.00 81.94 311 GLN A C 1
ATOM 2270 O O . GLN A 1 311 ? -25.535 0.426 16.998 1.00 81.94 311 GLN A O 1
ATOM 2275 N N . ILE A 1 312 ? -24.343 1.981 18.109 1.00 85.25 312 ILE A N 1
ATOM 2276 C CA . ILE A 1 312 ? -25.394 2.370 19.063 1.00 85.25 312 ILE A CA 1
ATOM 2277 C C . ILE A 1 312 ? -25.873 3.800 18.765 1.00 85.25 312 ILE A C 1
ATOM 2279 O O . ILE A 1 312 ? -25.144 4.754 19.017 1.00 85.25 312 ILE A O 1
ATOM 2283 N N . GLU A 1 313 ? -27.100 3.969 18.267 1.00 76.69 313 GLU A N 1
ATOM 2284 C CA . GLU A 1 313 ? -27.593 5.257 17.723 1.00 76.69 313 GLU A CA 1
ATOM 2285 C C . GLU A 1 313 ? -28.614 6.001 18.614 1.00 76.69 313 GLU A C 1
ATOM 2287 O O . GLU A 1 313 ? -28.961 7.149 18.343 1.00 76.69 313 GLU A O 1
ATOM 2292 N N . GLY A 1 314 ? -29.074 5.411 19.723 1.00 70.06 314 GLY A N 1
ATOM 2293 C CA . GLY A 1 314 ? -30.007 6.079 20.647 1.00 70.06 314 GLY A CA 1
ATOM 2294 C C . GLY A 1 314 ? -30.430 5.208 21.824 1.00 70.06 314 GLY A C 1
ATOM 2295 O O . GLY A 1 314 ? -30.391 3.996 21.694 1.00 70.06 314 GLY A O 1
ATOM 2296 N N . GLY A 1 315 ? -30.796 5.799 22.967 1.00 77.88 315 GLY A N 1
ATOM 2297 C CA . GLY A 1 315 ? -31.273 5.106 24.178 1.00 77.88 315 GLY A CA 1
ATOM 2298 C C . GLY A 1 315 ? -32.713 5.479 24.576 1.00 77.88 315 GLY A C 1
ATOM 2299 O O . GLY A 1 315 ? -33.298 6.388 23.984 1.00 77.88 315 GLY A O 1
ATOM 2300 N N . PRO A 1 316 ? -33.294 4.844 25.612 1.00 85.19 316 PRO A N 1
ATOM 2301 C CA . PRO A 1 316 ? -32.581 4.459 26.831 1.00 85.19 316 PRO A CA 1
ATOM 2302 C C . PRO A 1 316 ? -32.223 2.977 26.935 1.00 85.19 316 PRO A C 1
ATOM 2304 O O . PRO A 1 316 ? -33.111 2.140 26.842 1.00 85.19 316 PRO A O 1
ATOM 2307 N N . TYR A 1 317 ? -30.974 2.633 27.252 1.00 84.31 317 TYR A N 1
ATOM 2308 C CA . TYR A 1 317 ? -30.569 1.251 27.545 1.00 84.31 317 TYR A CA 1
ATOM 2309 C C . TYR A 1 317 ? -30.424 1.056 29.058 1.00 84.31 317 TYR A C 1
ATOM 2311 O O . TYR A 1 317 ? -29.453 1.546 29.635 1.00 84.31 317 TYR A O 1
ATOM 2319 N N . PRO A 1 318 ? -31.357 0.350 29.726 1.00 77.38 318 PRO A N 1
ATOM 2320 C CA . PRO A 1 318 ? -31.234 0.071 31.152 1.00 77.38 318 PRO A CA 1
ATOM 2321 C C . PRO A 1 318 ? -30.004 -0.814 31.402 1.00 77.38 318 PRO A C 1
ATOM 2323 O O . PRO A 1 318 ? -29.906 -1.903 30.835 1.00 77.38 318 PRO A O 1
ATOM 2326 N N . GLY A 1 319 ? -29.064 -0.332 32.214 1.00 68.62 319 GLY A N 1
ATOM 2327 C CA . GLY A 1 319 ? -27.804 -1.021 32.512 1.00 68.62 319 GLY A CA 1
ATOM 2328 C C . GLY A 1 319 ? -27.852 -1.973 33.724 1.00 68.62 319 GLY A C 1
ATOM 2329 O O . GLY A 1 319 ? -28.889 -2.073 34.389 1.00 68.62 319 GLY A O 1
ATOM 2330 N N . PRO A 1 320 ? -26.723 -2.649 34.038 1.00 78.88 320 PRO A N 1
ATOM 2331 C CA . PRO A 1 320 ? -25.539 -2.777 33.186 1.00 78.88 320 PRO A CA 1
ATOM 2332 C C . PRO A 1 320 ? -25.707 -3.870 32.123 1.00 78.88 320 PRO A C 1
ATOM 2334 O O . PRO A 1 320 ? -26.173 -4.974 32.409 1.00 78.88 320 PRO A O 1
ATOM 2337 N N . VAL A 1 321 ? -25.265 -3.586 30.897 1.00 85.75 321 VAL A N 1
ATOM 2338 C CA . VAL A 1 321 ? -25.106 -4.599 29.847 1.00 85.75 321 VAL A CA 1
ATOM 2339 C C . VAL A 1 321 ? -23.766 -5.297 30.053 1.00 85.75 321 VAL A C 1
ATOM 2341 O O . VAL A 1 321 ? -22.710 -4.668 29.968 1.00 85.75 321 VAL A O 1
ATOM 2344 N N . THR A 1 322 ? -23.785 -6.600 30.331 1.00 86.62 322 THR A N 1
ATOM 2345 C CA . THR A 1 322 ? -22.547 -7.381 30.415 1.00 86.62 322 THR A CA 1
ATOM 2346 C C . THR A 1 322 ? -21.973 -7.599 29.020 1.00 86.62 322 THR A C 1
ATOM 2348 O O . THR A 1 322 ? -22.651 -8.166 28.167 1.00 86.62 322 THR A O 1
ATOM 2351 N N . ILE A 1 323 ? -20.725 -7.184 28.806 1.00 87.81 323 ILE A N 1
ATOM 2352 C CA . ILE A 1 323 ? -19.994 -7.389 27.554 1.00 87.81 323 ILE A CA 1
ATOM 2353 C C . ILE A 1 323 ? -18.934 -8.470 27.754 1.00 87.81 323 ILE A C 1
ATOM 2355 O O . ILE A 1 323 ? -18.084 -8.383 28.645 1.00 87.81 323 ILE A O 1
ATOM 2359 N N . THR A 1 324 ? -18.969 -9.472 26.884 1.00 85.38 324 THR A N 1
ATOM 2360 C CA . THR A 1 324 ? -17.971 -10.529 26.749 1.00 85.38 324 THR A CA 1
ATOM 2361 C C . THR A 1 324 ? -17.534 -10.595 25.291 1.00 85.38 324 THR A C 1
ATOM 2363 O O . THR A 1 324 ? -18.167 -11.226 24.446 1.00 85.38 324 THR A O 1
ATOM 2366 N N . ALA A 1 325 ? -16.441 -9.898 24.989 1.00 80.38 325 ALA A N 1
ATOM 2367 C CA . ALA A 1 325 ? -15.861 -9.836 23.657 1.00 80.38 325 ALA A CA 1
ATOM 2368 C C . ALA A 1 325 ? -14.707 -10.831 23.504 1.00 80.38 325 ALA A C 1
ATOM 2370 O O . ALA A 1 325 ? -13.780 -10.830 24.307 1.00 80.38 325 ALA A O 1
ATOM 2371 N N . SER A 1 326 ? -14.717 -11.646 22.453 1.00 79.50 326 SER A N 1
ATOM 2372 C CA . SER A 1 326 ? -13.641 -12.600 22.153 1.00 79.50 326 SER A CA 1
ATOM 2373 C C . SER A 1 326 ? -12.806 -12.146 20.950 1.00 79.50 326 SER A C 1
ATOM 2375 O O . SER A 1 326 ? -12.569 -12.921 20.020 1.00 79.50 326 SER A O 1
ATOM 2377 N N . GLY A 1 327 ? -12.427 -10.868 20.919 1.00 56.94 327 GLY A N 1
ATOM 2378 C CA . GLY A 1 327 ? -11.637 -10.283 19.841 1.00 56.94 327 GLY A CA 1
ATOM 2379 C C . GLY A 1 327 ? -10.214 -10.837 19.783 1.00 56.94 327 GLY A C 1
ATOM 2380 O O . GLY A 1 327 ? -9.640 -11.261 20.794 1.00 56.94 327 GLY A O 1
ATOM 2381 N N . THR A 1 328 ? -9.625 -10.780 18.591 1.00 53.97 328 THR A N 1
ATOM 2382 C CA . THR A 1 328 ? -8.204 -11.061 18.342 1.00 53.97 328 THR A CA 1
ATOM 2383 C C . THR A 1 328 ? -7.514 -9.814 17.797 1.00 53.97 328 THR A C 1
ATOM 2385 O O . THR A 1 328 ? -8.176 -8.873 17.369 1.00 53.97 328 THR A O 1
ATOM 2388 N N . SER A 1 329 ? -6.183 -9.812 17.744 1.00 46.38 329 SER A N 1
ATOM 2389 C CA . SER A 1 329 ? -5.426 -8.717 17.123 1.00 46.38 329 SER A CA 1
ATOM 2390 C C . SER A 1 329 ? -5.776 -8.500 15.645 1.00 46.38 329 SER A C 1
ATOM 2392 O O . SER A 1 329 ? -5.801 -7.368 15.183 1.00 46.38 329 SER A O 1
ATOM 2394 N N . SER A 1 330 ? -6.098 -9.567 14.905 1.00 44.28 330 SER A N 1
ATOM 2395 C CA . SER A 1 330 ? -6.492 -9.491 13.491 1.00 44.28 330 SER A CA 1
ATOM 2396 C C . SER A 1 330 ? -7.984 -9.224 13.266 1.00 44.28 330 SER A C 1
ATOM 2398 O O . SER A 1 330 ? -8.381 -8.884 12.151 1.00 44.28 330 SER A O 1
ATOM 2400 N N . GLN A 1 331 ? -8.816 -9.411 14.293 1.00 54.06 331 GLN A N 1
ATOM 2401 C CA . GLN A 1 331 ? -10.266 -9.211 14.267 1.00 54.06 331 GLN A CA 1
ATOM 2402 C C . GLN A 1 331 ? -10.746 -8.692 15.637 1.00 54.06 331 GLN A C 1
ATOM 2404 O O . GLN A 1 331 ? -11.370 -9.440 16.404 1.00 54.06 331 GLN A O 1
ATOM 2409 N N . PRO A 1 332 ? -10.443 -7.427 15.979 1.00 57.53 332 PRO A N 1
ATOM 2410 C CA . PRO A 1 332 ? -10.915 -6.831 17.222 1.00 57.53 332 PRO A CA 1
ATOM 2411 C C . PRO A 1 332 ? -12.439 -6.673 17.220 1.00 57.53 332 PRO A C 1
ATOM 2413 O O . PRO A 1 332 ? -13.090 -6.721 16.173 1.00 57.53 332 PRO A O 1
ATOM 2416 N N . VAL A 1 333 ? -13.010 -6.517 18.411 1.00 71.19 333 VAL A N 1
ATOM 2417 C CA . VAL A 1 333 ? -14.425 -6.180 18.595 1.00 71.19 333 VAL A CA 1
ATOM 2418 C C . VAL A 1 333 ? -14.548 -4.682 18.809 1.00 71.19 333 VAL A C 1
ATOM 2420 O O . VAL A 1 333 ? -13.827 -4.127 19.634 1.00 71.19 333 VAL A O 1
ATOM 2423 N N . PHE A 1 334 ? -15.491 -4.047 18.119 1.00 73.12 334 PHE A N 1
ATOM 2424 C CA . PHE A 1 334 ? -15.772 -2.622 18.259 1.00 73.12 334 PHE A CA 1
ATOM 2425 C C . PHE A 1 334 ? -17.166 -2.389 18.836 1.00 73.12 334 PHE A C 1
ATOM 2427 O O . PHE A 1 334 ? -18.140 -2.991 18.385 1.00 73.12 334 PHE A O 1
ATOM 2434 N N . ILE A 1 335 ? -17.272 -1.470 19.791 1.00 82.56 335 ILE A N 1
ATOM 2435 C CA . ILE A 1 335 ? -18.532 -0.858 20.213 1.00 82.56 335 ILE A CA 1
ATOM 2436 C C . ILE A 1 335 ? -18.397 0.644 19.988 1.00 82.56 335 ILE A C 1
ATOM 2438 O O . ILE A 1 335 ? -17.503 1.273 20.547 1.00 82.56 335 ILE A O 1
ATOM 2442 N N . HIS A 1 336 ? -19.285 1.209 19.182 1.00 75.00 336 HIS A N 1
ATOM 2443 C CA . HIS A 1 336 ? -19.265 2.612 18.807 1.00 75.00 336 HIS A CA 1
ATOM 2444 C C . HIS A 1 336 ? -20.602 3.287 19.131 1.00 75.00 336 HIS A C 1
ATOM 2446 O O . HIS A 1 336 ? -21.677 2.766 18.819 1.00 75.00 336 HIS A O 1
ATOM 2452 N N . GLY A 1 337 ? -20.536 4.460 19.758 1.00 70.25 337 GLY A N 1
ATOM 2453 C CA . GLY A 1 337 ? -21.692 5.326 19.983 1.00 70.25 337 GLY A CA 1
ATOM 2454 C C . GLY A 1 337 ? -21.874 6.347 18.859 1.00 70.25 337 GLY A C 1
ATOM 2455 O O . GLY A 1 337 ? -21.038 7.224 18.682 1.00 70.25 337 GLY A O 1
ATOM 2456 N N . GLY A 1 338 ? -22.988 6.259 18.133 1.00 64.69 338 GLY A N 1
ATOM 2457 C CA . GLY A 1 338 ? -23.450 7.274 17.176 1.00 64.69 338 GLY A CA 1
ATOM 2458 C C . GLY A 1 338 ? -24.476 8.256 17.763 1.00 64.69 338 GLY A C 1
ATOM 2459 O O . GLY A 1 338 ? -24.665 9.353 17.237 1.00 64.69 338 GLY A O 1
ATOM 2460 N N . GLY A 1 339 ? -25.087 7.915 18.906 1.00 66.88 339 GLY A N 1
ATOM 2461 C CA . GLY A 1 339 ? -26.081 8.744 19.595 1.00 66.88 339 GLY A CA 1
ATOM 2462 C C . GLY A 1 339 ? -25.918 8.795 21.116 1.00 66.88 339 GLY A C 1
ATOM 2463 O O . GLY A 1 339 ? -24.968 8.265 21.692 1.00 66.88 339 GLY A O 1
ATOM 2464 N N . THR A 1 340 ? -26.857 9.465 21.791 1.00 73.19 340 THR A N 1
ATOM 2465 C CA . THR A 1 340 ? -26.864 9.555 23.259 1.00 73.19 340 THR A CA 1
ATOM 2466 C C . THR A 1 340 ? -27.517 8.319 23.877 1.00 73.19 340 THR A C 1
ATOM 2468 O O . THR A 1 340 ? -28.700 8.046 23.665 1.00 73.19 340 THR A O 1
ATOM 2471 N N . ILE A 1 341 ? -26.746 7.602 24.687 1.00 76.00 341 ILE A N 1
ATOM 2472 C CA . ILE A 1 341 ? -27.197 6.527 25.562 1.00 76.00 341 ILE A CA 1
ATOM 2473 C C . ILE A 1 341 ? -27.807 7.147 26.818 1.00 76.00 341 ILE A C 1
ATOM 2475 O O . ILE A 1 341 ? -27.187 7.966 27.492 1.00 76.00 341 ILE A O 1
ATOM 2479 N N . SER A 1 342 ? -29.033 6.745 27.129 1.00 75.69 342 SER A N 1
ATOM 2480 C CA . SER A 1 342 ? -29.794 7.254 28.267 1.00 75.69 342 SER A CA 1
ATOM 2481 C C . SER A 1 342 ? -30.334 6.139 29.153 1.00 75.69 342 SER A C 1
ATOM 2483 O O . SER A 1 342 ? -30.281 4.962 28.794 1.00 75.69 342 SER A O 1
ATOM 2485 N N . GLY A 1 343 ? -30.872 6.496 30.320 1.00 74.50 343 GLY A N 1
ATOM 2486 C CA . GLY A 1 343 ? -31.578 5.548 31.192 1.00 74.50 343 GLY A CA 1
ATOM 2487 C C . GLY A 1 343 ? -30.686 4.694 32.096 1.00 74.50 343 GLY A C 1
ATOM 2488 O O . GLY A 1 343 ? -31.174 3.733 32.693 1.00 74.50 343 GLY A O 1
ATOM 2489 N N . VAL A 1 344 ? -29.413 5.062 32.240 1.00 73.12 344 VAL A N 1
ATOM 2490 C CA . VAL A 1 344 ? -28.522 4.518 33.272 1.00 73.12 344 VAL A CA 1
ATOM 2491 C C . VAL A 1 344 ? -28.818 5.255 34.578 1.00 73.12 344 VAL A C 1
ATOM 2493 O O . VAL A 1 344 ? -28.729 6.482 34.641 1.00 73.12 344 VAL A O 1
ATOM 2496 N N . ALA A 1 345 ? -29.241 4.538 35.622 1.00 71.19 345 ALA A N 1
ATOM 2497 C CA . ALA A 1 345 ? -29.586 5.183 36.885 1.00 71.19 345 ALA A CA 1
ATOM 2498 C C . ALA A 1 345 ? -28.336 5.758 37.577 1.00 71.19 345 ALA A C 1
ATOM 2500 O O . ALA A 1 345 ? -27.228 5.247 37.444 1.00 71.19 345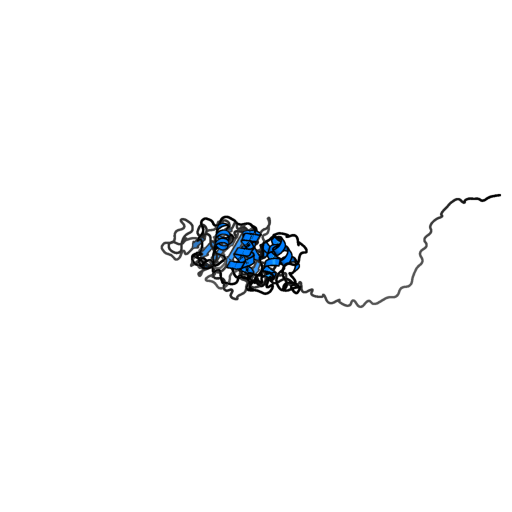 ALA A O 1
ATOM 2501 N N . SER A 1 346 ? -28.512 6.831 38.353 1.00 65.50 346 SER A N 1
ATOM 2502 C CA . SER A 1 346 ? -27.415 7.436 39.118 1.00 65.50 346 SER A CA 1
ATOM 2503 C C . SER A 1 346 ? -26.778 6.414 40.067 1.00 65.50 346 SER A C 1
ATOM 2505 O O . SER A 1 346 ? -27.419 5.992 41.028 1.00 65.50 346 SER A O 1
ATOM 2507 N N . GLY A 1 347 ? -25.499 6.102 39.850 1.00 64.69 347 GLY A N 1
ATOM 2508 C CA . GLY A 1 347 ? -24.751 5.111 40.630 1.00 64.69 347 GLY A CA 1
ATOM 2509 C C . GLY A 1 347 ? -24.723 3.707 40.016 1.00 64.69 347 GLY A C 1
ATOM 2510 O O . GLY A 1 347 ? -24.024 2.857 40.560 1.00 64.69 347 GLY A O 1
ATOM 2511 N N . ASP A 1 348 ? -25.426 3.492 38.900 1.00 69.31 348 ASP A N 1
ATOM 2512 C CA . ASP A 1 348 ? -25.322 2.292 38.069 1.00 69.31 348 ASP A CA 1
ATOM 2513 C C . ASP A 1 348 ? -24.334 2.496 36.911 1.00 69.31 348 ASP A C 1
ATOM 2515 O O . ASP A 1 348 ? -23.875 3.606 36.632 1.00 69.31 348 ASP A O 1
ATOM 2519 N N . HIS A 1 349 ? -24.012 1.389 36.243 1.00 70.44 349 HIS A N 1
ATOM 2520 C CA . HIS A 1 349 ? -23.104 1.332 35.102 1.00 70.44 349 HIS A CA 1
ATOM 2521 C C . HIS A 1 349 ? -23.882 1.023 33.827 1.00 70.44 349 HIS A C 1
ATOM 2523 O O . HIS A 1 349 ? -24.860 0.272 33.855 1.00 70.44 349 HIS A O 1
ATOM 2529 N N . ALA A 1 350 ? -23.435 1.570 32.703 1.00 74.50 350 ALA A N 1
ATOM 2530 C CA . ALA A 1 350 ? -23.985 1.246 31.395 1.00 74.50 350 ALA A CA 1
ATOM 2531 C C . ALA A 1 350 ? -23.496 -0.122 30.920 1.00 74.50 350 ALA A C 1
ATOM 2533 O O . ALA A 1 350 ? -24.277 -0.930 30.413 1.00 74.50 350 ALA A O 1
ATOM 2534 N N . PHE A 1 351 ? -22.206 -0.390 31.134 1.00 80.25 351 PHE A N 1
ATOM 2535 C CA . PHE A 1 351 ? -21.543 -1.610 30.695 1.00 80.25 351 PHE A CA 1
ATOM 2536 C C . PHE A 1 351 ? -20.793 -2.270 31.842 1.00 80.25 351 PHE A C 1
ATOM 2538 O O . PHE A 1 351 ? -20.169 -1.598 32.661 1.00 80.25 351 PHE A O 1
ATOM 2545 N N . GLU A 1 352 ? -20.811 -3.600 31.858 1.00 81.50 352 GLU A N 1
ATOM 2546 C CA . GLU A 1 352 ? -19.934 -4.415 32.693 1.00 81.50 352 GLU A CA 1
ATOM 2547 C C . GLU A 1 352 ? -19.096 -5.330 31.793 1.00 81.50 352 GLU A C 1
ATOM 2549 O O . GLU A 1 352 ? -19.580 -6.325 31.257 1.00 81.50 352 GLU A O 1
ATOM 2554 N N . ILE A 1 353 ? -17.823 -4.995 31.613 1.00 79.44 353 ILE A N 1
ATOM 2555 C CA . ILE A 1 353 ? -16.894 -5.740 30.769 1.00 79.44 353 ILE A CA 1
ATOM 2556 C C . ILE A 1 353 ? -16.319 -6.913 31.561 1.00 79.44 353 ILE A C 1
ATOM 2558 O O . ILE A 1 353 ? -15.695 -6.734 32.612 1.00 79.44 353 ILE A O 1
ATOM 2562 N N . ARG A 1 354 ? -16.514 -8.129 31.046 1.00 74.88 354 ARG A N 1
ATOM 2563 C CA . ARG A 1 354 ? -16.066 -9.375 31.678 1.00 74.88 354 ARG A CA 1
ATOM 2564 C C . ARG A 1 354 ? -15.336 -10.264 30.687 1.00 74.88 354 ARG A C 1
ATOM 2566 O O . ARG A 1 354 ? -15.840 -10.506 29.594 1.00 74.88 354 ARG A O 1
ATOM 2573 N N . GLY A 1 355 ? -14.161 -10.757 31.091 1.00 65.94 355 GLY A N 1
ATOM 2574 C CA . GLY A 1 355 ? -13.395 -11.771 30.350 1.00 65.94 355 GLY A CA 1
ATOM 2575 C C . GLY A 1 355 ? -13.158 -11.430 28.877 1.00 65.94 355 GLY A C 1
ATOM 2576 O O . GLY A 1 355 ? -13.117 -12.335 28.051 1.00 65.94 355 GLY A O 1
ATOM 2577 N N . SER A 1 356 ? -13.093 -10.138 28.552 1.00 65.81 356 SER A N 1
ATOM 2578 C CA . SER A 1 356 ? -13.054 -9.655 27.176 1.00 65.81 356 SER A CA 1
ATOM 2579 C C . SER A 1 356 ? -11.621 -9.503 26.675 1.00 65.81 356 SER A C 1
ATOM 2581 O O . SER A 1 356 ? -10.738 -9.118 27.438 1.00 65.81 356 SER A O 1
ATOM 2583 N N . THR A 1 357 ? -11.399 -9.757 25.388 1.00 55.38 357 THR A N 1
ATOM 2584 C CA . THR A 1 357 ? -10.104 -9.610 24.711 1.00 55.38 357 THR A CA 1
ATOM 2585 C C . THR A 1 357 ? -10.247 -8.764 23.449 1.00 55.38 357 THR A C 1
ATOM 2587 O O . THR A 1 357 ? -11.203 -8.946 22.698 1.00 55.38 357 THR A O 1
ATOM 2590 N N . HIS A 1 358 ? -9.289 -7.864 23.196 1.00 56.12 358 HIS A N 1
ATOM 2591 C CA . HIS A 1 358 ? -9.239 -6.991 22.008 1.00 56.12 358 HIS A CA 1
ATOM 2592 C C . HIS A 1 358 ? -10.583 -6.293 21.728 1.00 56.12 358 HIS A C 1
ATOM 2594 O O . HIS A 1 358 ? -11.111 -6.337 20.614 1.00 56.12 358 HIS A O 1
ATOM 2600 N N . LEU A 1 359 ? -11.148 -5.696 22.779 1.00 63.44 359 LEU A N 1
ATOM 2601 C CA . LEU A 1 359 ? -12.352 -4.875 22.728 1.00 63.44 359 LEU A CA 1
ATOM 2602 C C . LEU A 1 359 ? -11.959 -3.402 22.651 1.00 63.44 359 LEU A C 1
ATOM 2604 O O . LEU A 1 359 ? -11.161 -2.933 23.464 1.00 63.44 359 LEU A O 1
ATOM 2608 N N . ILE A 1 360 ? -12.558 -2.696 21.701 1.00 64.31 360 ILE A N 1
ATOM 2609 C CA . ILE A 1 360 ? -12.404 -1.264 21.485 1.00 64.31 360 ILE A CA 1
ATOM 2610 C C . ILE A 1 360 ? -13.778 -0.628 21.660 1.00 64.31 360 ILE A C 1
ATOM 2612 O O . ILE A 1 360 ? -14.738 -1.006 20.989 1.00 64.31 360 ILE A O 1
ATOM 2616 N N . ILE A 1 361 ? -13.871 0.327 22.579 1.00 71.44 361 ILE A N 1
ATOM 2617 C CA . ILE A 1 361 ? -15.083 1.109 22.814 1.00 71.44 361 ILE A CA 1
ATOM 2618 C C . ILE A 1 361 ? -14.782 2.575 22.505 1.00 71.44 361 ILE A C 1
ATOM 2620 O O . ILE A 1 361 ? -13.803 3.122 23.015 1.00 71.44 361 ILE A O 1
ATOM 2624 N N . ASP A 1 362 ? -15.628 3.184 21.680 1.00 62.28 362 ASP A N 1
ATOM 2625 C CA . ASP A 1 362 ? -15.487 4.531 21.123 1.00 62.28 362 ASP A CA 1
ATOM 2626 C C . ASP A 1 362 ? -16.866 5.226 21.052 1.00 62.28 362 ASP A C 1
ATOM 2628 O O . ASP A 1 362 ? -17.912 4.577 21.066 1.00 62.28 362 ASP A O 1
ATOM 2632 N N . GLY A 1 363 ? -16.891 6.558 21.021 1.00 58.66 363 GLY A N 1
ATOM 2633 C CA . GLY A 1 363 ? -18.064 7.352 20.644 1.00 58.66 363 GLY A CA 1
ATOM 2634 C C . GLY A 1 363 ? -19.218 7.353 21.647 1.00 58.66 363 GLY A C 1
ATOM 2635 O O . GLY A 1 363 ? -20.228 8.012 21.419 1.00 58.66 363 GLY A O 1
ATOM 2636 N N . LEU A 1 364 ? -19.103 6.643 22.773 1.00 72.25 364 LEU A N 1
ATOM 2637 C CA . LEU A 1 364 ? -20.186 6.561 23.750 1.00 72.25 364 LEU A CA 1
ATOM 2638 C C . LEU A 1 364 ? -20.464 7.926 24.386 1.00 72.25 364 LEU A C 1
ATOM 2640 O O . LEU A 1 364 ? -19.606 8.523 25.037 1.00 72.25 364 LEU A O 1
ATOM 2644 N N . ASN A 1 365 ? -21.703 8.385 24.241 1.00 70.56 365 ASN A N 1
ATOM 2645 C CA . ASN A 1 365 ? -22.192 9.626 24.821 1.00 70.56 365 ASN A CA 1
ATOM 2646 C C . ASN A 1 365 ? -23.355 9.315 25.771 1.00 70.56 365 ASN A C 1
ATOM 2648 O O . ASN A 1 365 ? -24.329 8.709 25.336 1.00 70.56 365 ASN A O 1
ATOM 2652 N N . PHE A 1 366 ? -23.281 9.724 27.040 1.00 73.38 366 PHE A N 1
ATOM 2653 C CA . PHE A 1 366 ? -24.302 9.432 28.058 1.00 73.38 366 PHE A CA 1
ATOM 2654 C C . PHE A 1 366 ? -25.085 10.684 28.474 1.00 73.38 366 PHE A C 1
ATOM 2656 O O . PHE A 1 366 ? -24.524 11.779 28.541 1.00 73.38 366 PHE A O 1
ATOM 2663 N N . ASP A 1 367 ? -26.367 10.535 28.821 1.00 67.06 367 ASP A N 1
ATOM 2664 C CA . ASP A 1 367 ? -27.222 11.609 29.355 1.00 67.06 367 ASP A CA 1
ATOM 2665 C C . ASP A 1 367 ? -26.920 11.962 30.831 1.00 67.06 367 ASP A C 1
ATOM 2667 O O . ASP A 1 367 ? -27.798 12.068 31.682 1.00 67.06 367 ASP A O 1
ATOM 2671 N N . GLY A 1 368 ? -25.651 12.189 31.162 1.00 56.03 368 GLY A N 1
ATOM 2672 C CA . GLY A 1 368 ? -25.204 12.509 32.516 1.00 56.03 368 GLY A CA 1
ATOM 2673 C C . GLY A 1 368 ? -23.722 12.864 32.533 1.00 56.03 368 GLY A C 1
ATOM 2674 O O . GLY A 1 368 ? -22.915 12.248 31.848 1.00 56.03 368 GLY A O 1
ATOM 2675 N N . SER A 1 369 ? -23.338 13.897 33.287 1.00 45.72 369 SER A N 1
ATOM 2676 C CA . SER A 1 369 ? -22.043 14.574 33.103 1.00 45.72 369 SER A CA 1
ATOM 2677 C C . SER A 1 369 ? -20.833 13.908 33.774 1.00 45.72 369 SER A C 1
ATOM 2679 O O . SER A 1 369 ? -19.808 14.569 33.933 1.00 45.72 369 SER A O 1
ATOM 2681 N N . THR A 1 370 ? -20.915 12.637 34.177 1.00 49.75 370 THR A N 1
ATOM 2682 C CA . THR A 1 370 ? -19.765 11.945 34.776 1.00 49.75 370 THR A CA 1
ATOM 2683 C C . THR A 1 370 ? -19.743 10.475 34.374 1.00 49.75 370 THR A C 1
ATOM 2685 O O . THR A 1 370 ? -20.470 9.667 34.942 1.00 49.75 370 THR A O 1
ATOM 2688 N N . ILE A 1 371 ? -18.877 10.125 33.422 1.00 53.28 371 ILE A N 1
ATOM 2689 C CA . ILE A 1 371 ? -18.498 8.730 33.170 1.00 53.28 371 ILE A CA 1
ATOM 2690 C C . ILE A 1 371 ? -17.561 8.318 34.311 1.00 53.28 371 ILE A C 1
ATOM 2692 O O . ILE A 1 371 ? -16.511 8.936 34.503 1.00 53.28 371 ILE A O 1
ATOM 2696 N N . VAL A 1 372 ? -17.954 7.322 35.107 1.00 51.72 372 VAL A N 1
ATOM 2697 C CA . VAL A 1 372 ? -17.137 6.785 36.203 1.00 51.72 372 VAL A CA 1
ATOM 2698 C C . VAL A 1 372 ? -16.758 5.360 35.849 1.00 51.72 372 VAL A C 1
ATOM 2700 O O . VAL A 1 372 ? -17.547 4.439 36.022 1.00 51.72 372 VAL A O 1
ATOM 2703 N N . THR A 1 373 ? -15.520 5.177 35.407 1.00 56.78 373 THR A N 1
ATOM 2704 C CA . THR A 1 373 ? -14.986 3.849 35.119 1.00 56.78 373 THR A CA 1
ATOM 2705 C C . THR A 1 373 ? -14.270 3.253 36.324 1.00 56.78 373 THR A C 1
ATOM 2707 O O . THR A 1 373 ? -13.527 3.961 37.012 1.00 56.78 373 THR A O 1
ATOM 2710 N N . GLY A 1 374 ? -14.402 1.949 36.559 1.00 47.75 374 GLY A N 1
ATOM 2711 C CA . GLY A 1 374 ? -13.675 1.295 37.646 1.00 47.75 374 GLY A CA 1
ATOM 2712 C C . GLY A 1 374 ? -13.767 -0.223 37.636 1.00 47.75 374 GLY A C 1
ATOM 2713 O O . GLY A 1 374 ? -14.679 -0.805 37.059 1.00 47.75 374 GLY A O 1
ATOM 2714 N N . PHE A 1 375 ? -12.816 -0.871 38.307 1.00 46.94 375 PHE A N 1
ATOM 2715 C CA . PHE A 1 375 ? -12.887 -2.305 38.559 1.00 46.94 375 PHE A CA 1
ATOM 2716 C C . PHE A 1 375 ? -13.839 -2.586 39.720 1.00 46.94 375 PHE A C 1
ATOM 2718 O O . PHE A 1 375 ? -13.653 -2.085 40.832 1.00 46.94 375 PHE A O 1
ATOM 2725 N N . ALA A 1 376 ? -14.840 -3.420 39.474 1.00 50.31 376 ALA A N 1
ATOM 2726 C CA . ALA A 1 376 ? -15.663 -3.998 40.516 1.00 50.31 376 ALA A CA 1
ATOM 2727 C C . ALA A 1 376 ? -14.869 -5.079 41.276 1.00 50.31 376 ALA A C 1
ATOM 2729 O O . ALA A 1 376 ? -13.962 -5.722 40.743 1.00 50.31 376 ALA A O 1
ATOM 2730 N N . GLY A 1 377 ? -15.215 -5.317 42.547 1.00 41.06 377 GLY A N 1
ATOM 2731 C CA . GLY A 1 377 ? -14.527 -6.290 43.417 1.00 41.06 377 GLY A CA 1
ATOM 2732 C C . GLY A 1 377 ? -14.608 -7.759 42.961 1.00 41.06 377 GLY A C 1
ATOM 2733 O O . GLY A 1 377 ? -14.095 -8.638 43.645 1.00 41.06 377 GLY A O 1
ATOM 2734 N N . ASN A 1 378 ? -15.263 -8.023 41.830 1.00 52.03 378 ASN A N 1
ATOM 2735 C CA . ASN A 1 378 ? -15.387 -9.307 41.139 1.00 52.03 378 ASN A CA 1
ATOM 2736 C C . ASN A 1 378 ? -14.458 -9.428 39.906 1.00 52.03 378 ASN A C 1
ATOM 2738 O O . ASN A 1 378 ? -14.554 -10.423 39.192 1.00 52.03 378 ASN A O 1
ATOM 2742 N N . GLY A 1 379 ? -13.602 -8.434 39.633 1.00 50.53 379 GLY A N 1
ATOM 2743 C CA . GLY A 1 379 ? -12.694 -8.419 38.479 1.00 50.53 379 GLY A CA 1
ATOM 2744 C C . GLY A 1 379 ? -13.320 -7.929 37.167 1.00 50.53 379 GLY A C 1
ATOM 2745 O O . GLY A 1 379 ? -12.649 -7.959 36.138 1.00 50.53 379 GLY A O 1
ATOM 2746 N N . ALA A 1 380 ? -14.577 -7.478 37.181 1.00 52.25 380 ALA A N 1
ATOM 2747 C CA . ALA A 1 380 ? -15.210 -6.836 36.033 1.00 52.25 380 ALA A CA 1
ATOM 2748 C C . ALA A 1 380 ? -14.850 -5.347 35.962 1.00 52.25 380 ALA A C 1
ATOM 2750 O O . ALA A 1 380 ? -14.616 -4.715 36.993 1.00 52.25 380 ALA A O 1
ATOM 2751 N N . PHE A 1 381 ? -14.842 -4.781 34.759 1.00 60.97 381 PHE A N 1
ATOM 2752 C CA . PHE A 1 381 ? -14.668 -3.346 34.560 1.00 60.97 381 PHE A CA 1
ATOM 2753 C C . PHE A 1 381 ? -15.982 -2.696 34.171 1.00 60.97 381 PHE A C 1
ATOM 2755 O O . PHE A 1 381 ? -16.631 -3.120 33.221 1.00 60.97 381 PHE A O 1
ATOM 2762 N N . SER A 1 382 ? -16.356 -1.663 34.904 1.00 62.19 382 SER A N 1
ATOM 2763 C CA . SER A 1 382 ? -17.608 -0.956 34.705 1.00 62.19 382 SER A CA 1
ATOM 2764 C C . SER A 1 382 ? -17.382 0.385 34.020 1.00 62.19 382 SER A C 1
ATOM 2766 O O . SER A 1 382 ? -16.392 1.057 34.326 1.00 62.19 382 SER A O 1
ATOM 2768 N N . ILE A 1 383 ? -18.311 0.772 33.138 1.00 65.38 383 ILE A N 1
ATOM 2769 C CA . ILE A 1 383 ? -18.367 2.081 32.457 1.00 65.38 383 ILE A CA 1
ATOM 2770 C C . ILE A 1 383 ? -19.645 2.810 32.841 1.00 65.38 383 ILE A C 1
ATOM 2772 O O . ILE A 1 383 ? -20.726 2.177 32.732 1.00 65.38 383 ILE A O 1
#

Sequence (383 aa):
MNHARNPASGRHEKATVSRLRSTLLVLAVAFAGLSVVSVGQADAAGTFNDDDGSIHESYIEAIAAAGITKGCNPPTNNRFCPDDPVTRSQMAAFLNRALDLASSGTDRFTDDDASLFEADIQALAAAGITKGCNPPANDRFCPDGLVTRGQMAAFLVRAFGYVDDGGGDRFIDDDASVFQDDIDRLGTAGVTKGCNPPSNNRFCPDALVTRAQMASFLGRALGLTPITPDPGFGAGWNYVGVQDPSAENATLTASFGYEAWGYDPATIPVPETNTHYVDNTAANCSDSGNGTVAVPRCSIPGDLPAGSVVQIEGGPYPGPVTITASGTSSQPVFIHGGGTISGVASGDHAFEIRGSTHLIIDGLNFDGSTIVTGFAGNGAFSI